Protein AF-A0A0M8ZT32-F1 (afdb_monomer_lite)

InterPro domains:
  IPR006170 Pheromone/general odorant binding protein [PF01395] (26-80)
  IPR006170 Pheromone/general odorant binding protein [PF01395] (169-271)
  IPR006170 Pheromone/general odorant binding protein [PF01395] (295-391)
  IPR006170 Pheromone/general odorant binding protein [PF01395] (407-475)
  IPR006170 Pheromone/general odorant binding protein [PF01395] (563-662)
  IPR006170 Pheromone/general odorant binding protein [SM00708] (39-134)
  IPR006170 Pheromone/general odorant binding protein [SM00708] (169-273)
  IPR006170 Pheromone/general odorant binding protein [SM00708] (297-394)
  IPR006170 Pheromone/general odorant binding protein [SM00708] (395-477)
  IPR006170 Pheromone/general odorant binding protein [SM00708] (565-665)
  IPR036728 Pheromone/general odorant binding protein superfamily [G3DSA:1.10.238.20] (25-94)
  IPR036728 Pheromone/general odorant binding protein superfamily [G3DSA:1.10.238.20] (95-158)
  IPR036728 Pheromone/general odorant binding protein superfamily [G3DSA:1.10.238.20] (159-273)
  IPR036728 Pheromone/general odorant binding protein superfamily [G3DSA:1.10.238.20] (281-389)
  IPR036728 Pheromone/general odorant binding protein superfamily [G3DSA:1.10.238.20] (390-478)
  IPR036728 Pheromone/general odorant binding protein superfamily [G3DSA:1.10.238.20] (556-673)
  IPR036728 Pheromone/general odorant binding protein superfamily [SSF47565] (27-114)
  IPR036728 Pheromone/general odorant binding protein superfamily [SSF47565] (99-164)
  IPR036728 Pheromone/general odorant binding protein superfamily [SSF47565] (161-271)
  IPR036728 Pheromone/general odorant binding protein superfamily [SSF47565] (289-380)

Structure (mmCIF, N/CA/C/O backbone):
data_AF-A0A0M8ZT32-F1
#
_entry.id   AF-A0A0M8ZT32-F1
#
loop_
_atom_site.group_PDB
_atom_site.id
_atom_site.type_symbol
_atom_site.label_atom_id
_atom_site.label_alt_id
_atom_site.label_comp_id
_atom_site.label_asym_id
_atom_site.label_entity_id
_atom_site.label_seq_id
_atom_site.pdbx_PDB_ins_code
_atom_site.Cartn_x
_atom_site.Cartn_y
_atom_site.Cartn_z
_atom_site.occupancy
_atom_site.B_iso_or_equiv
_atom_site.auth_seq_id
_atom_site.auth_comp_id
_atom_site.auth_asym_id
_atom_site.auth_atom_id
_atom_site.pdbx_PDB_model_num
ATOM 1 N N . MET A 1 1 ? 19.918 47.105 -2.100 1.00 37.22 1 MET A N 1
ATOM 2 C CA . MET A 1 1 ? 20.444 45.861 -2.687 1.00 37.22 1 MET A CA 1
ATOM 3 C C . MET A 1 1 ? 20.657 44.809 -1.569 1.00 37.22 1 MET A C 1
ATOM 5 O O . MET A 1 1 ? 21.633 44.089 -1.531 1.00 37.22 1 MET A O 1
ATOM 9 N N . LYS A 1 2 ? 19.717 44.775 -0.612 1.00 36.84 2 LYS A N 1
ATOM 10 C CA . LYS A 1 2 ? 19.793 44.230 0.760 1.00 36.84 2 LYS A CA 1
ATOM 11 C C . LYS A 1 2 ? 19.292 42.806 0.889 1.00 36.84 2 LYS A C 1
ATOM 13 O O . LYS A 1 2 ? 19.844 41.994 1.623 1.00 36.84 2 LYS A O 1
ATOM 18 N N . GLY A 1 3 ? 18.218 42.564 0.150 1.00 38.19 3 GLY A N 1
ATOM 19 C CA . GLY A 1 3 ? 17.345 41.427 0.344 1.00 38.19 3 GLY A CA 1
ATOM 20 C C . GLY A 1 3 ? 17.770 40.172 -0.393 1.00 38.19 3 GLY A C 1
ATOM 21 O O . GLY A 1 3 ? 17.190 39.141 -0.118 1.00 38.19 3 GLY A O 1
ATOM 22 N N . LEU A 1 4 ? 18.767 40.192 -1.286 1.00 38.50 4 LEU A N 1
ATOM 23 C CA . LEU A 1 4 ? 19.047 39.019 -2.127 1.00 38.50 4 LEU A CA 1
ATOM 24 C C . LEU A 1 4 ? 19.805 37.911 -1.378 1.00 38.50 4 LEU A C 1
ATOM 26 O O . LEU A 1 4 ? 19.451 36.747 -1.488 1.00 38.50 4 LEU A O 1
ATOM 30 N N . GLY A 1 5 ? 20.785 38.268 -0.539 1.00 36.25 5 GLY A N 1
ATOM 31 C CA . GLY A 1 5 ? 21.471 37.299 0.329 1.00 36.25 5 GLY A CA 1
ATOM 32 C C . GLY A 1 5 ? 20.605 36.821 1.498 1.00 36.25 5 GLY A C 1
ATOM 33 O O . GLY A 1 5 ? 20.792 35.720 1.996 1.00 36.25 5 GLY A O 1
ATOM 34 N N . VAL A 1 6 ? 19.634 37.638 1.921 1.00 42.00 6 VAL A N 1
ATOM 35 C CA . VAL A 1 6 ? 18.578 37.203 2.843 1.00 42.00 6 VAL A CA 1
ATOM 36 C C . VAL A 1 6 ? 17.640 36.247 2.125 1.00 42.00 6 VAL A C 1
ATOM 38 O O . VAL A 1 6 ? 17.350 35.201 2.669 1.00 42.00 6 VAL A O 1
ATOM 41 N N . PHE A 1 7 ? 17.221 36.550 0.897 1.00 41.06 7 PHE A N 1
ATOM 42 C CA . PHE A 1 7 ? 16.370 35.670 0.109 1.00 41.06 7 PHE A CA 1
ATOM 43 C C . PHE A 1 7 ? 17.072 34.349 -0.191 1.00 41.06 7 PHE A C 1
ATOM 45 O O . PHE A 1 7 ? 16.426 33.328 -0.088 1.00 41.06 7 PHE A O 1
ATOM 52 N N . LEU A 1 8 ? 18.379 34.319 -0.465 1.00 42.78 8 LEU A N 1
ATOM 53 C CA . LEU A 1 8 ? 19.114 33.064 -0.656 1.00 42.78 8 LEU A CA 1
ATOM 54 C C . LEU A 1 8 ? 19.283 32.274 0.638 1.00 42.78 8 LEU A C 1
ATOM 56 O O . LEU A 1 8 ? 19.107 31.072 0.596 1.00 42.78 8 LEU A O 1
ATOM 60 N N . VAL A 1 9 ? 19.559 32.908 1.782 1.00 44.97 9 VAL A N 1
ATOM 61 C CA . VAL A 1 9 ? 19.684 32.186 3.062 1.00 44.97 9 VAL A CA 1
ATOM 62 C C . VAL A 1 9 ? 18.319 31.806 3.629 1.00 44.97 9 VAL A C 1
ATOM 64 O O . VAL A 1 9 ? 18.196 30.731 4.176 1.00 44.97 9 VAL A O 1
ATOM 67 N N . VAL A 1 10 ? 17.276 32.619 3.464 1.00 48.81 10 VAL A N 1
ATOM 68 C CA . VAL A 1 10 ? 15.891 32.286 3.830 1.00 48.81 10 VAL A CA 1
ATOM 69 C C . VAL A 1 10 ? 15.306 31.285 2.844 1.00 48.81 10 VAL A C 1
ATOM 71 O O . VAL A 1 10 ? 14.614 30.395 3.285 1.00 48.81 10 VAL A O 1
ATOM 74 N N . THR A 1 11 ? 15.615 31.334 1.546 1.00 50.88 11 THR A N 1
ATOM 75 C CA . THR A 1 11 ? 15.227 30.272 0.600 1.00 50.88 11 THR A CA 1
ATOM 76 C C . THR A 1 11 ? 16.027 29.015 0.874 1.00 50.88 11 THR A C 1
ATOM 78 O O . THR A 1 11 ? 15.433 27.962 0.863 1.00 50.88 11 THR A O 1
ATOM 81 N N . LEU A 1 12 ? 17.320 29.089 1.196 1.00 50.12 12 LEU A N 1
ATOM 82 C CA . LEU A 1 12 ? 18.123 27.925 1.574 1.00 50.12 12 LEU A CA 1
ATOM 83 C C . LEU A 1 12 ? 17.670 27.360 2.918 1.00 50.12 12 LEU A C 1
ATOM 85 O O . LEU A 1 12 ? 17.578 26.160 3.030 1.00 50.12 12 LEU A O 1
ATOM 89 N N . VAL A 1 13 ? 17.332 28.181 3.912 1.00 51.59 13 VAL A N 1
ATOM 90 C CA . VAL A 1 13 ? 16.815 27.739 5.217 1.00 51.59 13 VAL A CA 1
ATOM 91 C C . VAL A 1 13 ? 15.366 27.282 5.101 1.00 51.59 13 VAL A C 1
ATOM 93 O O . VAL A 1 13 ? 15.031 26.291 5.711 1.00 51.59 13 VAL A O 1
ATOM 96 N N . LEU A 1 14 ? 14.510 27.898 4.284 1.00 53.41 14 LEU A N 1
ATOM 97 C CA . LEU A 1 14 ? 13.173 27.376 3.973 1.00 53.41 14 LEU A CA 1
ATOM 98 C C . LEU A 1 14 ? 13.259 26.116 3.117 1.00 53.41 14 LEU A C 1
ATOM 100 O O . LEU A 1 14 ? 12.400 25.266 3.255 1.00 53.41 14 LEU A O 1
ATOM 104 N N . VAL A 1 15 ? 14.274 25.974 2.264 1.00 55.78 15 VAL A N 1
ATOM 105 C CA . VAL A 1 15 ? 14.570 24.744 1.525 1.00 55.78 15 VAL A CA 1
ATOM 106 C C . VAL A 1 15 ? 15.136 23.704 2.479 1.00 55.78 15 VAL A C 1
ATOM 108 O O . VAL A 1 15 ? 14.700 22.582 2.387 1.00 55.78 15 VAL A O 1
ATOM 111 N N . LEU A 1 16 ? 15.997 24.043 3.440 1.00 46.75 16 LEU A N 1
ATOM 112 C CA . LEU A 1 16 ? 16.556 23.124 4.438 1.00 46.75 16 LEU A CA 1
ATOM 113 C C . LEU A 1 16 ? 15.517 22.714 5.496 1.00 46.75 16 LEU A C 1
ATOM 115 O O . LEU A 1 16 ? 15.463 21.551 5.859 1.00 46.75 16 LEU A O 1
ATOM 119 N N . LEU A 1 17 ? 14.635 23.625 5.914 1.00 45.66 17 LEU A N 1
ATOM 120 C CA . LEU A 1 17 ? 13.485 23.356 6.786 1.00 45.66 17 LEU A CA 1
ATOM 121 C C . LEU A 1 17 ? 12.377 22.612 6.028 1.00 45.66 17 LEU A C 1
ATOM 123 O O . LEU A 1 17 ? 11.770 21.704 6.579 1.00 45.66 17 LEU A O 1
ATOM 127 N N . ALA A 1 18 ? 12.150 22.924 4.745 1.00 50.69 18 ALA A N 1
ATOM 128 C CA . ALA A 1 18 ? 11.320 22.090 3.875 1.00 50.69 18 ALA A CA 1
ATOM 129 C C . ALA A 1 18 ? 12.002 20.759 3.535 1.00 50.69 18 ALA A C 1
ATOM 131 O O . ALA A 1 18 ? 11.297 19.834 3.157 1.00 50.69 18 ALA A O 1
ATOM 132 N N . ILE A 1 19 ? 13.332 20.655 3.665 1.00 44.38 19 ILE A N 1
ATOM 133 C CA . ILE A 1 19 ? 14.090 19.411 3.519 1.00 44.38 19 ILE A CA 1
ATOM 134 C C . ILE A 1 19 ? 14.040 18.591 4.823 1.00 44.38 19 ILE A C 1
ATOM 136 O O . ILE A 1 19 ? 14.090 17.370 4.755 1.00 44.38 19 ILE A O 1
ATOM 140 N N . GLU A 1 20 ? 13.856 19.202 5.997 1.00 43.78 20 GLU A N 1
ATOM 141 C CA . GLU A 1 20 ? 13.597 18.483 7.260 1.00 43.78 20 GLU A CA 1
ATOM 142 C C . GLU A 1 20 ? 12.127 18.047 7.405 1.00 43.78 20 GLU A C 1
ATOM 144 O O . GLU A 1 20 ? 11.871 16.959 7.910 1.00 43.78 20 GLU A O 1
ATOM 149 N N . ASP A 1 21 ? 11.166 18.791 6.839 1.00 40.31 21 ASP A N 1
ATOM 150 C CA . ASP A 1 21 ? 9.826 18.257 6.505 1.00 40.31 21 ASP A CA 1
ATOM 151 C C . ASP A 1 21 ? 9.865 17.311 5.279 1.00 40.31 21 ASP A C 1
ATOM 153 O O . ASP A 1 21 ? 8.859 16.688 4.925 1.00 40.31 21 ASP A O 1
ATOM 157 N N . THR A 1 22 ? 11.042 17.171 4.648 1.00 38.97 22 THR A N 1
ATOM 158 C CA . THR A 1 22 ? 11.427 15.965 3.910 1.00 38.97 22 THR A CA 1
ATOM 159 C C . THR A 1 22 ? 12.345 15.053 4.741 1.00 38.97 22 THR A C 1
ATOM 161 O O . THR A 1 22 ? 13.274 14.449 4.207 1.00 38.97 22 THR A O 1
ATOM 164 N N . GLU A 1 23 ? 11.996 14.747 6.000 1.00 39.72 23 GLU A N 1
ATOM 165 C CA . GLU A 1 23 ? 11.812 13.310 6.250 1.00 39.72 23 GLU A CA 1
ATOM 166 C C . GLU A 1 23 ? 11.023 12.828 5.046 1.00 39.72 23 GLU A C 1
ATOM 168 O O . GLU A 1 23 ? 9.968 13.399 4.779 1.00 39.72 23 GLU A O 1
ATOM 173 N N . SER A 1 24 ? 11.574 11.925 4.233 1.00 41.28 24 SER A N 1
ATOM 174 C CA . SER A 1 24 ? 10.851 11.385 3.087 1.00 41.28 24 SER A CA 1
ATOM 175 C C . SER A 1 24 ? 9.559 10.829 3.649 1.00 41.28 24 SER A C 1
ATOM 177 O O . SER A 1 24 ? 9.563 9.702 4.136 1.00 41.28 24 SER A O 1
ATOM 179 N N . LYS A 1 25 ? 8.502 11.656 3.696 1.00 42.28 25 LYS A N 1
ATOM 180 C CA . LYS A 1 25 ? 7.235 11.347 4.329 1.00 42.28 25 LYS A CA 1
ATOM 181 C C . LYS A 1 25 ? 6.882 10.069 3.639 1.00 42.28 25 LYS A C 1
ATOM 183 O O . LYS A 1 25 ? 6.714 10.139 2.419 1.00 42.28 25 LYS A O 1
ATOM 188 N N . LYS A 1 26 ? 6.981 8.934 4.357 1.00 47.97 26 LYS A N 1
ATOM 189 C CA . LYS A 1 26 ? 6.958 7.604 3.736 1.00 47.97 26 LYS A CA 1
ATOM 190 C C . LYS A 1 26 ? 5.775 7.662 2.808 1.00 47.97 26 LYS A C 1
ATOM 192 O O . LYS A 1 26 ? 4.666 7.857 3.305 1.00 47.97 26 LYS A O 1
ATOM 197 N N . MET A 1 27 ? 6.061 7.708 1.501 1.00 48.12 27 MET A N 1
ATOM 198 C CA . MET A 1 27 ? 5.102 8.254 0.551 1.00 48.12 27 MET A CA 1
ATOM 199 C C . MET A 1 27 ? 3.852 7.427 0.747 1.00 48.12 27 MET A C 1
ATOM 201 O O . MET A 1 27 ? 3.904 6.211 0.542 1.00 48.12 27 MET A O 1
ATOM 205 N N . THR A 1 28 ? 2.782 8.042 1.264 1.00 67.44 28 THR A N 1
ATOM 206 C CA . THR A 1 28 ? 1.613 7.239 1.616 1.00 67.44 28 THR A CA 1
ATOM 207 C C . THR A 1 28 ? 1.147 6.562 0.339 1.00 67.44 28 THR A C 1
ATOM 209 O O . THR A 1 28 ? 1.375 7.079 -0.760 1.00 67.44 28 THR A O 1
ATOM 212 N N . ILE A 1 29 ? 0.510 5.399 0.437 1.00 58.88 29 ILE A N 1
ATOM 213 C CA . ILE A 1 29 ? 0.059 4.678 -0.760 1.00 58.88 29 ILE A CA 1
ATOM 214 C C . ILE A 1 29 ? -0.769 5.606 -1.676 1.00 58.88 29 ILE A C 1
ATOM 216 O O . ILE A 1 29 ? -0.662 5.528 -2.900 1.00 58.88 29 ILE A O 1
ATOM 220 N N . ASP A 1 30 ? -1.514 6.557 -1.110 1.00 65.06 30 ASP A N 1
ATOM 221 C CA . ASP A 1 30 ? -2.270 7.557 -1.866 1.00 65.06 30 ASP A CA 1
ATOM 222 C C . ASP A 1 30 ? -1.411 8.665 -2.482 1.00 65.06 30 ASP A C 1
ATOM 224 O O . ASP A 1 30 ? -1.659 9.077 -3.620 1.00 65.06 30 ASP A O 1
ATOM 228 N N . GLU A 1 31 ? -0.377 9.136 -1.781 1.00 67.81 31 GLU A N 1
ATOM 229 C CA . GLU A 1 31 ? 0.612 10.062 -2.339 1.00 67.81 31 GLU A CA 1
ATOM 230 C C . GLU A 1 31 ? 1.384 9.393 -3.493 1.00 67.81 31 GLU A C 1
ATOM 232 O O . GLU A 1 31 ? 1.551 10.007 -4.550 1.00 67.81 31 GLU A O 1
ATOM 237 N N . ALA A 1 32 ? 1.703 8.100 -3.365 1.00 68.88 32 ALA A N 1
ATOM 238 C CA . ALA A 1 32 ? 2.324 7.268 -4.394 1.00 68.88 32 ALA A CA 1
ATOM 239 C C . ALA A 1 32 ? 1.423 7.090 -5.614 1.00 68.88 32 ALA A C 1
ATOM 241 O O . ALA A 1 32 ? 1.826 7.374 -6.747 1.00 68.88 32 ALA A O 1
ATOM 242 N N . LYS A 1 33 ? 0.162 6.701 -5.390 1.00 71.44 33 LYS A N 1
ATOM 243 C CA . LYS A 1 33 ? -0.860 6.592 -6.440 1.00 71.44 33 LYS A CA 1
ATOM 244 C C . LYS A 1 33 ? -1.031 7.922 -7.170 1.00 71.44 33 LYS A C 1
ATOM 246 O O . LYS A 1 33 ? -1.111 7.943 -8.399 1.00 71.44 33 LYS A O 1
ATOM 251 N N . LYS A 1 34 ? -1.059 9.045 -6.446 1.00 77.62 34 LYS A N 1
ATOM 252 C CA . LYS A 1 34 ? -1.200 10.387 -7.028 1.00 77.62 34 LYS A CA 1
ATOM 253 C C . LYS A 1 34 ? 0.033 10.794 -7.838 1.00 77.62 34 LYS A C 1
ATOM 255 O O . LYS A 1 34 ? -0.126 11.343 -8.929 1.00 77.62 34 LYS A O 1
ATOM 260 N N . MET A 1 35 ? 1.235 10.484 -7.356 1.00 78.00 35 MET A N 1
ATOM 261 C CA . MET A 1 35 ? 2.491 10.731 -8.066 1.00 78.00 35 MET A CA 1
ATOM 262 C C . MET A 1 35 ? 2.552 9.928 -9.374 1.00 78.00 35 MET A C 1
ATOM 264 O O . MET A 1 35 ? 2.722 10.506 -10.449 1.00 78.00 35 MET A O 1
ATOM 268 N N . ILE A 1 36 ? 2.281 8.620 -9.316 1.00 81.75 36 ILE A N 1
ATOM 269 C CA . ILE A 1 36 ? 2.206 7.739 -10.493 1.00 81.75 36 ILE A CA 1
ATOM 270 C C . ILE A 1 36 ? 1.134 8.236 -11.477 1.00 81.75 36 ILE A C 1
ATOM 272 O O . ILE A 1 36 ? 1.376 8.310 -12.685 1.00 81.75 36 ILE A O 1
ATOM 276 N N . LYS A 1 37 ? -0.039 8.657 -10.982 1.00 84.88 37 LYS A N 1
ATOM 277 C CA . LYS A 1 37 ? -1.136 9.192 -11.809 1.00 84.88 37 LYS A CA 1
ATOM 278 C C . LYS A 1 37 ? -0.737 10.458 -12.573 1.00 84.88 37 LYS A C 1
ATOM 280 O O . LYS A 1 37 ? -1.150 10.612 -13.724 1.00 84.88 37 LYS A O 1
ATOM 285 N N . ASN A 1 38 ? 0.089 11.326 -11.987 1.00 86.38 38 ASN A N 1
ATOM 286 C CA . ASN A 1 38 ? 0.599 12.528 -12.655 1.00 86.38 38 ASN A CA 1
ATOM 287 C C . ASN A 1 38 ? 1.567 12.191 -13.799 1.00 86.38 38 ASN A C 1
ATOM 289 O O . ASN A 1 38 ? 1.549 12.854 -14.838 1.00 86.38 38 ASN A O 1
ATOM 293 N N . HIS A 1 39 ? 2.362 11.129 -13.649 1.00 89.94 39 HIS A N 1
ATOM 294 C CA . HIS A 1 39 ? 3.289 10.671 -14.688 1.00 89.94 39 HIS A CA 1
ATOM 295 C C . HIS A 1 39 ? 2.638 9.763 -15.732 1.00 89.94 39 HIS A C 1
ATOM 297 O O . HIS A 1 39 ? 3.170 9.628 -16.833 1.00 89.94 39 HIS A O 1
ATOM 303 N N . ARG A 1 40 ? 1.447 9.217 -15.459 1.00 90.81 40 ARG A N 1
ATOM 304 C CA . ARG A 1 40 ? 0.727 8.339 -16.391 1.00 90.81 40 ARG A CA 1
ATOM 305 C C . ARG A 1 40 ? 0.556 8.962 -17.774 1.00 90.81 40 ARG A C 1
ATOM 307 O O . ARG A 1 40 ? 0.892 8.339 -18.774 1.00 90.81 40 ARG A O 1
ATOM 314 N N . LYS A 1 41 ? 0.073 10.205 -17.858 1.00 93.12 41 LYS A N 1
ATOM 315 C CA . LYS A 1 41 ? -0.191 10.859 -19.153 1.00 93.12 41 LYS A CA 1
ATOM 316 C C . LYS A 1 41 ? 1.096 11.217 -19.903 1.00 93.12 41 LYS A C 1
ATOM 318 O O . LYS A 1 41 ? 1.144 11.072 -21.122 1.00 93.12 41 LYS A O 1
ATOM 323 N N . SER A 1 42 ? 2.122 11.695 -19.198 1.00 93.25 42 SER A N 1
ATOM 324 C CA . SER A 1 42 ? 3.388 12.095 -19.822 1.00 93.25 42 SER A CA 1
ATOM 325 C C . SER A 1 42 ? 4.210 10.885 -20.260 1.00 93.25 42 SER A C 1
ATOM 327 O O . SER A 1 42 ? 4.683 10.874 -21.391 1.00 93.25 42 SER A O 1
ATOM 329 N N . CYS A 1 43 ? 4.316 9.848 -19.427 1.00 91.56 43 CYS A N 1
ATOM 330 C CA . CYS A 1 43 ? 5.030 8.622 -19.767 1.00 91.56 43 CYS A CA 1
ATOM 331 C C . CYS A 1 43 ? 4.302 7.776 -20.804 1.00 91.56 43 CYS A C 1
ATOM 333 O O . CYS A 1 43 ? 4.962 7.223 -21.677 1.00 91.56 43 CYS A O 1
ATOM 335 N N . SER A 1 44 ? 2.967 7.718 -20.767 1.00 95.38 44 SER A N 1
ATOM 336 C CA . SER A 1 44 ? 2.190 7.043 -21.815 1.00 95.38 44 SER A CA 1
ATOM 337 C C . SER A 1 44 ? 2.425 7.705 -23.165 1.00 95.38 44 SER A C 1
ATOM 339 O O . SER A 1 44 ? 2.761 7.032 -24.128 1.00 95.38 44 SER A O 1
ATOM 341 N N . LYS A 1 45 ? 2.347 9.041 -23.224 1.00 95.62 45 LYS A N 1
ATOM 342 C CA . LYS A 1 45 ? 2.602 9.782 -24.462 1.00 95.62 45 LYS A CA 1
ATOM 343 C C . LYS A 1 45 ? 4.056 9.662 -24.931 1.00 95.62 45 LYS A C 1
ATOM 345 O O . LYS A 1 45 ? 4.298 9.646 -26.130 1.00 95.62 45 LYS A O 1
ATOM 350 N N . LYS A 1 46 ? 5.020 9.627 -24.003 1.00 92.69 46 LYS A N 1
ATOM 351 C CA . LYS A 1 46 ? 6.456 9.572 -24.323 1.00 92.69 46 LYS A CA 1
ATOM 352 C C . LYS A 1 46 ? 6.870 8.231 -24.926 1.00 92.69 46 LYS A C 1
ATOM 354 O O . LYS A 1 46 ? 7.710 8.222 -25.813 1.00 92.69 46 LYS A O 1
ATOM 359 N N . ASN A 1 47 ? 6.290 7.138 -24.441 1.00 93.44 47 ASN A N 1
ATOM 360 C CA . ASN A 1 47 ? 6.634 5.783 -24.876 1.00 93.44 47 ASN A CA 1
ATOM 361 C C . ASN A 1 47 ? 5.566 5.177 -25.800 1.00 93.44 47 ASN A C 1
ATOM 363 O O . ASN A 1 47 ? 5.573 3.972 -26.020 1.00 93.44 47 ASN A O 1
ATOM 367 N N . ASP A 1 48 ? 4.635 6.008 -26.286 1.00 95.06 48 ASP A N 1
ATOM 368 C CA . ASP A 1 48 ? 3.476 5.615 -27.094 1.00 95.06 48 ASP A CA 1
ATOM 369 C C . ASP A 1 48 ? 2.749 4.382 -26.537 1.00 95.06 48 ASP A C 1
ATOM 371 O O . ASP A 1 48 ? 2.403 3.464 -27.268 1.00 95.06 48 ASP A O 1
ATOM 375 N N . THR A 1 49 ? 2.575 4.330 -25.212 1.00 95.06 49 THR A N 1
ATOM 376 C CA . THR A 1 49 ? 2.046 3.157 -24.509 1.00 95.06 49 THR A CA 1
ATOM 377 C C . THR A 1 49 ? 0.522 3.127 -24.615 1.00 95.06 49 THR A C 1
ATOM 379 O O . THR A 1 49 ? -0.126 4.024 -24.047 1.00 95.06 49 THR A O 1
ATOM 382 N N . PRO A 1 50 ? -0.068 2.117 -25.288 1.00 94.81 50 PRO A N 1
ATOM 383 C CA . PRO A 1 50 ? -1.510 1.932 -25.372 1.00 94.81 50 PRO A CA 1
ATOM 384 C C . PRO A 1 50 ? -2.206 2.049 -24.018 1.00 94.81 50 PRO A C 1
ATOM 386 O O . PRO A 1 50 ? -1.759 1.489 -23.017 1.00 94.81 50 PRO A O 1
ATOM 389 N N . LYS A 1 51 ? -3.357 2.733 -23.994 1.00 92.88 51 LYS A N 1
ATOM 390 C CA . LYS A 1 51 ? -4.188 2.865 -22.784 1.00 92.88 51 LYS A CA 1
ATOM 391 C C . LYS A 1 51 ? -4.498 1.499 -22.163 1.00 92.88 51 LYS A C 1
ATOM 393 O O . LYS A 1 51 ? -4.506 1.372 -20.945 1.00 92.88 51 LYS A O 1
ATOM 398 N N . GLU A 1 52 ? -4.691 0.502 -23.012 1.00 89.56 52 GLU A N 1
ATOM 399 C CA . GLU A 1 52 ? -5.037 -0.855 -22.627 1.00 89.56 52 GLU A CA 1
ATOM 400 C C . GLU A 1 52 ? -3.922 -1.523 -21.783 1.00 89.56 52 GLU A C 1
ATOM 402 O O . GLU A 1 52 ? -4.230 -2.101 -20.747 1.00 89.56 52 GLU A O 1
ATOM 407 N N . LEU A 1 53 ? -2.630 -1.326 -22.107 1.00 88.06 53 LEU A N 1
ATOM 408 C CA . LEU A 1 53 ? -1.488 -1.794 -21.284 1.00 88.06 53 LEU A CA 1
ATOM 409 C C . LEU A 1 53 ? -1.443 -1.127 -19.918 1.00 88.06 53 LEU A C 1
ATOM 411 O O . LEU A 1 53 ? -1.123 -1.755 -18.911 1.00 88.06 53 LEU A O 1
ATOM 415 N N . LEU A 1 54 ? -1.785 0.157 -19.882 1.00 91.50 54 LEU A N 1
ATOM 416 C CA . LEU A 1 54 ? -1.831 0.916 -18.640 1.00 91.50 54 LEU A CA 1
ATOM 417 C C . LEU A 1 54 ? -3.003 0.485 -17.763 1.00 91.50 54 LEU A C 1
ATOM 419 O O . LEU A 1 54 ? -2.892 0.557 -16.545 1.00 91.50 54 LEU A O 1
ATOM 423 N N . ASP A 1 55 ? -4.126 0.097 -18.367 1.00 86.75 55 ASP A N 1
ATOM 424 C CA . ASP A 1 55 ? -5.294 -0.423 -17.658 1.00 86.75 55 ASP A CA 1
ATOM 425 C C . ASP A 1 55 ? -5.043 -1.865 -17.169 1.00 86.75 55 ASP A C 1
ATOM 427 O O . ASP A 1 55 ? -5.398 -2.177 -16.032 1.00 86.75 55 ASP A O 1
ATOM 431 N N . GLY A 1 56 ? -4.347 -2.702 -17.951 1.00 81.12 56 GLY A N 1
ATOM 432 C CA . GLY A 1 56 ? -3.878 -4.034 -17.542 1.00 81.12 56 GLY A CA 1
ATOM 433 C C . GLY A 1 56 ? -2.910 -3.994 -16.352 1.00 81.12 56 GLY A C 1
ATOM 434 O O . GLY A 1 56 ? -3.044 -4.785 -15.419 1.00 81.12 56 GLY A O 1
ATOM 435 N N . GLN A 1 57 ? -2.022 -2.994 -16.291 1.00 84.44 57 GLN A N 1
ATOM 436 C CA . GLN A 1 57 ? -1.129 -2.790 -15.142 1.00 84.44 57 GLN A CA 1
ATOM 437 C C . GLN A 1 57 ? -1.896 -2.642 -13.811 1.00 84.44 57 GLN A C 1
ATOM 439 O O . GLN A 1 57 ? -1.470 -3.192 -12.795 1.00 84.44 57 GLN A O 1
ATOM 444 N N . HIS A 1 58 ? -3.043 -1.946 -13.797 1.00 73.56 58 HIS A N 1
ATOM 445 C CA . HIS A 1 58 ? -3.886 -1.811 -12.589 1.00 73.56 58 HIS A CA 1
ATOM 446 C C . HIS A 1 58 ? -4.569 -3.125 -12.189 1.00 73.56 58 HIS A C 1
ATOM 448 O O . HIS A 1 58 ? -4.979 -3.271 -11.041 1.00 73.56 58 HIS A O 1
ATOM 454 N N . LYS A 1 59 ? -4.667 -4.086 -13.114 1.00 72.12 59 LYS A N 1
ATOM 455 C CA . LYS A 1 59 ? -5.179 -5.445 -12.882 1.00 72.12 59 LYS A CA 1
ATOM 456 C C . LYS A 1 59 ? -4.074 -6.450 -12.518 1.00 72.12 59 LYS A C 1
ATOM 458 O O . LYS A 1 59 ? -4.365 -7.632 -12.369 1.00 72.12 59 LYS A O 1
ATOM 463 N N . GLY A 1 60 ? -2.820 -6.000 -12.388 1.00 68.88 60 GLY A N 1
ATOM 464 C CA . GLY A 1 60 ? -1.665 -6.865 -12.123 1.00 68.88 60 GLY A CA 1
ATOM 465 C C . GLY A 1 60 ? -1.112 -7.580 -13.362 1.00 68.88 60 GLY A C 1
ATOM 466 O O . GLY A 1 60 ? -0.311 -8.504 -13.231 1.00 68.88 60 GLY A O 1
ATOM 467 N N . GLU A 1 61 ? -1.518 -7.167 -14.563 1.00 72.69 61 GLU A N 1
ATOM 468 C CA . GLU A 1 61 ? -1.061 -7.746 -15.825 1.00 72.69 61 GLU A CA 1
ATOM 469 C C . GLU A 1 61 ? 0.191 -7.000 -16.312 1.00 72.69 61 GLU A C 1
ATOM 471 O O . GLU A 1 61 ? 0.143 -5.816 -16.644 1.00 72.69 61 GLU A O 1
ATOM 476 N N . PHE A 1 62 ? 1.328 -7.701 -16.362 1.00 81.12 62 PHE A N 1
ATOM 477 C CA . PHE A 1 62 ? 2.617 -7.167 -16.820 1.00 81.12 62 PHE A CA 1
ATOM 478 C C . PHE A 1 62 ? 3.114 -7.953 -18.043 1.00 81.12 62 PHE A C 1
ATOM 480 O O . PHE A 1 62 ? 4.026 -8.779 -17.923 1.00 81.12 62 PHE A O 1
ATOM 487 N N . PRO A 1 63 ? 2.491 -7.772 -19.223 1.00 77.12 63 PRO A N 1
ATOM 488 C CA . PRO A 1 63 ? 2.969 -8.390 -20.454 1.00 77.12 63 PRO A CA 1
ATOM 489 C C . PRO A 1 63 ? 4.402 -7.936 -20.756 1.00 77.12 63 PRO A C 1
ATOM 491 O O . PRO A 1 63 ? 4.805 -6.829 -20.396 1.00 77.12 63 PRO A O 1
ATOM 494 N N . LYS A 1 64 ? 5.180 -8.784 -21.439 1.00 78.69 64 LYS A N 1
ATOM 495 C CA . LYS A 1 64 ? 6.536 -8.438 -21.893 1.00 78.69 64 LYS A CA 1
ATOM 496 C C . LYS A 1 64 ? 6.495 -7.504 -23.112 1.00 78.69 64 LYS A C 1
ATOM 498 O O . LYS A 1 64 ? 7.017 -7.842 -24.167 1.00 78.69 64 LYS A O 1
ATOM 503 N N . ASP A 1 65 ? 5.847 -6.359 -22.953 1.00 87.75 65 ASP A N 1
ATOM 504 C CA . ASP A 1 65 ? 5.793 -5.299 -23.949 1.00 87.75 65 ASP A CA 1
ATOM 505 C C . ASP A 1 65 ? 6.849 -4.225 -23.648 1.00 87.75 65 ASP A C 1
ATOM 507 O O . ASP A 1 65 ? 6.957 -3.717 -22.527 1.00 87.75 65 ASP A O 1
ATOM 511 N N . GLU A 1 66 ? 7.627 -3.871 -24.668 1.00 82.81 66 GLU A N 1
ATOM 512 C CA . GLU A 1 66 ? 8.691 -2.878 -24.575 1.00 82.81 66 GLU A CA 1
ATOM 513 C C . GLU A 1 66 ? 8.137 -1.490 -24.227 1.00 82.81 66 GLU A C 1
ATOM 515 O O . GLU A 1 66 ? 8.755 -0.761 -23.449 1.00 82.81 66 GLU A O 1
ATOM 520 N N . ARG A 1 67 ? 6.947 -1.125 -24.724 1.00 89.31 67 ARG A N 1
ATOM 521 C CA . ARG A 1 67 ? 6.344 0.193 -24.467 1.00 89.31 67 ARG A CA 1
ATOM 522 C C . ARG A 1 67 ? 5.869 0.320 -23.027 1.00 89.31 67 ARG A C 1
ATOM 524 O O . ARG A 1 67 ? 6.010 1.393 -22.439 1.00 89.31 67 ARG A O 1
ATOM 531 N N . LEU A 1 68 ? 5.358 -0.757 -22.435 1.00 91.50 68 LEU A N 1
ATOM 532 C CA . LEU A 1 68 ? 4.985 -0.853 -21.030 1.00 91.50 68 LEU A CA 1
ATOM 533 C C . LEU A 1 68 ? 6.224 -0.889 -20.136 1.00 91.50 68 LEU A C 1
ATOM 535 O O . LEU A 1 68 ? 6.248 -0.186 -19.131 1.00 91.50 68 LEU A O 1
ATOM 539 N N . MET A 1 69 ? 7.278 -1.624 -20.502 1.00 85.12 69 MET A N 1
ATOM 540 C CA . MET A 1 69 ? 8.550 -1.590 -19.768 1.00 85.12 69 MET A CA 1
ATOM 541 C C . MET A 1 69 ? 9.172 -0.191 -19.798 1.00 85.12 69 MET A C 1
ATOM 543 O O . MET A 1 69 ? 9.570 0.328 -18.756 1.00 85.12 69 MET A O 1
ATOM 547 N N . CYS A 1 70 ? 9.191 0.461 -20.962 1.00 87.00 70 CYS A N 1
ATOM 548 C CA . CYS A 1 70 ? 9.653 1.838 -21.127 1.00 87.00 70 CYS A CA 1
ATOM 549 C C . CYS A 1 70 ? 8.744 2.841 -20.409 1.00 87.00 70 CYS A C 1
ATOM 551 O O . CYS A 1 70 ? 9.239 3.815 -19.842 1.00 87.00 70 CYS A O 1
ATOM 553 N N . TYR A 1 71 ? 7.433 2.598 -20.352 1.00 93.44 71 TYR A N 1
ATOM 554 C CA . TYR A 1 71 ? 6.499 3.369 -19.535 1.00 93.44 71 TYR A CA 1
ATOM 555 C C . TYR A 1 71 ? 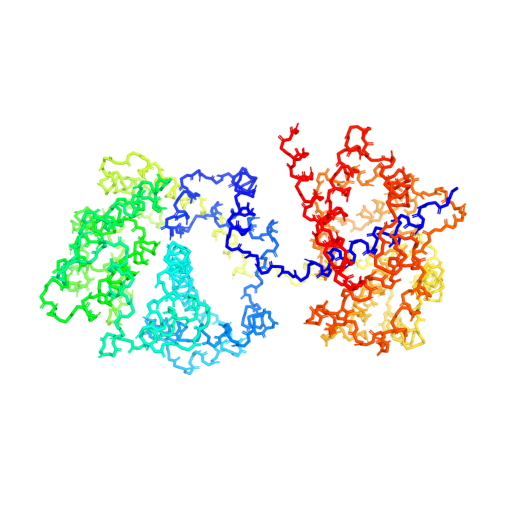6.774 3.215 -18.046 1.00 93.44 71 TYR A C 1
ATOM 557 O O . TYR A 1 71 ? 6.877 4.226 -17.363 1.00 93.44 71 TYR A O 1
ATOM 565 N N . ILE A 1 72 ? 6.925 1.989 -17.544 1.00 87.12 72 ILE A N 1
ATOM 566 C CA . ILE A 1 72 ? 7.221 1.710 -16.136 1.00 87.12 72 ILE A CA 1
ATOM 567 C C . ILE A 1 72 ? 8.570 2.326 -15.783 1.00 87.12 72 ILE A C 1
ATOM 569 O O . ILE A 1 72 ? 8.650 3.069 -14.814 1.00 87.12 72 ILE A O 1
ATOM 573 N N . LYS A 1 73 ? 9.596 2.129 -16.617 1.00 84.69 73 LYS A N 1
ATOM 574 C CA . LYS A 1 73 ? 10.895 2.794 -16.483 1.00 84.69 73 LYS A CA 1
ATOM 575 C C . LYS A 1 73 ? 10.733 4.309 -16.477 1.00 84.69 73 LYS A C 1
ATOM 577 O O . LYS A 1 73 ? 11.266 4.963 -15.602 1.00 84.69 73 LYS A O 1
ATOM 582 N N . CYS A 1 74 ? 9.950 4.877 -17.389 1.00 89.75 74 CYS A N 1
ATOM 583 C CA . CYS A 1 74 ? 9.668 6.308 -17.419 1.00 89.75 74 CYS A CA 1
ATOM 584 C C . CYS A 1 74 ? 8.964 6.785 -16.148 1.00 89.75 74 CYS A C 1
ATOM 586 O O . CYS A 1 74 ? 9.322 7.841 -15.637 1.00 89.75 74 CYS A O 1
ATOM 588 N N . VAL A 1 75 ? 7.976 6.049 -15.637 1.00 86.12 75 VAL A N 1
ATOM 589 C CA . VAL A 1 75 ? 7.282 6.385 -14.393 1.00 86.12 75 VAL A CA 1
ATOM 590 C C . VAL A 1 75 ? 8.279 6.329 -13.247 1.00 86.12 75 VAL A C 1
ATOM 592 O O . VAL A 1 75 ? 8.428 7.341 -12.586 1.00 86.12 75 VAL A O 1
ATOM 595 N N . LEU A 1 76 ? 9.031 5.237 -13.092 1.00 79.88 76 LEU A N 1
ATOM 596 C CA . LEU A 1 76 ? 10.039 5.060 -12.043 1.00 79.88 76 LEU A CA 1
ATOM 597 C C . LEU A 1 76 ? 11.149 6.116 -12.109 1.00 79.88 76 LEU A C 1
ATOM 599 O O . LEU A 1 76 ? 11.514 6.689 -11.088 1.00 79.88 76 LEU A O 1
ATOM 603 N N . THR A 1 77 ? 11.647 6.437 -13.303 1.00 78.12 77 THR A N 1
ATOM 604 C CA . THR A 1 77 ? 12.636 7.500 -13.517 1.00 78.12 77 THR A CA 1
ATOM 605 C C . THR A 1 77 ? 12.050 8.871 -13.179 1.00 78.12 77 THR A C 1
ATOM 607 O O . THR A 1 77 ? 12.703 9.669 -12.517 1.00 78.12 77 THR A O 1
ATOM 610 N N . ASN A 1 78 ? 10.807 9.161 -13.578 1.00 76.94 78 ASN A N 1
ATOM 611 C CA . ASN A 1 78 ? 10.186 10.457 -13.288 1.00 76.94 78 ASN A CA 1
ATOM 612 C C . ASN A 1 78 ? 9.714 10.593 -11.834 1.00 76.94 78 ASN A C 1
ATOM 614 O O . ASN A 1 78 ? 9.696 11.708 -11.315 1.00 76.94 78 ASN A O 1
ATOM 618 N N . THR A 1 79 ? 9.374 9.489 -11.167 1.00 77.81 79 THR A N 1
ATOM 619 C CA . THR A 1 79 ? 9.119 9.443 -9.722 1.00 77.81 79 THR A CA 1
ATOM 620 C C . THR A 1 79 ? 10.410 9.333 -8.916 1.00 77.81 79 THR A C 1
ATOM 622 O O . THR A 1 79 ? 10.344 9.343 -7.693 1.00 77.81 79 THR A O 1
ATOM 625 N N . LYS A 1 80 ? 11.574 9.241 -9.582 1.00 67.50 80 LYS A N 1
ATOM 626 C CA . LYS A 1 80 ? 12.909 9.068 -8.982 1.00 67.50 80 LYS A CA 1
ATOM 627 C C . LYS A 1 80 ? 13.024 7.826 -8.092 1.00 67.50 80 LYS A C 1
ATOM 629 O O . LYS A 1 80 ? 13.903 7.741 -7.250 1.00 67.50 80 LYS A O 1
ATOM 634 N N . ALA A 1 81 ? 12.172 6.834 -8.337 1.00 54.78 81 ALA A N 1
ATOM 635 C CA . ALA A 1 81 ? 12.223 5.507 -7.733 1.00 54.78 81 ALA A CA 1
ATOM 636 C C . ALA A 1 81 ? 13.149 4.581 -8.545 1.00 54.78 81 ALA A C 1
ATOM 638 O O . ALA A 1 81 ? 12.816 3.425 -8.805 1.00 54.78 81 ALA A O 1
ATOM 639 N N . GLN A 1 82 ? 14.263 5.110 -9.061 1.00 41.53 82 GLN A N 1
ATOM 640 C CA . GLN A 1 82 ? 15.147 4.360 -9.945 1.00 41.53 82 GLN A CA 1
ATOM 641 C C . GLN A 1 82 ? 15.959 3.354 -9.123 1.00 41.53 82 GLN A C 1
ATOM 643 O O . GLN A 1 82 ? 17.018 3.674 -8.599 1.00 41.53 82 GLN A O 1
ATOM 648 N N . PHE A 1 83 ? 15.440 2.132 -9.031 1.00 47.69 83 PHE A N 1
ATOM 649 C CA . PHE A 1 83 ? 16.160 0.978 -8.510 1.00 47.69 83 PHE A CA 1
ATOM 650 C C . PHE A 1 83 ? 17.310 0.625 -9.460 1.00 47.69 83 PHE A C 1
ATOM 652 O O . PHE A 1 83 ? 17.078 0.316 -10.633 1.00 47.69 83 PHE A O 1
ATOM 659 N N . ASP A 1 84 ? 18.545 0.673 -8.964 1.00 39.91 84 ASP A N 1
ATOM 660 C CA . ASP A 1 84 ? 19.653 -0.041 -9.591 1.00 39.91 84 ASP A CA 1
ATOM 661 C C . ASP A 1 84 ? 19.521 -1.524 -9.218 1.00 39.91 84 ASP A C 1
ATOM 663 O O . ASP A 1 84 ? 19.739 -1.929 -8.075 1.00 39.91 84 ASP A O 1
ATOM 667 N N . TRP A 1 85 ? 19.052 -2.328 -10.172 1.00 46.53 85 TRP A N 1
ATOM 668 C CA . TRP A 1 85 ? 18.655 -3.715 -9.926 1.00 46.53 85 TRP A CA 1
ATOM 669 C C . TRP A 1 85 ? 19.842 -4.647 -9.664 1.00 46.53 85 TRP A C 1
ATOM 671 O O . TRP A 1 85 ? 19.655 -5.657 -8.989 1.00 46.53 85 TRP A O 1
ATOM 681 N N . ASP A 1 86 ? 21.048 -4.290 -10.119 1.00 41.41 86 ASP A N 1
ATOM 682 C CA . ASP A 1 86 ? 22.276 -5.028 -9.796 1.00 41.41 86 ASP A CA 1
ATOM 683 C C . ASP A 1 86 ? 22.785 -4.680 -8.372 1.00 41.41 86 ASP A C 1
ATOM 685 O O . ASP A 1 86 ? 23.578 -5.418 -7.791 1.00 41.41 86 ASP A O 1
ATOM 689 N N . VAL A 1 87 ? 22.263 -3.607 -7.758 1.00 44.72 87 VAL A N 1
ATOM 690 C CA . VAL A 1 87 ? 22.573 -3.165 -6.384 1.00 44.72 87 VAL A CA 1
ATOM 691 C C . VAL A 1 87 ? 21.457 -3.539 -5.401 1.00 44.72 87 VAL A C 1
ATOM 693 O O . VAL A 1 87 ? 21.635 -3.401 -4.197 1.00 44.72 87 VAL A O 1
ATOM 696 N N . LEU A 1 88 ? 20.319 -4.076 -5.864 1.00 45.56 88 LEU A N 1
ATOM 697 C CA . LEU A 1 88 ? 19.125 -4.309 -5.042 1.00 45.56 88 LEU A CA 1
ATOM 698 C C . LEU A 1 88 ? 19.388 -5.075 -3.730 1.00 45.56 88 LEU A C 1
ATOM 700 O O . LEU A 1 88 ? 18.864 -4.638 -2.716 1.00 45.56 88 LEU A O 1
ATOM 704 N N . PRO A 1 89 ? 20.206 -6.141 -3.650 1.00 48.69 89 PRO A N 1
ATOM 705 C CA . PRO A 1 89 ? 20.457 -6.794 -2.361 1.00 48.69 89 PRO A CA 1
ATOM 706 C C . PRO A 1 89 ? 21.234 -5.910 -1.367 1.00 48.69 89 PRO A C 1
ATOM 708 O O . PRO A 1 89 ? 21.099 -6.081 -0.157 1.00 48.69 89 PRO A O 1
ATOM 711 N N . ALA A 1 90 ? 22.041 -4.969 -1.868 1.00 43.03 90 ALA A N 1
ATOM 712 C CA . ALA A 1 90 ? 22.787 -3.998 -1.072 1.00 43.03 90 ALA A CA 1
ATOM 713 C C . ALA A 1 90 ? 21.952 -2.742 -0.768 1.00 43.03 90 ALA A C 1
ATOM 715 O O . ALA A 1 90 ? 21.982 -2.271 0.360 1.00 43.03 90 ALA A O 1
ATOM 716 N N . ALA A 1 91 ? 21.149 -2.252 -1.717 1.00 38.66 91 ALA A N 1
ATOM 717 C CA . ALA A 1 91 ? 20.223 -1.132 -1.541 1.00 38.66 91 ALA A CA 1
ATOM 718 C C . ALA A 1 91 ? 19.028 -1.508 -0.650 1.00 38.66 91 ALA A C 1
ATOM 720 O O . ALA A 1 91 ? 18.637 -0.735 0.206 1.00 38.66 91 ALA A O 1
ATOM 721 N N . VAL A 1 92 ? 18.508 -2.734 -0.744 1.00 44.47 92 VAL A N 1
ATOM 722 C CA . VAL A 1 92 ? 17.501 -3.265 0.193 1.00 44.47 92 VAL A CA 1
ATOM 723 C C . VAL A 1 92 ? 18.114 -3.532 1.582 1.00 44.47 92 VAL A C 1
ATOM 725 O O . VAL A 1 92 ? 17.406 -3.543 2.580 1.00 44.47 92 VAL A O 1
ATOM 728 N N . ARG A 1 93 ? 19.435 -3.686 1.713 1.00 43.31 93 ARG A N 1
ATOM 729 C CA . ARG A 1 93 ? 20.087 -3.642 3.038 1.00 43.31 93 ARG A CA 1
ATOM 730 C C . ARG A 1 93 ? 20.408 -2.229 3.526 1.00 43.31 93 ARG A C 1
ATOM 732 O O . ARG A 1 93 ? 20.573 -2.051 4.723 1.00 43.31 93 ARG A O 1
ATOM 739 N N . ALA A 1 94 ? 20.573 -1.264 2.624 1.00 41.00 94 ALA A N 1
ATOM 740 C CA . ALA A 1 94 ? 21.014 0.090 2.961 1.00 41.00 94 ALA A CA 1
ATOM 741 C C . ALA A 1 94 ? 19.852 1.081 3.157 1.00 41.00 94 ALA A C 1
ATOM 743 O O . ALA A 1 94 ? 19.967 1.969 3.995 1.00 41.00 94 ALA A O 1
ATOM 744 N N . ASP A 1 95 ? 18.748 0.911 2.422 1.00 37.84 95 ASP A N 1
ATOM 745 C CA . ASP A 1 95 ? 17.600 1.831 2.382 1.00 37.84 95 ASP A CA 1
ATOM 746 C C . ASP A 1 95 ? 16.321 1.253 3.009 1.00 37.84 95 ASP A C 1
ATOM 748 O O . ASP A 1 95 ? 15.380 1.999 3.292 1.00 37.84 95 ASP A O 1
ATOM 752 N N . THR A 1 96 ? 16.248 -0.063 3.232 1.00 43.53 96 THR A N 1
ATOM 753 C CA . THR A 1 96 ? 15.146 -0.671 3.990 1.00 43.53 96 THR A CA 1
ATOM 754 C C . THR A 1 96 ? 15.609 -1.011 5.393 1.00 43.53 96 THR A C 1
ATOM 756 O O . THR A 1 96 ? 16.645 -1.641 5.574 1.00 43.53 96 THR A O 1
ATOM 759 N N . ASP A 1 97 ? 14.812 -0.583 6.372 1.00 49.91 97 ASP A N 1
ATOM 760 C CA . ASP A 1 97 ? 14.913 -1.011 7.765 1.00 49.91 97 ASP A CA 1
ATOM 761 C C . ASP A 1 97 ? 15.051 -2.544 7.823 1.00 49.91 97 ASP A C 1
ATOM 763 O O . ASP A 1 97 ? 14.353 -3.252 7.081 1.00 49.91 97 ASP A O 1
ATOM 767 N N . ASP A 1 98 ? 15.930 -3.047 8.696 1.00 56.09 98 ASP A N 1
ATOM 768 C CA . ASP A 1 98 ? 16.106 -4.479 8.968 1.00 56.09 98 ASP A CA 1
ATOM 769 C C . ASP A 1 98 ? 14.746 -5.169 9.213 1.00 56.09 98 ASP A C 1
ATOM 771 O O . ASP A 1 98 ? 14.553 -6.329 8.842 1.00 56.09 98 ASP A O 1
ATOM 775 N N . GLU A 1 99 ? 13.763 -4.435 9.746 1.00 53.03 99 GLU A N 1
ATOM 776 C CA . GLU A 1 99 ? 12.386 -4.886 9.953 1.00 53.03 99 GLU A CA 1
ATOM 777 C C . GLU A 1 99 ? 11.639 -5.218 8.644 1.00 53.03 99 GLU A C 1
ATOM 779 O O . GLU A 1 99 ? 10.979 -6.255 8.542 1.00 53.03 99 GLU A O 1
ATOM 784 N N . VAL A 1 100 ? 11.768 -4.388 7.601 1.00 51.72 100 VAL A N 1
ATOM 785 C CA . VAL A 1 100 ? 11.108 -4.618 6.300 1.00 51.72 100 VAL A CA 1
ATOM 786 C C . VAL A 1 100 ? 11.747 -5.801 5.579 1.00 51.72 100 VAL A C 1
ATOM 788 O O . VAL A 1 100 ? 11.055 -6.601 4.942 1.00 51.72 100 VAL A O 1
ATOM 791 N N . PHE A 1 101 ? 13.067 -5.936 5.691 1.00 63.50 101 PHE A N 1
ATOM 792 C CA . PHE A 1 101 ? 13.786 -7.051 5.092 1.00 63.50 101 PHE A CA 1
ATOM 793 C C . PHE A 1 101 ? 13.460 -8.385 5.772 1.00 63.50 101 PHE A C 1
ATOM 795 O O . PHE A 1 101 ? 13.218 -9.379 5.083 1.00 63.50 101 PHE A O 1
ATOM 802 N N . GLU A 1 102 ? 13.393 -8.416 7.106 1.00 67.38 102 GLU A N 1
ATOM 803 C CA . GLU A 1 102 ? 12.969 -9.614 7.833 1.00 67.38 102 GLU A CA 1
ATOM 804 C C . GLU A 1 102 ? 11.503 -9.972 7.536 1.00 67.38 102 GLU A C 1
ATOM 806 O O . GLU A 1 102 ? 11.211 -11.153 7.350 1.00 67.38 102 GLU A O 1
ATOM 811 N N . ALA A 1 103 ? 10.608 -8.993 7.352 1.00 63.12 103 ALA A N 1
ATOM 812 C CA . ALA A 1 103 ? 9.229 -9.248 6.918 1.00 63.12 103 ALA A CA 1
ATOM 813 C C . ALA A 1 103 ? 9.143 -9.875 5.509 1.00 63.12 103 ALA A C 1
ATOM 815 O O . ALA A 1 103 ? 8.297 -10.728 5.246 1.00 63.12 103 ALA A O 1
ATOM 816 N N . LEU A 1 104 ? 10.044 -9.493 4.600 1.00 73.94 104 LEU A N 1
ATOM 817 C CA . LEU A 1 104 ? 10.125 -10.019 3.230 1.00 73.94 104 LEU A CA 1
ATOM 818 C C . LEU A 1 104 ? 10.764 -11.410 3.134 1.00 73.94 104 LEU A C 1
ATOM 820 O O . LEU A 1 104 ? 10.597 -12.111 2.132 1.00 73.94 104 LEU A O 1
ATOM 824 N N . LYS A 1 105 ? 11.519 -11.821 4.152 1.00 80.56 105 LYS A N 1
ATOM 825 C CA . LYS A 1 105 ? 12.331 -13.043 4.142 1.00 80.56 105 LYS A CA 1
ATOM 826 C C . LYS A 1 105 ? 11.496 -14.306 3.995 1.00 80.56 105 LYS A C 1
ATOM 828 O O . LYS A 1 105 ? 11.906 -15.226 3.285 1.00 80.56 105 LYS A O 1
ATOM 833 N N . ASP A 1 106 ? 10.329 -14.344 4.625 1.00 78.44 106 ASP A N 1
ATOM 834 C CA . ASP A 1 106 ? 9.423 -15.487 4.536 1.00 78.44 106 ASP A CA 1
ATOM 835 C C . ASP A 1 106 ? 8.775 -15.591 3.151 1.00 78.44 106 ASP A C 1
ATOM 837 O O . ASP A 1 106 ? 8.655 -16.693 2.613 1.00 78.44 106 ASP A O 1
ATOM 841 N N . ASP A 1 107 ? 8.473 -14.463 2.503 1.00 80.25 107 ASP A N 1
ATOM 842 C CA . ASP A 1 107 ? 8.001 -14.454 1.116 1.00 80.25 107 ASP A CA 1
ATOM 843 C C . ASP A 1 107 ? 9.095 -14.838 0.123 1.00 80.25 107 ASP A C 1
ATOM 845 O O . ASP A 1 107 ? 8.834 -15.601 -0.808 1.00 80.25 107 ASP A O 1
ATOM 849 N N . ILE A 1 108 ? 10.328 -14.373 0.337 1.00 81.94 108 ILE A N 1
ATOM 850 C CA . ILE A 1 108 ? 11.488 -14.771 -0.468 1.00 81.94 108 ILE A CA 1
ATOM 851 C C . ILE A 1 108 ? 11.726 -16.280 -0.338 1.00 81.94 108 ILE A C 1
ATOM 853 O O . ILE A 1 108 ? 11.898 -16.955 -1.351 1.00 81.94 108 ILE A O 1
ATOM 857 N N . LYS A 1 109 ? 11.684 -16.837 0.880 1.00 82.88 109 LYS A N 1
ATOM 858 C CA . LYS A 1 109 ? 11.818 -18.285 1.118 1.00 82.88 109 LYS A CA 1
ATOM 859 C C . LYS A 1 109 ? 10.682 -19.080 0.489 1.00 82.88 109 LYS A C 1
ATOM 861 O O . LYS A 1 109 ? 10.932 -20.114 -0.124 1.00 82.88 109 LYS A O 1
ATOM 866 N N . ALA A 1 110 ? 9.446 -18.604 0.615 1.00 78.94 110 ALA A N 1
ATOM 867 C CA . ALA A 1 110 ? 8.300 -19.254 -0.000 1.00 78.94 110 ALA A CA 1
ATOM 868 C C . ALA A 1 110 ? 8.416 -19.247 -1.533 1.00 78.94 110 ALA A C 1
ATOM 870 O O . ALA A 1 110 ? 8.202 -20.276 -2.168 1.00 78.94 110 ALA A O 1
ATOM 871 N N . CYS A 1 111 ? 8.844 -18.130 -2.126 1.00 80.56 111 CYS A N 1
ATOM 872 C CA . CYS A 1 111 ? 9.133 -18.043 -3.555 1.00 80.56 111 CYS A CA 1
ATOM 873 C C . CYS A 1 111 ? 10.295 -18.942 -3.984 1.00 80.56 111 CYS A C 1
ATOM 875 O O . CYS A 1 111 ? 10.209 -19.591 -5.022 1.00 80.56 111 CYS A O 1
ATOM 877 N N . ALA A 1 112 ? 11.365 -19.022 -3.194 1.00 82.88 112 ALA A N 1
ATOM 878 C CA . ALA A 1 112 ? 12.482 -19.920 -3.464 1.00 82.88 112 ALA A CA 1
ATOM 879 C C . ALA A 1 112 ? 12.022 -21.386 -3.463 1.00 82.88 112 ALA A C 1
ATOM 881 O O . ALA A 1 112 ? 12.318 -22.120 -4.404 1.00 82.88 112 ALA A O 1
ATOM 882 N N . ALA A 1 113 ? 11.208 -21.784 -2.480 1.00 83.38 113 ALA A N 1
ATOM 883 C CA . ALA A 1 113 ? 10.616 -23.117 -2.419 1.00 83.38 113 ALA A CA 1
ATOM 884 C C . ALA A 1 113 ? 9.705 -23.409 -3.626 1.00 83.38 113 ALA A C 1
ATOM 886 O O . ALA A 1 113 ? 9.794 -24.489 -4.208 1.00 83.38 113 ALA A O 1
ATOM 887 N N . GLU A 1 114 ? 8.879 -22.445 -4.053 1.00 78.94 114 GLU A N 1
ATOM 888 C CA . GLU A 1 114 ? 8.051 -22.560 -5.267 1.00 78.94 114 GLU A CA 1
ATOM 889 C C . GLU A 1 114 ? 8.891 -22.773 -6.537 1.00 78.94 114 GLU A C 1
ATOM 891 O O . GLU A 1 114 ? 8.460 -23.474 -7.452 1.00 78.94 114 GLU A O 1
ATOM 896 N N . GLN A 1 115 ? 10.090 -22.190 -6.591 1.00 80.62 115 GLN A N 1
ATOM 897 C CA . GLN A 1 115 ? 11.020 -22.322 -7.715 1.00 80.62 115 GLN A CA 1
ATOM 898 C C . GLN A 1 115 ? 12.022 -23.476 -7.544 1.00 80.62 115 GLN A C 1
ATOM 900 O O . GLN A 1 115 ? 12.909 -23.630 -8.377 1.00 80.62 115 GLN A O 1
ATOM 905 N N . SER A 1 116 ? 11.878 -24.310 -6.506 1.00 85.56 116 SER A N 1
ATOM 906 C CA . SER A 1 116 ? 12.824 -25.391 -6.173 1.00 85.56 116 SER A CA 1
ATOM 907 C C . SER A 1 116 ? 14.272 -24.917 -5.967 1.00 85.56 116 SER A C 1
ATOM 909 O O . SER A 1 116 ? 15.211 -25.661 -6.235 1.00 85.56 116 SER A O 1
ATOM 911 N N . ILE A 1 117 ? 14.450 -23.686 -5.482 1.00 80.75 117 ILE A N 1
ATOM 912 C CA . ILE A 1 117 ? 15.752 -23.086 -5.179 1.00 80.75 117 ILE A CA 1
ATOM 913 C C . ILE A 1 117 ? 16.129 -23.459 -3.746 1.00 80.75 117 ILE A C 1
ATOM 915 O O . ILE A 1 117 ? 15.363 -23.230 -2.806 1.00 80.75 117 ILE A O 1
ATOM 919 N N . SER A 1 118 ? 17.303 -24.064 -3.579 1.00 86.44 118 SER A N 1
ATOM 920 C CA . SER A 1 118 ? 17.793 -24.504 -2.274 1.00 86.44 118 SER A CA 1
ATOM 921 C C . SER A 1 118 ? 18.167 -23.323 -1.372 1.00 86.44 118 SER A C 1
ATOM 923 O O . SER A 1 118 ? 18.472 -22.222 -1.830 1.00 86.44 118 SER A O 1
ATOM 925 N N . GLU A 1 119 ? 18.184 -23.546 -0.057 1.00 81.44 119 GLU A N 1
ATOM 926 C CA . GLU A 1 119 ? 18.556 -22.502 0.906 1.00 81.44 119 GLU A CA 1
ATOM 927 C C . GLU A 1 119 ? 20.016 -22.043 0.737 1.00 81.44 119 GLU A C 1
ATOM 929 O O . GLU A 1 119 ? 20.323 -20.874 0.956 1.00 81.44 119 GLU A O 1
ATOM 934 N N . ASP A 1 120 ? 20.908 -22.926 0.278 1.00 79.44 120 ASP A N 1
ATOM 935 C CA . ASP A 1 120 ? 22.301 -22.578 -0.021 1.00 79.44 120 ASP A CA 1
ATOM 936 C C . ASP A 1 120 ? 22.422 -21.695 -1.277 1.00 79.44 120 ASP A C 1
ATOM 938 O O . ASP A 1 120 ? 23.219 -20.756 -1.296 1.00 79.44 120 ASP A O 1
ATOM 942 N N . GLU A 1 121 ? 21.594 -21.919 -2.302 1.00 79.56 121 GLU A N 1
ATOM 943 C CA . GLU A 1 121 ? 21.492 -21.024 -3.468 1.00 79.56 121 GLU A CA 1
ATOM 944 C C . GLU A 1 121 ? 20.882 -19.670 -3.079 1.00 79.56 121 GLU A C 1
ATOM 946 O O . GLU A 1 121 ? 21.353 -18.618 -3.514 1.00 79.56 121 GLU A O 1
ATOM 951 N N . LEU A 1 122 ? 19.907 -19.672 -2.167 1.00 79.06 122 LEU A N 1
ATOM 952 C CA . LEU A 1 122 ? 19.343 -18.450 -1.595 1.00 79.06 122 LEU A CA 1
ATOM 953 C C . LEU A 1 122 ? 20.367 -17.672 -0.743 1.00 79.06 122 LEU A C 1
ATOM 955 O O . LEU A 1 122 ? 20.314 -16.446 -0.662 1.00 79.06 122 LEU A O 1
ATOM 959 N N . ARG A 1 123 ? 21.340 -18.355 -0.125 1.00 74.44 123 ARG A N 1
ATOM 960 C CA . ARG A 1 123 ? 22.454 -17.706 0.589 1.00 74.44 123 ARG A CA 1
ATOM 961 C C . ARG A 1 123 ? 23.435 -17.021 -0.353 1.00 74.44 123 ARG A C 1
ATOM 963 O O . ARG A 1 123 ? 23.867 -15.914 -0.037 1.00 74.44 123 ARG A O 1
ATOM 970 N N . LYS A 1 124 ? 23.747 -17.626 -1.505 1.00 71.56 124 LYS A N 1
ATOM 971 C CA . LYS A 1 124 ? 24.548 -16.969 -2.557 1.00 71.56 124 LYS A CA 1
ATOM 972 C C . LYS A 1 124 ? 23.867 -15.697 -3.060 1.00 71.56 124 LYS A C 1
ATOM 974 O O . LYS A 1 124 ? 24.519 -14.676 -3.249 1.00 71.56 124 LYS A O 1
ATOM 979 N N . PHE A 1 125 ? 22.538 -15.722 -3.154 1.00 64.25 125 PHE A N 1
ATOM 980 C CA . PHE A 1 125 ? 21.737 -14.543 -3.477 1.00 64.25 125 PHE A CA 1
ATOM 981 C C . PHE A 1 125 ? 21.948 -13.386 -2.479 1.00 64.25 125 PHE A C 1
ATOM 983 O O . PHE A 1 125 ? 22.167 -12.247 -2.888 1.00 64.25 125 PHE A O 1
ATOM 990 N N . PHE A 1 126 ? 21.984 -13.664 -1.173 1.00 63.06 126 PHE A N 1
ATOM 991 C CA . PHE A 1 126 ? 22.271 -12.649 -0.149 1.00 63.06 126 PHE A CA 1
ATOM 992 C C . PHE A 1 126 ? 23.727 -12.145 -0.142 1.00 63.06 126 PHE A C 1
ATOM 994 O O . PHE A 1 126 ? 24.027 -11.182 0.578 1.00 63.06 126 PHE A O 1
ATOM 1001 N N . ALA A 1 127 ? 24.611 -12.786 -0.910 1.00 63.12 127 ALA A N 1
ATOM 1002 C CA . ALA A 1 127 ? 26.022 -12.445 -1.059 1.00 63.12 127 ALA A CA 1
ATOM 1003 C C . ALA A 1 127 ? 26.342 -11.656 -2.348 1.00 63.12 127 ALA A C 1
ATOM 1005 O O . ALA A 1 127 ? 27.478 -11.222 -2.497 1.00 63.12 127 ALA A O 1
ATOM 1006 N N . VAL A 1 128 ? 25.349 -11.398 -3.217 1.00 57.19 128 VAL A N 1
ATOM 1007 C CA . VAL A 1 128 ? 25.472 -10.586 -4.456 1.00 57.19 128 VAL A CA 1
ATOM 1008 C C . VAL A 1 128 ? 26.506 -11.135 -5.446 1.00 57.19 128 VAL A C 1
ATOM 1010 O O . VAL A 1 128 ? 27.254 -10.387 -6.065 1.00 57.19 128 VAL A O 1
ATOM 1013 N N . ASP A 1 129 ? 26.539 -12.454 -5.600 1.00 52.16 129 ASP A N 1
ATOM 1014 C CA . ASP A 1 129 ? 27.457 -13.144 -6.510 1.00 52.16 129 ASP A CA 1
ATOM 1015 C C . ASP A 1 129 ? 26.618 -14.018 -7.459 1.00 52.16 129 ASP A C 1
ATOM 1017 O O . ASP A 1 129 ? 26.387 -15.193 -7.182 1.00 52.16 129 ASP A O 1
ATOM 1021 N N . LEU A 1 130 ? 26.024 -13.404 -8.497 1.00 58.41 130 LEU A N 1
ATOM 1022 C CA . LEU A 1 130 ? 25.134 -14.083 -9.455 1.00 58.41 130 LEU A CA 1
ATOM 1023 C C . LEU A 1 130 ? 25.584 -13.850 -10.904 1.00 58.41 130 LEU A C 1
ATOM 1025 O O . LEU A 1 130 ? 25.606 -12.711 -11.374 1.00 58.41 130 LEU A O 1
ATOM 1029 N N . GLU A 1 131 ? 25.815 -14.934 -11.650 1.00 58.62 131 GLU A N 1
ATOM 1030 C CA . GLU A 1 131 ? 26.107 -14.906 -13.091 1.00 58.62 131 GLU A CA 1
ATOM 1031 C C . GLU A 1 131 ? 25.263 -15.940 -13.872 1.00 58.62 131 GLU A C 1
ATOM 1033 O O . GLU A 1 131 ? 24.834 -16.969 -13.351 1.00 58.62 131 GLU A O 1
ATOM 1038 N N . GLY A 1 132 ? 25.003 -15.685 -15.161 1.00 74.88 132 GLY A N 1
ATOM 1039 C CA . GLY A 1 132 ? 24.401 -16.678 -16.067 1.00 74.88 132 GLY A CA 1
ATOM 1040 C C . GLY A 1 132 ? 22.978 -17.140 -15.697 1.00 74.88 132 GLY A C 1
ATOM 1041 O O . GLY A 1 132 ? 22.076 -16.317 -15.521 1.00 74.88 132 GLY A O 1
ATOM 1042 N N . GLU A 1 133 ? 22.754 -18.462 -15.632 1.00 61.06 133 GLU A N 1
ATOM 1043 C CA . GLU A 1 133 ? 21.449 -19.083 -15.314 1.00 61.06 133 GLU A CA 1
ATOM 1044 C C . GLU A 1 133 ? 20.907 -18.657 -13.934 1.00 61.06 133 GLU A C 1
ATOM 1046 O O . GLU A 1 133 ? 19.689 -18.564 -13.748 1.00 61.06 133 GLU A O 1
ATOM 1051 N N . GLU A 1 134 ? 21.789 -18.291 -12.996 1.00 65.56 134 GLU A N 1
ATOM 1052 C CA . GLU A 1 134 ? 21.419 -17.806 -11.662 1.00 65.56 134 GLU A CA 1
ATOM 1053 C C . GLU A 1 134 ? 20.658 -16.463 -11.726 1.00 65.56 134 GLU A C 1
ATOM 1055 O O . GLU A 1 134 ? 19.702 -16.249 -10.974 1.00 65.56 134 GLU A O 1
ATOM 1060 N N . LYS A 1 135 ? 20.966 -15.598 -12.709 1.00 66.12 135 LYS A N 1
ATOM 1061 C CA . LYS A 1 135 ? 20.244 -14.329 -12.948 1.00 66.12 135 LYS A CA 1
ATOM 1062 C C . LYS A 1 135 ? 18.826 -14.553 -13.492 1.00 66.12 135 LYS A C 1
ATOM 1064 O O . LYS A 1 135 ? 17.910 -13.786 -13.193 1.00 66.12 135 LYS A O 1
ATOM 1069 N N . GLN A 1 136 ? 18.610 -15.620 -14.265 1.00 60.50 136 GLN A N 1
ATOM 1070 C CA . GLN A 1 136 ? 17.283 -15.972 -14.781 1.00 60.50 136 GLN A CA 1
ATOM 1071 C C . GLN A 1 136 ? 16.383 -16.558 -13.686 1.00 60.50 136 GLN A C 1
ATOM 1073 O O . GLN A 1 136 ? 15.210 -16.186 -13.600 1.00 60.50 136 GLN A O 1
ATOM 1078 N N . MET A 1 137 ? 16.935 -17.416 -12.823 1.00 66.81 137 MET A N 1
ATOM 1079 C CA . MET A 1 137 ? 16.238 -17.903 -11.625 1.00 66.81 137 MET A CA 1
ATOM 1080 C C . MET A 1 137 ? 15.839 -16.744 -10.704 1.00 66.81 137 MET A C 1
ATOM 1082 O O . MET A 1 137 ? 14.729 -16.731 -10.165 1.00 66.81 137 MET A O 1
ATOM 1086 N N . TRP A 1 138 ? 16.686 -15.715 -10.610 1.00 72.12 138 TRP A N 1
ATOM 1087 C CA . TRP A 1 138 ? 16.366 -14.505 -9.864 1.00 72.12 138 TRP A CA 1
ATOM 1088 C C . TRP A 1 138 ? 15.181 -13.729 -10.444 1.00 72.12 138 TRP A C 1
ATOM 1090 O O . TRP A 1 138 ? 14.308 -13.311 -9.690 1.00 72.12 138 TRP A O 1
ATOM 1100 N N . GLY A 1 139 ? 15.077 -13.605 -11.771 1.00 67.56 139 GLY A N 1
ATOM 1101 C CA . GLY A 1 139 ? 13.901 -13.000 -12.405 1.00 67.56 139 GLY A CA 1
ATOM 1102 C C . GLY A 1 139 ? 12.589 -13.696 -12.011 1.00 67.56 139 GLY A C 1
ATOM 1103 O O . GLY A 1 139 ? 11.572 -13.032 -11.808 1.00 67.56 139 GLY A O 1
ATOM 1104 N N . CYS A 1 140 ? 12.608 -15.021 -11.823 1.00 70.12 140 CYS A N 1
ATOM 1105 C CA . CYS A 1 140 ? 11.449 -15.778 -11.341 1.00 70.12 140 CYS A CA 1
ATOM 1106 C C . CYS A 1 140 ? 11.142 -15.510 -9.858 1.00 70.12 140 CYS A C 1
ATOM 1108 O O . CYS A 1 140 ? 9.977 -15.276 -9.522 1.00 70.12 140 CYS A O 1
ATOM 1110 N N . ILE A 1 141 ? 12.158 -15.486 -8.980 1.00 76.12 141 ILE A N 1
ATOM 1111 C CA . ILE A 1 141 ? 11.976 -15.091 -7.570 1.00 76.12 141 ILE A CA 1
ATOM 1112 C C . ILE A 1 141 ? 11.434 -13.661 -7.496 1.00 76.12 141 ILE A C 1
ATOM 1114 O O . ILE A 1 141 ? 10.471 -13.420 -6.779 1.00 76.12 141 ILE A O 1
ATOM 1118 N N . GLN A 1 142 ? 11.992 -12.723 -8.261 1.00 68.00 142 GLN A N 1
ATOM 1119 C CA . GLN A 1 142 ? 11.592 -11.319 -8.254 1.00 68.00 142 GLN A CA 1
ATOM 1120 C C . GLN A 1 142 ? 10.127 -11.151 -8.664 1.00 68.00 142 GLN A C 1
ATOM 1122 O O . GLN A 1 142 ? 9.375 -10.454 -7.987 1.00 68.00 142 GLN A O 1
ATOM 1127 N N . VAL A 1 143 ? 9.693 -11.817 -9.738 1.00 66.56 143 VAL A N 1
ATOM 1128 C CA . VAL A 1 143 ? 8.283 -11.803 -10.156 1.00 66.56 143 VAL A CA 1
ATOM 1129 C C . VAL A 1 143 ? 7.391 -12.422 -9.079 1.00 66.56 143 VAL A C 1
ATOM 1131 O O . VAL A 1 143 ? 6.329 -11.874 -8.789 1.00 66.56 143 VAL A O 1
ATOM 1134 N N . CYS A 1 144 ? 7.814 -13.520 -8.445 1.00 77.19 144 CYS A N 1
ATOM 1135 C CA . CYS A 1 144 ? 7.072 -14.136 -7.346 1.00 77.19 144 CYS A CA 1
ATOM 1136 C C . CYS A 1 144 ? 6.953 -13.207 -6.122 1.00 77.19 144 CYS A C 1
ATOM 1138 O O . CYS A 1 144 ? 5.853 -13.014 -5.600 1.00 77.19 144 CYS A O 1
ATOM 1140 N N . VAL A 1 145 ? 8.047 -12.566 -5.708 1.00 72.38 145 VAL A N 1
ATOM 1141 C CA . VAL A 1 145 ? 8.076 -11.626 -4.579 1.00 72.38 145 VAL A CA 1
ATOM 1142 C C . VAL A 1 145 ? 7.253 -10.384 -4.899 1.00 72.38 145 VAL A C 1
ATOM 1144 O O . VAL A 1 145 ? 6.433 -9.989 -4.083 1.00 72.38 145 VAL A O 1
ATOM 1147 N N . MET A 1 146 ? 7.359 -9.813 -6.104 1.00 66.31 146 MET A N 1
ATOM 1148 C CA . MET A 1 146 ? 6.506 -8.693 -6.526 1.00 66.31 146 MET A CA 1
ATOM 1149 C C . MET A 1 146 ? 5.023 -9.074 -6.546 1.00 66.31 146 MET A C 1
ATOM 1151 O O . MET A 1 146 ? 4.174 -8.283 -6.140 1.00 66.31 146 MET A O 1
ATOM 1155 N N . LYS A 1 147 ? 4.696 -10.298 -6.969 1.00 67.12 147 LYS A N 1
ATOM 1156 C CA . LYS A 1 147 ? 3.329 -10.827 -6.945 1.00 67.12 147 LYS A CA 1
ATOM 1157 C C . LYS A 1 147 ? 2.790 -10.929 -5.515 1.00 67.12 147 LYS A C 1
ATOM 1159 O O . LYS A 1 147 ? 1.652 -10.533 -5.265 1.00 67.12 147 LYS A O 1
ATOM 1164 N N . ARG A 1 148 ? 3.606 -11.417 -4.575 1.00 73.00 148 ARG A N 1
ATOM 1165 C CA . ARG A 1 148 ? 3.270 -11.492 -3.143 1.00 73.00 148 ARG A CA 1
ATOM 1166 C C . ARG A 1 148 ? 3.179 -10.110 -2.503 1.00 73.00 148 ARG A C 1
ATOM 1168 O O . ARG A 1 148 ? 2.191 -9.831 -1.838 1.00 73.00 148 ARG A O 1
ATOM 1175 N N . LEU A 1 149 ? 4.107 -9.207 -2.808 1.00 68.62 149 LEU A N 1
ATOM 1176 C CA . LEU A 1 149 ? 4.081 -7.810 -2.373 1.00 68.62 149 LEU A CA 1
ATOM 1177 C C . LEU A 1 149 ? 2.840 -7.069 -2.868 1.00 68.62 149 LEU A C 1
ATOM 1179 O O . LEU A 1 149 ? 2.223 -6.341 -2.100 1.00 68.62 149 LEU A O 1
ATOM 1183 N N . ASN A 1 150 ? 2.422 -7.277 -4.118 1.00 59.00 150 ASN A N 1
ATOM 1184 C CA . ASN A 1 150 ? 1.191 -6.677 -4.627 1.00 59.00 150 ASN A CA 1
ATOM 1185 C C . ASN A 1 150 ? -0.049 -7.246 -3.910 1.00 59.00 150 ASN A C 1
ATOM 1187 O O . ASN A 1 150 ? -0.987 -6.510 -3.601 1.00 59.00 150 ASN A O 1
ATOM 1191 N N . ALA A 1 151 ? -0.035 -8.542 -3.571 1.00 62.62 151 ALA A N 1
ATOM 1192 C CA . ALA A 1 151 ? -1.055 -9.154 -2.722 1.00 62.62 151 ALA A CA 1
ATOM 1193 C C . ALA A 1 151 ? -1.076 -8.518 -1.321 1.00 62.62 151 ALA A C 1
ATOM 1195 O O . ALA A 1 151 ? -2.148 -8.195 -0.816 1.00 62.62 151 ALA A O 1
ATOM 1196 N N . ILE A 1 152 ? 0.095 -8.289 -0.720 1.00 65.38 152 ILE A N 1
ATOM 1197 C CA . ILE A 1 152 ? 0.261 -7.651 0.594 1.00 65.38 152 ILE A CA 1
ATOM 1198 C C . ILE A 1 152 ? -0.213 -6.198 0.558 1.00 65.38 152 ILE A C 1
ATOM 1200 O O . ILE A 1 152 ? -0.999 -5.805 1.412 1.00 65.38 152 ILE A O 1
ATOM 1204 N N . ALA A 1 153 ? 0.166 -5.417 -0.455 1.00 61.66 153 ALA A N 1
ATOM 1205 C CA . ALA A 1 153 ? -0.286 -4.037 -0.629 1.00 61.66 153 ALA A CA 1
ATOM 1206 C C . ALA A 1 153 ? -1.808 -3.952 -0.842 1.00 61.66 153 ALA A C 1
ATOM 1208 O O . ALA A 1 153 ? -2.472 -3.039 -0.350 1.00 61.66 153 ALA A O 1
ATOM 1209 N N . SER A 1 154 ? -2.386 -4.931 -1.541 1.00 62.84 154 SER A N 1
ATOM 1210 C CA . SER A 1 154 ? -3.838 -5.040 -1.716 1.00 62.84 154 SER A CA 1
ATOM 1211 C C . SER A 1 154 ? -4.545 -5.408 -0.414 1.00 62.84 154 SER A C 1
ATOM 1213 O O . SER A 1 154 ? -5.568 -4.808 -0.088 1.00 62.84 154 SER A O 1
ATOM 1215 N N . ARG A 1 155 ? -3.980 -6.342 0.366 1.00 69.00 155 ARG A N 1
ATOM 1216 C CA . ARG A 1 155 ? -4.452 -6.652 1.724 1.00 69.00 155 ARG A CA 1
ATOM 1217 C C . ARG A 1 155 ? -4.369 -5.427 2.623 1.00 69.00 155 ARG A C 1
ATOM 1219 O O . ARG A 1 155 ? -5.344 -5.154 3.306 1.00 69.00 155 ARG A O 1
ATOM 1226 N N . ALA A 1 156 ? -3.267 -4.678 2.578 1.00 68.81 156 ALA A N 1
ATOM 1227 C CA . ALA A 1 156 ? -3.078 -3.465 3.365 1.00 68.81 156 ALA A CA 1
ATOM 1228 C C . ALA A 1 156 ? -4.181 -2.440 3.073 1.00 68.81 156 ALA A C 1
ATOM 1230 O O . ALA A 1 156 ? -4.867 -2.034 4.000 1.00 68.81 156 ALA A O 1
ATOM 1231 N N . ASN A 1 157 ? -4.465 -2.145 1.796 1.00 73.62 157 ASN A N 1
ATOM 1232 C CA . ASN A 1 157 ? -5.560 -1.233 1.434 1.00 73.62 157 ASN A CA 1
ATOM 1233 C C . ASN A 1 157 ? -6.929 -1.698 1.974 1.00 73.62 157 ASN A C 1
ATOM 1235 O O . ASN A 1 157 ? -7.702 -0.882 2.466 1.00 73.62 157 ASN A O 1
ATOM 1239 N N . ILE A 1 158 ? -7.246 -2.997 1.887 1.00 79.75 158 ILE A N 1
ATOM 1240 C CA . ILE A 1 158 ? -8.524 -3.540 2.388 1.00 79.75 158 ILE A CA 1
ATOM 1241 C C . ILE A 1 158 ? -8.584 -3.491 3.921 1.00 79.75 158 ILE A C 1
ATOM 1243 O O . ILE A 1 158 ? -9.636 -3.196 4.487 1.00 79.75 158 ILE A O 1
ATOM 1247 N N . VAL A 1 159 ? -7.469 -3.787 4.589 1.00 84.44 159 VAL A N 1
ATOM 1248 C CA . VAL A 1 159 ? -7.348 -3.751 6.050 1.00 84.44 159 VAL A CA 1
ATOM 1249 C C . VAL A 1 159 ? -7.471 -2.322 6.566 1.00 84.44 159 VAL A C 1
ATOM 1251 O O . VAL A 1 159 ? -8.229 -2.097 7.501 1.00 84.44 159 VAL A O 1
ATOM 1254 N N . ASP A 1 160 ? -6.815 -1.355 5.930 1.00 86.00 160 ASP A N 1
ATOM 1255 C CA . ASP A 1 160 ? -6.877 0.050 6.333 1.00 86.00 160 ASP A CA 1
ATOM 1256 C C . ASP A 1 160 ? -8.297 0.604 6.172 1.00 86.00 160 ASP A C 1
ATOM 1258 O O . ASP A 1 160 ? -8.822 1.216 7.095 1.00 86.00 160 ASP A O 1
ATOM 1262 N N . ILE A 1 161 ? -8.973 0.273 5.067 1.00 83.94 161 ILE A N 1
ATOM 1263 C CA . ILE A 1 161 ? -10.402 0.546 4.860 1.00 83.94 161 ILE A CA 1
ATOM 1264 C C . ILE A 1 161 ? -11.266 -0.052 5.982 1.00 83.94 161 ILE A C 1
ATOM 1266 O O . ILE A 1 161 ? -12.161 0.605 6.514 1.00 83.94 161 ILE A O 1
ATOM 1270 N N . TYR A 1 162 ? -11.031 -1.320 6.328 1.00 86.56 162 TYR A N 1
ATOM 1271 C CA . TYR A 1 162 ? -11.794 -2.005 7.368 1.00 86.56 162 TYR A CA 1
ATOM 1272 C C . TYR A 1 162 ? -11.569 -1.358 8.737 1.00 86.56 162 TYR A C 1
ATOM 1274 O O . TYR A 1 162 ? -12.521 -1.181 9.494 1.00 86.56 162 TYR A O 1
ATOM 1282 N N . ILE A 1 163 ? -10.326 -0.984 9.039 1.00 91.25 163 ILE A N 1
ATOM 1283 C CA . ILE A 1 163 ? -9.950 -0.319 10.283 1.00 91.25 163 ILE A CA 1
ATOM 1284 C C . ILE A 1 163 ? -10.535 1.085 10.340 1.00 91.25 163 ILE A C 1
ATOM 1286 O O . ILE A 1 163 ? -11.069 1.450 11.375 1.00 91.25 163 ILE A O 1
ATOM 1290 N N . GLU A 1 164 ? -10.501 1.848 9.249 1.00 89.25 164 GLU A N 1
ATOM 1291 C CA . GLU A 1 164 ? -11.062 3.198 9.195 1.00 89.25 164 GLU A CA 1
ATOM 1292 C C . GLU A 1 164 ? -12.571 3.177 9.459 1.00 89.25 164 GLU A C 1
ATOM 1294 O O . GLU A 1 164 ? -13.063 3.902 10.323 1.00 89.25 164 GLU A O 1
ATOM 1299 N N . VAL A 1 165 ? -13.317 2.300 8.777 1.00 89.12 165 VAL A N 1
ATOM 1300 C CA . VAL A 1 165 ? -14.776 2.236 8.954 1.00 89.12 165 VAL A CA 1
ATOM 1301 C C . VAL A 1 165 ? -15.177 1.535 10.254 1.00 89.12 165 VAL A C 1
ATOM 1303 O O . VAL A 1 165 ? -16.223 1.835 10.829 1.00 89.12 165 VAL A O 1
ATOM 1306 N N . GLY A 1 166 ? -14.360 0.595 10.722 1.00 91.75 166 GLY A N 1
ATOM 1307 C CA . GLY A 1 166 ? -14.589 -0.173 11.939 1.00 91.75 166 GLY A CA 1
ATOM 1308 C C . GLY A 1 166 ? -13.931 0.406 13.188 1.00 91.75 166 GLY A C 1
ATOM 1309 O O . GLY A 1 166 ? -14.026 -0.243 14.222 1.00 91.75 166 GLY A O 1
ATOM 1310 N N . ASN A 1 167 ? -13.263 1.563 13.125 1.00 94.62 167 ASN A N 1
ATOM 1311 C CA . ASN A 1 167 ? -12.321 2.017 14.158 1.00 94.62 167 ASN A CA 1
ATOM 1312 C C . ASN A 1 167 ? -12.917 1.978 15.570 1.00 94.62 167 ASN A C 1
ATOM 1314 O O . ASN A 1 167 ? -12.372 1.328 16.462 1.00 94.62 167 ASN A O 1
ATOM 1318 N N . ASP A 1 168 ? -14.073 2.615 15.752 1.00 95.88 168 ASP A N 1
ATOM 1319 C CA . ASP A 1 168 ? -14.732 2.701 17.056 1.00 95.88 168 ASP A CA 1
ATOM 1320 C C . ASP A 1 168 ? -15.175 1.317 17.549 1.00 95.88 168 ASP A C 1
ATOM 1322 O O . ASP A 1 168 ? -14.963 0.972 18.712 1.00 95.88 168 ASP A O 1
ATOM 1326 N N . ALA A 1 169 ? -15.693 0.488 16.638 1.00 96.81 169 ALA A N 1
ATOM 1327 C CA . ALA A 1 169 ? -16.105 -0.874 16.946 1.00 96.81 169 ALA A CA 1
ATOM 1328 C C . ALA A 1 169 ? -14.920 -1.773 17.309 1.00 96.81 169 ALA A C 1
ATOM 1330 O O . ALA A 1 169 ? -15.016 -2.581 18.227 1.00 96.81 169 ALA A O 1
ATOM 1331 N N . ILE A 1 170 ? -13.783 -1.633 16.624 1.00 96.94 170 ILE A N 1
ATOM 1332 C CA . ILE A 1 170 ? -12.561 -2.391 16.911 1.00 96.94 170 ILE A CA 1
ATOM 1333 C C . ILE A 1 170 ? -12.004 -1.988 18.277 1.00 96.94 170 ILE A C 1
ATOM 1335 O O . ILE A 1 170 ? -11.623 -2.865 19.048 1.00 96.94 170 ILE A O 1
ATOM 1339 N N . LEU A 1 171 ? -11.987 -0.694 18.607 1.00 96.56 171 LEU A N 1
ATOM 1340 C CA . LEU A 1 171 ? -11.517 -0.207 19.907 1.00 96.56 171 LEU A CA 1
ATOM 1341 C C . LEU A 1 171 ? -12.413 -0.677 21.060 1.00 96.56 171 LEU A C 1
ATOM 1343 O O . LEU A 1 171 ? -11.909 -1.074 22.112 1.00 96.56 171 LEU A O 1
ATOM 1347 N N . GLU A 1 172 ? -13.734 -0.635 20.883 1.00 97.12 172 GLU A N 1
ATOM 1348 C CA . GLU A 1 172 ? -14.685 -1.111 21.889 1.00 97.12 172 GLU A CA 1
ATOM 1349 C C . GLU A 1 172 ? -14.592 -2.632 22.060 1.00 97.12 172 GLU A C 1
ATOM 1351 O O . GLU A 1 172 ? -14.315 -3.120 23.158 1.00 97.12 172 GLU A O 1
ATOM 1356 N N . CYS A 1 173 ? -14.708 -3.384 20.964 1.00 97.44 173 CYS A N 1
ATOM 1357 C CA . CYS A 1 173 ? -14.619 -4.840 20.979 1.00 97.44 173 CYS A CA 1
ATOM 1358 C C . CYS A 1 173 ? -13.240 -5.347 21.421 1.00 97.44 173 CYS A C 1
ATOM 1360 O O . CYS A 1 173 ? -13.151 -6.401 22.048 1.00 97.44 173 CYS A O 1
ATOM 1362 N N . GLY A 1 174 ? -12.160 -4.620 21.130 1.00 96.44 174 GLY A N 1
ATOM 1363 C CA . GLY A 1 174 ? -10.814 -4.953 21.592 1.00 96.44 174 GLY A CA 1
ATOM 1364 C C . GLY A 1 174 ? -10.735 -4.984 23.114 1.00 96.44 174 GLY A C 1
ATOM 1365 O O . GLY A 1 174 ? -10.271 -5.969 23.686 1.00 96.44 174 GLY A O 1
ATOM 1366 N N . LYS A 1 175 ? -11.300 -3.971 23.782 1.00 96.19 175 LYS A N 1
ATOM 1367 C CA . LYS A 1 175 ? -11.374 -3.929 25.251 1.00 96.19 175 LYS A CA 1
ATOM 1368 C C . LYS A 1 175 ? -12.199 -5.084 25.813 1.00 96.19 175 LYS A C 1
ATOM 1370 O O . LYS A 1 175 ? -11.779 -5.714 26.780 1.00 96.19 175 LYS A O 1
ATOM 1375 N N . GLU A 1 176 ? -13.339 -5.398 25.194 1.00 96.62 176 GLU A N 1
ATOM 1376 C CA . GLU A 1 176 ? -14.184 -6.532 25.603 1.00 96.62 176 GLU A CA 1
ATOM 1377 C C . GLU A 1 176 ? -13.474 -7.886 25.467 1.00 96.62 176 GLU A C 1
ATOM 1379 O O . GLU A 1 176 ? -13.730 -8.803 26.246 1.00 96.62 176 GLU A O 1
ATOM 1384 N N . ASN A 1 177 ? -12.563 -8.004 24.499 1.00 95.00 177 ASN A N 1
ATOM 1385 C CA . ASN A 1 177 ? -11.813 -9.226 24.213 1.00 95.00 177 ASN A CA 1
ATOM 1386 C C . ASN A 1 177 ? -10.418 -9.254 24.867 1.00 95.00 177 ASN A C 1
ATOM 1388 O O . ASN A 1 177 ? -9.628 -10.151 24.582 1.00 95.00 177 ASN A O 1
ATOM 1392 N N . GLY A 1 178 ? -10.119 -8.311 25.768 1.00 95.00 178 GLY A N 1
ATOM 1393 C CA . GLY A 1 178 ? -8.881 -8.305 26.552 1.00 95.00 178 GLY A CA 1
ATOM 1394 C C . GLY A 1 178 ? -7.636 -7.828 25.799 1.00 95.00 178 GLY A C 1
ATOM 1395 O O . GLY A 1 178 ? -6.523 -8.079 26.261 1.00 95.00 178 GLY A O 1
ATOM 1396 N N . PHE A 1 179 ? -7.801 -7.142 24.667 1.00 95.44 179 PHE A N 1
ATOM 1397 C CA . PHE A 1 179 ? -6.696 -6.456 24.001 1.00 95.44 179 PHE A CA 1
ATOM 1398 C C . PHE A 1 179 ? -6.268 -5.237 24.827 1.00 95.44 179 PHE A C 1
ATOM 1400 O O . PHE A 1 179 ? -7.096 -4.524 25.398 1.00 95.44 179 PHE A O 1
ATOM 1407 N N . THR A 1 180 ? -4.956 -5.031 24.925 1.00 94.50 180 THR A N 1
ATOM 1408 C CA . THR A 1 180 ? -4.332 -3.958 25.721 1.00 94.50 180 THR A CA 1
ATOM 1409 C C . THR A 1 180 ? -3.891 -2.781 24.864 1.00 94.50 180 THR A C 1
ATOM 1411 O O . THR A 1 180 ? -3.579 -1.716 25.386 1.00 94.50 180 THR A O 1
ATOM 1414 N N . GLU A 1 181 ? -3.834 -3.002 23.558 1.00 94.50 181 GLU A N 1
ATOM 1415 C CA . GLU A 1 181 ? -3.496 -2.036 22.533 1.00 94.50 181 GLU A CA 1
ATOM 1416 C C . GLU A 1 181 ? -4.540 -0.910 22.486 1.00 94.50 181 GLU A C 1
ATOM 1418 O O . GLU A 1 181 ? -5.740 -1.132 22.655 1.00 94.50 181 GLU A O 1
ATOM 1423 N N . ASP A 1 182 ? -4.078 0.314 22.253 1.00 92.00 182 ASP A N 1
ATOM 1424 C CA . ASP A 1 182 ? -4.884 1.536 22.268 1.00 92.00 182 ASP A CA 1
ATOM 1425 C C . ASP A 1 182 ? -5.291 2.021 20.868 1.00 92.00 182 ASP A C 1
ATOM 1427 O O . ASP A 1 182 ? -6.095 2.948 20.746 1.00 92.00 182 ASP A O 1
ATOM 1431 N N . THR A 1 183 ? -4.796 1.371 19.811 1.00 93.69 183 THR A N 1
ATOM 1432 C CA . THR A 1 183 ? -5.141 1.676 18.418 1.00 93.69 183 THR A CA 1
ATOM 1433 C C . THR A 1 183 ? -5.849 0.506 17.741 1.00 93.69 183 THR A C 1
ATOM 1435 O O . THR A 1 183 ? -5.506 -0.659 17.945 1.00 93.69 183 THR A O 1
ATOM 1438 N N . ALA A 1 184 ? -6.823 0.807 16.876 1.00 94.00 184 ALA A N 1
ATOM 1439 C CA . ALA A 1 184 ? -7.570 -0.216 16.145 1.00 94.00 184 ALA A CA 1
ATOM 1440 C C . ALA A 1 184 ? -6.667 -1.086 15.250 1.00 94.00 184 ALA A C 1
ATOM 1442 O O . ALA A 1 184 ? -6.895 -2.289 15.136 1.00 94.00 184 ALA A O 1
ATOM 1443 N N . ARG A 1 185 ? -5.612 -0.498 14.669 1.00 93.88 185 ARG A N 1
ATOM 1444 C CA . ARG A 1 185 ? -4.596 -1.211 13.880 1.00 93.88 185 ARG A CA 1
ATOM 1445 C C . ARG A 1 185 ? -3.878 -2.272 14.707 1.00 93.88 185 ARG A C 1
ATOM 1447 O O . ARG A 1 185 ? -3.909 -3.438 14.330 1.00 93.88 185 ARG A O 1
ATOM 1454 N N . ALA A 1 186 ? -3.312 -1.892 15.852 1.00 92.38 186 ALA A N 1
ATOM 1455 C CA . ALA A 1 186 ? -2.572 -2.824 16.698 1.00 92.38 186 ALA A CA 1
ATOM 1456 C C . ALA A 1 186 ? -3.470 -3.944 17.260 1.00 92.38 186 ALA A C 1
ATOM 1458 O O . ALA A 1 186 ? -3.057 -5.101 17.309 1.00 92.38 186 ALA A O 1
ATOM 1459 N N . ILE A 1 187 ? -4.727 -3.629 17.606 1.00 93.62 187 ILE A N 1
ATOM 1460 C CA . ILE A 1 187 ? -5.729 -4.634 18.004 1.00 93.62 187 ILE A CA 1
ATOM 1461 C C . ILE A 1 187 ? -5.997 -5.619 16.855 1.00 93.62 187 ILE A C 1
ATOM 1463 O O . ILE A 1 187 ? -6.016 -6.832 17.064 1.00 93.62 187 ILE A O 1
ATOM 1467 N N . PHE A 1 188 ? -6.212 -5.109 15.639 1.00 92.62 188 PHE A N 1
ATOM 1468 C CA . PHE A 1 188 ? -6.530 -5.933 14.474 1.00 92.62 188 PHE A CA 1
ATOM 1469 C C . PHE A 1 188 ? -5.369 -6.844 14.060 1.00 92.62 188 PHE A C 1
ATOM 1471 O O . PHE A 1 188 ? -5.598 -8.017 13.760 1.00 92.62 188 PHE A O 1
ATOM 1478 N N . ASP A 1 189 ? -4.140 -6.328 14.064 1.00 90.88 189 ASP A N 1
ATOM 1479 C CA . ASP A 1 189 ? -2.946 -7.098 13.705 1.00 90.88 189 ASP A CA 1
ATOM 1480 C C . ASP A 1 189 ? -2.713 -8.241 14.700 1.00 90.88 189 ASP A C 1
ATOM 1482 O O . ASP A 1 189 ? -2.577 -9.398 14.299 1.00 90.88 189 ASP A O 1
ATOM 1486 N N . LYS A 1 190 ? -2.822 -7.959 16.003 1.00 92.06 190 LYS A N 1
ATOM 1487 C CA . LYS A 1 190 ? -2.709 -8.983 17.048 1.00 92.06 190 LYS A CA 1
ATOM 1488 C C . LYS A 1 190 ? -3.814 -10.036 16.974 1.00 92.06 190 LYS A C 1
ATOM 1490 O O . LYS A 1 190 ? -3.571 -11.208 17.248 1.00 92.06 190 LYS A O 1
ATOM 1495 N N . ASP A 1 191 ? -5.033 -9.652 16.592 1.00 92.19 191 ASP A N 1
ATOM 1496 C CA . ASP A 1 191 ? -6.117 -10.607 16.345 1.00 92.19 191 ASP A CA 1
ATOM 1497 C C . ASP A 1 191 ? -5.803 -11.534 15.162 1.00 92.19 191 ASP A C 1
ATOM 1499 O O . ASP A 1 191 ? -6.049 -12.738 15.249 1.00 92.19 191 ASP A O 1
ATOM 1503 N N . LEU A 1 192 ? -5.219 -11.013 14.077 1.00 87.31 192 LEU A N 1
ATOM 1504 C CA . LEU A 1 192 ? -4.810 -11.839 12.938 1.00 87.31 192 LEU A CA 1
ATOM 1505 C C . LEU A 1 192 ? -3.758 -12.884 13.328 1.00 87.31 192 LEU A C 1
ATOM 1507 O O . LEU A 1 192 ? -3.884 -14.033 12.900 1.00 87.31 192 LEU A O 1
ATOM 1511 N N . GLU A 1 193 ? -2.795 -12.529 14.179 1.00 88.38 193 GLU A N 1
ATOM 1512 C CA . GLU A 1 193 ? -1.729 -13.430 14.644 1.00 88.38 193 GLU A CA 1
ATOM 1513 C C . GLU A 1 193 ? -2.240 -14.647 15.433 1.00 88.38 193 GLU A C 1
ATOM 1515 O O . GLU A 1 193 ? -1.572 -15.681 15.475 1.00 88.38 193 GLU A O 1
ATOM 1520 N N . THR A 1 194 ? -3.436 -14.575 16.031 1.00 87.94 194 THR A N 1
ATOM 1521 C CA . THR A 1 194 ? -3.987 -15.691 16.825 1.00 87.94 194 THR A CA 1
ATOM 1522 C C . THR A 1 194 ? -4.306 -16.942 15.992 1.00 87.94 194 THR A C 1
ATOM 1524 O O . THR A 1 194 ? -4.231 -18.066 16.506 1.00 87.94 194 THR A O 1
ATOM 1527 N N . GLY A 1 195 ? -4.619 -16.768 14.702 1.00 85.69 195 GLY A N 1
ATOM 1528 C CA . GLY A 1 195 ? -5.053 -17.840 13.802 1.00 85.69 195 GLY A CA 1
ATOM 1529 C C . GLY A 1 195 ? -6.473 -18.358 14.083 1.00 85.69 195 GLY A C 1
ATOM 1530 O O . GLY A 1 195 ? -7.063 -18.092 15.126 1.00 85.69 195 GLY A O 1
ATOM 1531 N N . VAL A 1 196 ? -7.026 -19.165 13.167 1.00 83.12 196 VAL A N 1
ATOM 1532 C CA . VAL A 1 196 ? -8.401 -19.713 13.269 1.00 83.12 196 VAL A CA 1
ATOM 1533 C C . VAL A 1 196 ? -8.633 -20.514 14.556 1.00 83.12 196 VAL A C 1
ATOM 1535 O O . VAL A 1 196 ? -9.718 -20.463 15.140 1.00 83.12 196 VAL A O 1
ATOM 1538 N N . GLU A 1 197 ? -7.639 -21.285 15.005 1.00 84.44 197 GLU A N 1
ATOM 1539 C CA . GLU A 1 197 ? -7.813 -22.175 16.158 1.00 84.44 197 GLU A CA 1
ATOM 1540 C C . GLU A 1 197 ? -7.899 -21.432 17.489 1.00 84.44 197 GLU A C 1
ATOM 1542 O O . GLU A 1 197 ? -8.623 -21.884 18.378 1.00 84.44 197 GLU A O 1
ATOM 1547 N N . ASN A 1 198 ? -7.239 -20.275 17.585 1.00 85.19 198 ASN A N 1
ATOM 1548 C CA . ASN A 1 198 ? -7.289 -19.393 18.750 1.00 85.19 198 ASN A CA 1
ATOM 1549 C C . ASN A 1 198 ? -8.044 -18.092 18.450 1.00 85.19 198 ASN A C 1
ATOM 1551 O O . ASN A 1 198 ? -7.831 -17.098 19.143 1.00 85.19 198 ASN A O 1
ATOM 1555 N N . ALA A 1 199 ? -8.897 -18.101 17.420 1.00 83.44 199 ALA A N 1
ATOM 1556 C CA . ALA A 1 199 ? -9.593 -16.917 16.943 1.00 83.44 199 ALA A CA 1
ATOM 1557 C C . ALA A 1 199 ? -10.292 -16.199 18.098 1.00 83.44 199 ALA A C 1
ATOM 1559 O O . ALA A 1 199 ? -11.158 -16.772 18.769 1.00 83.44 199 ALA A O 1
ATOM 1560 N N . SER A 1 200 ? -9.932 -14.935 18.311 1.00 87.62 200 SER A N 1
ATOM 1561 C CA . SER A 1 200 ? -10.626 -14.114 19.291 1.00 87.62 200 SER A CA 1
ATOM 1562 C C . SER A 1 200 ? -12.061 -13.826 18.827 1.00 87.62 200 SER A C 1
ATOM 1564 O O . SER A 1 200 ? -12.411 -13.944 17.646 1.00 87.62 200 SER A O 1
ATOM 1566 N N . CYS A 1 201 ? -12.922 -13.406 19.754 1.00 96.12 201 CYS A N 1
ATOM 1567 C CA . CYS A 1 201 ? -14.271 -12.967 19.409 1.00 96.12 201 CYS A CA 1
ATOM 1568 C C . CYS A 1 201 ? -14.318 -11.503 18.926 1.00 96.12 201 CYS A C 1
ATOM 1570 O O . CYS A 1 201 ? -15.416 -10.981 18.712 1.00 96.12 201 CYS A O 1
ATOM 1572 N N . LEU A 1 202 ? -13.165 -10.858 18.674 1.00 96.25 202 LEU A N 1
ATOM 1573 C CA . LEU A 1 202 ? -13.074 -9.483 18.171 1.00 96.25 202 LEU A CA 1
ATOM 1574 C C . LEU A 1 202 ? -13.884 -9.303 16.884 1.00 96.25 202 LEU A C 1
ATOM 1576 O O . LEU A 1 202 ? -14.781 -8.466 16.834 1.00 96.25 202 LEU A O 1
ATOM 1580 N N . LYS A 1 203 ? -13.622 -10.114 15.849 1.00 95.75 203 LYS A N 1
ATOM 1581 C CA . LYS A 1 203 ? -14.306 -9.979 14.548 1.00 95.75 203 LYS A CA 1
ATOM 1582 C C . LYS A 1 203 ? -15.809 -10.235 14.657 1.00 95.75 203 LYS A C 1
ATOM 1584 O O . LYS A 1 203 ? -16.598 -9.535 14.030 1.00 95.75 203 LYS A O 1
ATOM 1589 N N . ALA A 1 204 ? -16.217 -11.199 15.485 1.00 97.38 204 ALA A N 1
ATOM 1590 C CA . ALA A 1 204 ? -17.632 -11.459 15.744 1.00 97.38 204 ALA A CA 1
ATOM 1591 C C . ALA A 1 204 ? -18.308 -10.267 16.437 1.00 97.38 204 ALA A C 1
ATOM 1593 O O . ALA A 1 204 ? -19.423 -9.898 16.068 1.00 97.38 204 ALA A O 1
ATOM 1594 N N . CYS A 1 205 ? -17.633 -9.644 17.405 1.00 98.19 205 CYS A N 1
ATOM 1595 C CA . CYS A 1 205 ? -18.106 -8.436 18.071 1.00 98.19 205 CYS A CA 1
ATOM 1596 C C . CYS A 1 205 ? -18.231 -7.263 17.086 1.00 98.19 205 CYS A C 1
ATOM 1598 O O . CYS A 1 205 ? -19.315 -6.689 16.968 1.00 98.19 205 CYS A O 1
ATOM 1600 N N . VAL A 1 206 ? -17.192 -6.983 16.290 1.00 97.00 206 VAL A N 1
ATOM 1601 C CA . VAL A 1 206 ? -17.216 -5.901 15.289 1.00 97.00 206 VAL A CA 1
ATOM 1602 C C . VAL A 1 206 ? -18.337 -6.132 14.273 1.00 97.00 206 VAL A C 1
ATOM 1604 O O . VAL A 1 206 ? -19.140 -5.237 14.013 1.00 97.00 206 VAL A O 1
ATOM 1607 N N . PHE A 1 207 ? -18.495 -7.357 13.763 1.00 97.00 207 PHE A N 1
ATOM 1608 C CA . PHE A 1 207 ? -19.591 -7.677 12.848 1.00 97.00 207 PHE A CA 1
ATOM 1609 C C . PHE A 1 207 ? -20.978 -7.546 13.481 1.00 97.00 207 PHE A C 1
ATOM 1611 O O . PHE A 1 207 ? -21.922 -7.183 12.775 1.00 97.00 207 PHE A O 1
ATOM 1618 N N . LYS A 1 208 ? -21.139 -7.806 14.784 1.00 97.81 208 LYS A N 1
ATOM 1619 C CA . LYS A 1 208 ? -22.403 -7.544 15.492 1.00 97.81 208 LYS A CA 1
ATOM 1620 C C . LYS A 1 208 ? -22.686 -6.049 15.573 1.00 97.81 208 LYS A C 1
ATOM 1622 O O . LYS A 1 208 ? -23.799 -5.641 15.241 1.00 97.81 208 LYS A O 1
ATOM 1627 N N . GLN A 1 209 ? -21.691 -5.241 15.938 1.00 97.06 209 GLN A N 1
ATOM 1628 C CA . GLN A 1 209 ? -21.842 -3.786 16.010 1.00 97.06 209 GLN A CA 1
ATOM 1629 C C . GLN A 1 209 ? -22.174 -3.166 14.645 1.00 97.06 209 GLN A C 1
ATOM 1631 O O . GLN A 1 209 ? -23.051 -2.311 14.544 1.00 97.06 209 GLN A O 1
ATOM 1636 N N . MET A 1 210 ? -21.563 -3.672 13.571 1.00 94.94 210 MET A N 1
ATOM 1637 C CA . MET A 1 210 ? -21.852 -3.243 12.198 1.00 94.94 210 MET A CA 1
ATOM 1638 C C . MET A 1 210 ? -23.151 -3.839 11.619 1.00 94.94 210 MET A C 1
ATOM 1640 O O . MET A 1 210 ? -23.500 -3.576 10.467 1.00 94.94 210 MET A O 1
ATOM 1644 N N . GLY A 1 211 ? -23.870 -4.683 12.368 1.00 96.81 211 GLY A N 1
ATOM 1645 C CA . GLY A 1 211 ? -25.097 -5.343 11.906 1.00 96.81 211 GLY A CA 1
ATOM 1646 C C . GLY A 1 211 ? -24.890 -6.410 10.818 1.00 96.81 211 GLY A C 1
ATOM 1647 O O . GLY A 1 211 ? -25.859 -6.835 10.175 1.00 96.81 211 GLY A O 1
ATOM 1648 N N . MET A 1 212 ? -23.646 -6.851 10.610 1.00 97.38 212 MET A N 1
ATOM 1649 C CA . MET A 1 212 ? -23.253 -7.905 9.669 1.00 97.38 212 MET A CA 1
ATOM 1650 C C . MET A 1 212 ? -23.385 -9.312 10.253 1.00 97.38 212 MET A C 1
ATOM 1652 O O . MET A 1 212 ? -23.508 -10.265 9.490 1.00 97.38 212 MET A O 1
ATOM 1656 N N . LEU A 1 213 ? -23.415 -9.462 11.578 1.00 97.50 213 LEU A N 1
ATOM 1657 C CA . LEU A 1 213 ? -23.638 -10.733 12.266 1.00 97.50 213 LEU A CA 1
ATOM 1658 C C . LEU A 1 213 ? -24.817 -10.596 13.238 1.00 97.50 213 LEU A C 1
ATOM 1660 O O . LEU A 1 213 ? -24.831 -9.708 14.087 1.00 97.50 213 LEU A O 1
ATOM 1664 N N . ARG A 1 214 ? -25.817 -11.476 13.126 1.00 96.56 214 ARG A N 1
ATOM 1665 C CA . ARG A 1 214 ? -26.982 -11.519 14.022 1.00 96.56 214 ARG A CA 1
ATOM 1666 C C . ARG A 1 214 ? -27.388 -12.961 14.282 1.00 96.56 214 ARG A C 1
ATOM 1668 O O . ARG A 1 214 ? -27.456 -13.748 13.343 1.00 96.56 214 ARG A O 1
ATOM 1675 N N . ASP A 1 215 ? -27.652 -13.306 15.541 1.00 95.06 215 ASP A N 1
ATOM 1676 C CA . ASP A 1 215 ? -28.025 -14.671 15.950 1.00 95.06 215 ASP A CA 1
ATOM 1677 C C . ASP A 1 215 ? -27.028 -15.722 15.417 1.00 95.06 215 ASP A C 1
ATOM 1679 O O . ASP A 1 215 ? -27.405 -16.755 14.858 1.00 95.06 215 ASP A O 1
ATOM 1683 N N . SER A 1 216 ? -25.735 -15.381 15.503 1.00 93.56 216 SER A N 1
ATOM 1684 C CA . SER A 1 216 ? -24.597 -16.157 14.988 1.00 93.56 216 SER A CA 1
ATOM 1685 C C . SER A 1 216 ? -24.656 -16.465 13.480 1.00 93.56 216 SER A C 1
ATOM 1687 O O . SER A 1 216 ? -23.959 -17.353 12.988 1.00 93.56 216 SER A O 1
ATOM 1689 N N . LYS A 1 217 ? -25.465 -15.729 12.705 1.00 95.19 217 LYS A N 1
ATOM 1690 C CA . LYS A 1 217 ? -25.581 -15.838 11.243 1.00 95.19 217 LYS A CA 1
ATOM 1691 C C . LYS A 1 217 ? -25.195 -14.536 10.559 1.00 95.19 217 LYS A C 1
ATOM 1693 O O . LYS A 1 217 ? -25.541 -13.447 11.019 1.00 95.19 217 LYS A O 1
ATOM 1698 N N . PHE A 1 218 ? -24.515 -14.654 9.423 1.00 96.56 218 PHE A N 1
ATOM 1699 C CA . PHE A 1 218 ? -24.171 -13.494 8.616 1.00 96.56 218 PHE A CA 1
ATOM 1700 C C . PHE A 1 218 ? -25.403 -12.877 7.965 1.00 96.56 218 PHE A C 1
ATOM 1702 O O . PHE A 1 218 ? -26.161 -13.528 7.244 1.00 96.56 218 PHE A O 1
ATOM 1709 N N . ASN A 1 219 ? -25.565 -11.578 8.177 1.00 97.38 219 ASN A N 1
ATOM 1710 C CA . ASN A 1 219 ? -26.453 -10.735 7.405 1.00 97.38 219 ASN A CA 1
ATOM 1711 C C . ASN A 1 219 ? -25.759 -10.386 6.083 1.00 97.38 219 ASN A C 1
ATOM 1713 O O . ASN A 1 219 ? -25.179 -9.311 5.920 1.00 97.38 219 ASN A O 1
ATOM 1717 N N . LEU A 1 220 ? -25.830 -11.312 5.123 1.00 96.56 220 LEU A N 1
ATOM 1718 C CA . LEU A 1 220 ? -25.221 -11.151 3.798 1.00 96.56 220 LEU A CA 1
ATOM 1719 C C . LEU A 1 220 ? -25.642 -9.861 3.102 1.00 96.56 220 LEU A C 1
ATOM 1721 O O . LEU A 1 220 ? -24.858 -9.279 2.360 1.00 96.56 220 LEU A O 1
ATOM 1725 N N . LYS A 1 221 ? -26.869 -9.390 3.345 1.00 97.50 221 LYS A N 1
ATOM 1726 C CA . LYS A 1 221 ? -27.326 -8.118 2.792 1.00 97.50 221 LYS A CA 1
ATOM 1727 C C . LYS A 1 221 ? -26.491 -6.956 3.336 1.00 97.50 221 LYS A C 1
ATOM 1729 O O . LYS A 1 221 ? -25.990 -6.182 2.532 1.00 97.50 221 LYS A O 1
ATOM 1734 N N . ALA A 1 222 ? -26.306 -6.865 4.655 1.00 97.12 222 ALA A N 1
ATOM 1735 C CA . ALA A 1 222 ? -25.489 -5.816 5.271 1.00 97.12 222 ALA A CA 1
ATOM 1736 C C . ALA A 1 222 ? -24.027 -5.875 4.802 1.00 97.12 222 ALA A C 1
ATOM 1738 O O . ALA A 1 222 ? -23.454 -4.847 4.457 1.00 97.12 222 ALA A O 1
ATOM 1739 N N . MET A 1 223 ? -23.453 -7.076 4.697 1.00 96.19 223 MET A N 1
ATOM 1740 C CA . MET A 1 223 ? -22.074 -7.247 4.227 1.00 96.19 223 MET A CA 1
ATOM 1741 C C . MET A 1 223 ? -21.907 -6.842 2.752 1.00 96.19 223 MET A C 1
ATOM 1743 O O . MET A 1 223 ? -20.954 -6.159 2.390 1.00 96.19 223 MET A O 1
ATOM 1747 N N . LYS A 1 224 ? -22.876 -7.178 1.891 1.00 96.56 224 LYS A N 1
ATOM 1748 C CA . LYS A 1 224 ? -22.898 -6.722 0.492 1.00 96.56 224 LYS A CA 1
ATOM 1749 C C . LYS A 1 224 ? -23.122 -5.216 0.370 1.00 96.56 224 LYS A C 1
ATOM 1751 O O . LYS A 1 224 ? -22.522 -4.587 -0.494 1.00 96.56 224 LYS A O 1
ATOM 1756 N N . ASP A 1 225 ? -23.984 -4.639 1.205 1.00 95.94 225 ASP A N 1
ATOM 1757 C CA . ASP A 1 225 ? -24.221 -3.192 1.242 1.00 95.94 225 ASP A CA 1
ATOM 1758 C C . ASP A 1 225 ? -22.941 -2.443 1.658 1.00 95.94 225 ASP A C 1
ATOM 1760 O O . ASP A 1 225 ? -22.606 -1.430 1.048 1.00 95.94 225 ASP A O 1
ATOM 1764 N N . PHE A 1 226 ? -22.165 -2.998 2.593 1.00 93.12 226 PHE A N 1
ATOM 1765 C CA . PHE A 1 226 ? -20.846 -2.483 2.960 1.00 93.12 226 PHE A CA 1
ATOM 1766 C C . PHE A 1 226 ? -19.839 -2.542 1.804 1.00 93.12 226 PHE A C 1
ATOM 1768 O O . PHE A 1 226 ? -19.208 -1.537 1.497 1.00 93.12 226 PHE A O 1
ATOM 1775 N N . ILE A 1 227 ? -19.744 -3.666 1.084 1.00 94.19 227 ILE A N 1
ATOM 1776 C CA . ILE A 1 227 ? -18.860 -3.781 -0.095 1.00 94.19 227 ILE A CA 1
ATOM 1777 C C . ILE A 1 227 ? -19.226 -2.762 -1.179 1.00 94.19 227 ILE A C 1
ATOM 1779 O O . ILE A 1 227 ? -18.341 -2.156 -1.781 1.00 94.19 227 ILE A O 1
ATOM 1783 N N . ARG A 1 228 ? -20.524 -2.540 -1.421 1.00 95.12 228 ARG A N 1
ATOM 1784 C CA . ARG A 1 228 ? -20.990 -1.515 -2.371 1.00 95.12 228 ARG A CA 1
ATOM 1785 C C . ARG A 1 228 ? -20.608 -0.106 -1.939 1.00 95.12 228 ARG A C 1
ATOM 1787 O O . ARG A 1 228 ? -20.346 0.727 -2.798 1.00 95.12 228 ARG A O 1
ATOM 1794 N N . LEU A 1 229 ? -20.625 0.166 -0.636 1.00 90.69 229 LEU A N 1
ATOM 1795 C CA . LEU A 1 229 ? -20.210 1.453 -0.093 1.00 90.69 229 LEU A CA 1
ATOM 1796 C C . LEU A 1 229 ? -18.702 1.655 -0.273 1.00 90.69 229 LEU A C 1
ATOM 1798 O O . LEU A 1 229 ? -18.301 2.698 -0.782 1.00 90.69 229 LEU A O 1
ATOM 1802 N N . MET A 1 230 ? -17.898 0.645 0.076 1.00 87.00 230 MET A N 1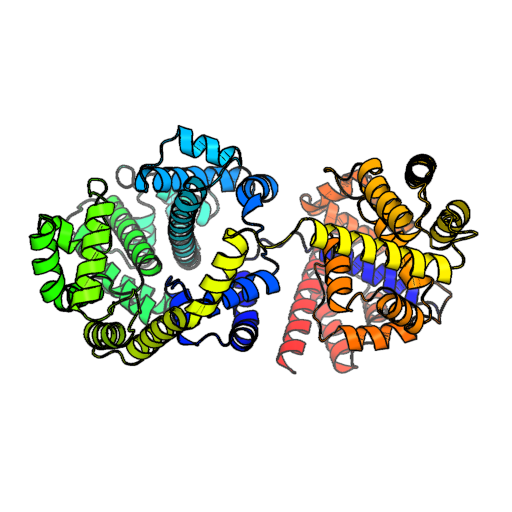
ATOM 1803 C CA . MET A 1 230 ? -16.435 0.717 0.004 1.00 87.00 230 MET A CA 1
ATOM 1804 C C . MET A 1 230 ? -15.899 0.825 -1.422 1.00 87.00 230 MET A C 1
ATOM 1806 O O . MET A 1 230 ? -14.945 1.552 -1.664 1.00 87.00 230 MET A O 1
ATOM 1810 N N . HIS A 1 231 ? -16.525 0.130 -2.372 1.00 90.25 231 HIS A N 1
ATOM 1811 C CA . HIS A 1 231 ? -16.066 0.058 -3.762 1.00 90.25 231 HIS A CA 1
ATOM 1812 C C . HIS A 1 231 ? -17.032 0.744 -4.730 1.00 90.25 231 HIS A C 1
ATOM 1814 O O . HIS A 1 231 ? -17.179 0.327 -5.880 1.00 90.25 231 HIS A O 1
ATOM 1820 N N . LYS A 1 232 ? -17.719 1.799 -4.272 1.00 91.56 232 LYS A N 1
ATOM 1821 C CA . LYS A 1 232 ? -18.709 2.530 -5.079 1.00 91.56 232 LYS A CA 1
ATOM 1822 C C . LYS A 1 232 ? -18.128 3.039 -6.403 1.00 91.56 232 LYS A C 1
ATOM 1824 O O . LYS A 1 232 ? -18.829 3.036 -7.414 1.00 91.56 232 LYS A O 1
ATOM 1829 N N . ASP A 1 233 ? -16.859 3.437 -6.389 1.00 88.94 233 ASP A N 1
ATOM 1830 C CA . ASP A 1 233 ? -16.158 4.001 -7.544 1.00 88.94 233 ASP A CA 1
ATOM 1831 C C . ASP A 1 233 ? -15.382 2.940 -8.359 1.00 88.94 233 ASP A C 1
ATOM 1833 O O . ASP A 1 233 ? -14.744 3.268 -9.359 1.00 88.94 233 ASP A O 1
ATOM 1837 N N . GLU A 1 234 ? -15.471 1.658 -7.977 1.00 87.81 234 GLU A N 1
ATOM 1838 C CA . GLU A 1 234 ? -14.729 0.534 -8.566 1.00 87.81 234 GLU A CA 1
ATOM 1839 C C . GLU A 1 234 ? -15.669 -0.654 -8.874 1.00 87.81 234 GLU A C 1
ATOM 1841 O O . GLU A 1 234 ? -15.666 -1.666 -8.166 1.00 87.81 234 GLU A O 1
ATOM 1846 N N . PRO A 1 235 ? -16.501 -0.579 -9.933 1.00 88.19 235 PRO A N 1
ATOM 1847 C CA . PRO A 1 235 ? -17.586 -1.537 -10.166 1.00 88.19 235 PRO A CA 1
ATOM 1848 C C . PRO A 1 235 ? -17.118 -2.986 -10.368 1.00 88.19 235 PRO A C 1
ATOM 1850 O O . PRO A 1 235 ? -17.820 -3.913 -9.960 1.00 88.19 235 PRO A O 1
ATOM 1853 N N . GLU A 1 236 ? -15.932 -3.192 -10.945 1.00 84.69 236 GLU A N 1
ATOM 1854 C CA . GLU A 1 236 ? -15.354 -4.530 -11.124 1.00 84.69 236 GLU A CA 1
ATOM 1855 C C . GLU A 1 236 ? -14.861 -5.127 -9.797 1.00 84.69 236 GLU A C 1
ATOM 1857 O O . GLU A 1 236 ? -15.153 -6.287 -9.493 1.00 84.69 236 GLU A O 1
ATOM 1862 N N . VAL A 1 237 ? -14.212 -4.317 -8.949 1.00 87.06 237 VAL A N 1
ATOM 1863 C CA . VAL A 1 237 ? -13.794 -4.724 -7.595 1.00 87.06 237 VAL A CA 1
ATOM 1864 C C . VAL A 1 237 ? -15.021 -5.013 -6.734 1.00 87.06 237 VAL A C 1
ATOM 1866 O O . VAL A 1 237 ? -15.080 -6.045 -6.066 1.00 87.06 237 VAL A O 1
ATOM 1869 N N . MET A 1 238 ? -16.054 -4.172 -6.826 1.00 93.62 238 MET A N 1
ATOM 1870 C CA . MET A 1 238 ? -17.343 -4.392 -6.173 1.00 93.62 238 MET A CA 1
ATOM 1871 C C . MET A 1 238 ? -17.975 -5.718 -6.617 1.00 93.62 238 MET A C 1
ATOM 1873 O O . MET A 1 238 ? -18.390 -6.515 -5.776 1.00 93.62 238 MET A O 1
ATOM 1877 N N . LYS A 1 239 ? -18.046 -5.992 -7.926 1.00 93.44 239 LYS A N 1
ATOM 1878 C CA . LYS A 1 239 ? -18.620 -7.235 -8.465 1.00 93.44 239 LYS A CA 1
ATOM 1879 C C . LYS A 1 239 ? -17.868 -8.472 -7.966 1.00 93.44 239 LYS A C 1
ATOM 1881 O O . LYS A 1 239 ? -18.512 -9.438 -7.554 1.00 93.44 239 LYS A O 1
ATOM 1886 N N . ALA A 1 240 ? -16.534 -8.433 -7.961 1.00 90.94 240 ALA A N 1
ATOM 1887 C CA . ALA A 1 240 ? -15.704 -9.506 -7.421 1.00 90.94 240 ALA A CA 1
ATOM 1888 C C . ALA A 1 240 ? -15.908 -9.681 -5.906 1.00 90.94 240 ALA A C 1
ATOM 1890 O O . ALA A 1 240 ? -16.165 -10.794 -5.453 1.00 90.94 240 ALA A O 1
ATOM 1891 N N . GLY A 1 241 ? -15.896 -8.590 -5.133 1.00 93.06 241 GLY A N 1
ATOM 1892 C CA . GLY A 1 241 ? -16.116 -8.614 -3.684 1.00 93.06 241 GLY A CA 1
ATOM 1893 C C . GLY A 1 241 ? -17.473 -9.208 -3.296 1.00 93.06 241 GLY A C 1
ATOM 1894 O O . GLY A 1 241 ? -17.554 -10.040 -2.391 1.00 93.06 241 GLY A O 1
ATOM 1895 N N . LEU A 1 242 ? -18.540 -8.864 -4.026 1.00 95.88 242 LEU A N 1
ATOM 1896 C CA . LEU A 1 242 ? -19.875 -9.433 -3.805 1.00 95.88 242 LEU A CA 1
ATOM 1897 C C . LEU A 1 242 ? -19.901 -10.955 -4.012 1.00 95.88 242 LEU A C 1
ATOM 1899 O O . LEU A 1 242 ? -20.528 -11.656 -3.217 1.00 95.88 242 LEU A O 1
ATOM 1903 N N . LYS A 1 243 ? -19.214 -11.457 -5.048 1.00 95.56 243 LYS A N 1
ATOM 1904 C CA . LYS A 1 243 ? -19.074 -12.898 -5.307 1.00 95.56 243 LYS A CA 1
ATOM 1905 C C . LYS A 1 243 ? -18.253 -13.581 -4.211 1.00 95.56 243 LYS A C 1
ATOM 1907 O O . LYS A 1 243 ? -18.655 -14.627 -3.714 1.00 95.56 243 LYS A O 1
ATOM 1912 N N . HIS A 1 244 ? -17.140 -12.976 -3.792 1.00 95.88 244 HIS A N 1
ATOM 1913 C CA . HIS A 1 244 ? -16.266 -13.544 -2.759 1.00 95.88 244 HIS A CA 1
ATOM 1914 C C . HIS A 1 244 ? -16.979 -13.718 -1.425 1.00 95.88 244 HIS A C 1
ATOM 1916 O O . HIS A 1 244 ? -16.793 -14.738 -0.770 1.00 95.88 244 HIS A O 1
ATOM 1922 N N . VAL A 1 245 ? -17.834 -12.765 -1.048 1.00 97.00 245 VAL A N 1
ATOM 1923 C CA . VAL A 1 245 ? -18.673 -12.889 0.149 1.00 97.00 245 VAL A CA 1
ATOM 1924 C C . VAL A 1 245 ? -19.634 -14.072 0.066 1.00 97.00 245 VAL A C 1
ATOM 1926 O O . VAL A 1 245 ? -19.785 -14.783 1.059 1.00 97.00 245 VAL A O 1
ATOM 1929 N N . ASP A 1 246 ? -20.264 -14.303 -1.087 1.00 97.06 246 ASP A N 1
ATOM 1930 C CA . ASP A 1 246 ? -21.171 -15.442 -1.266 1.00 97.06 246 ASP A CA 1
ATOM 1931 C C . ASP A 1 246 ? -20.420 -16.772 -1.142 1.00 97.06 246 ASP A C 1
ATOM 1933 O O . ASP A 1 246 ? -20.811 -17.631 -0.347 1.00 97.06 246 ASP A O 1
ATOM 1937 N N . ASP A 1 247 ? -19.299 -16.902 -1.855 1.00 96.06 247 ASP A N 1
ATOM 1938 C CA . ASP A 1 247 ? -18.455 -18.097 -1.819 1.00 96.06 247 ASP A CA 1
ATOM 1939 C C . ASP A 1 247 ? -17.935 -18.381 -0.399 1.00 96.06 247 ASP A C 1
ATOM 1941 O O . ASP A 1 247 ? -17.957 -19.520 0.073 1.00 96.06 247 ASP A O 1
ATOM 1945 N N . CYS A 1 248 ? -17.454 -17.347 0.298 1.00 97.31 248 CYS A N 1
ATOM 1946 C CA . CYS A 1 248 ? -16.894 -17.496 1.637 1.00 97.31 248 CYS A CA 1
ATOM 1947 C C . CYS A 1 248 ? -17.958 -17.812 2.679 1.00 97.31 248 CYS A C 1
ATOM 1949 O O . CYS A 1 248 ? -17.725 -18.658 3.537 1.00 97.31 248 CYS A O 1
ATOM 1951 N N . ASN A 1 249 ? -19.138 -17.197 2.590 1.00 97.19 249 ASN A N 1
ATOM 1952 C CA . ASN A 1 249 ? -20.240 -17.531 3.482 1.00 97.19 249 ASN A CA 1
ATOM 1953 C C . ASN A 1 249 ? -20.675 -18.991 3.329 1.00 97.19 249 ASN A C 1
ATOM 1955 O O . ASN A 1 249 ? -20.903 -19.666 4.331 1.00 97.19 249 ASN A O 1
ATOM 1959 N N . GLU A 1 250 ? -20.762 -19.489 2.094 1.00 97.50 250 GLU A N 1
ATOM 1960 C CA . GLU A 1 250 ? -21.086 -20.892 1.837 1.00 97.50 250 GLU A CA 1
ATOM 1961 C C . GLU A 1 250 ? -20.035 -21.835 2.444 1.00 97.50 250 GLU A C 1
ATOM 1963 O O . GLU A 1 250 ? -20.398 -22.844 3.048 1.00 97.50 250 GLU A O 1
ATOM 1968 N N . LYS A 1 251 ? -18.746 -21.470 2.372 1.00 97.06 251 LYS A N 1
ATOM 1969 C CA . LYS A 1 251 ? -17.635 -22.239 2.962 1.00 97.06 251 LYS A CA 1
ATOM 1970 C C . LYS A 1 251 ? -17.688 -22.300 4.495 1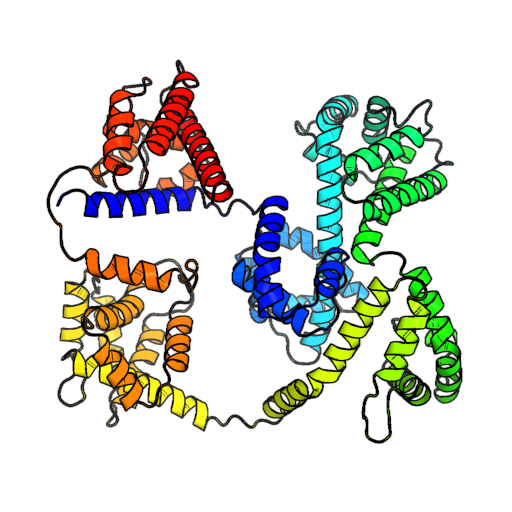.00 97.06 251 LYS A C 1
ATOM 1972 O O . LYS A 1 251 ? -17.274 -23.303 5.068 1.00 97.06 251 LYS A O 1
ATOM 1977 N N . VAL A 1 252 ? -18.182 -21.255 5.168 1.00 96.50 252 VAL A N 1
ATOM 1978 C CA . VAL A 1 252 ? -18.156 -21.160 6.646 1.00 96.50 252 VAL A CA 1
ATOM 1979 C C . VAL A 1 252 ? -19.496 -21.445 7.329 1.00 96.50 252 VAL A C 1
ATOM 1981 O O . VAL A 1 252 ? -19.573 -21.424 8.559 1.00 96.50 252 VAL A O 1
ATOM 1984 N N . LYS A 1 253 ? -20.570 -21.702 6.571 1.00 96.06 253 LYS A N 1
ATOM 1985 C CA . LYS A 1 253 ? -21.942 -21.809 7.108 1.00 96.06 253 LYS A CA 1
ATOM 1986 C C . LYS A 1 253 ? -22.114 -22.883 8.190 1.00 96.06 253 LYS A C 1
ATOM 1988 O O . LYS A 1 253 ? -22.953 -22.715 9.081 1.00 96.06 253 LYS A O 1
ATOM 1993 N N . ASP A 1 254 ? -21.305 -23.940 8.136 1.00 96.56 254 ASP A N 1
ATOM 1994 C CA . ASP A 1 254 ? -21.377 -25.096 9.035 1.00 96.56 254 ASP A CA 1
ATOM 1995 C C . ASP A 1 254 ? -20.531 -24.928 10.316 1.00 96.56 254 ASP A C 1
ATOM 1997 O O . ASP A 1 254 ? -20.622 -25.745 11.232 1.00 96.56 254 ASP A O 1
ATOM 2001 N N . ILE A 1 255 ? -19.746 -23.849 10.442 1.00 95.62 255 ILE A N 1
ATOM 2002 C CA . ILE A 1 255 ? -18.938 -23.574 11.643 1.00 95.62 255 ILE A CA 1
ATOM 2003 C C . ILE A 1 255 ? -19.859 -23.085 12.763 1.00 95.62 255 ILE A C 1
ATOM 2005 O O . ILE A 1 255 ? -20.360 -21.969 12.687 1.00 95.62 255 ILE A O 1
ATOM 2009 N N . ALA A 1 256 ? -20.129 -23.896 13.787 1.00 96.25 256 ALA A N 1
ATOM 2010 C CA . ALA A 1 256 ? -21.089 -23.547 14.844 1.00 96.25 256 ALA A CA 1
ATOM 2011 C C . ALA A 1 256 ? -20.627 -22.388 15.748 1.00 96.25 256 ALA A C 1
ATOM 2013 O O . ALA A 1 256 ? -21.449 -21.579 16.173 1.00 96.25 256 ALA A O 1
ATOM 2014 N N . ASP A 1 257 ? -19.325 -22.309 16.024 1.00 96.62 257 ASP A N 1
ATOM 2015 C CA . ASP A 1 257 ? -18.726 -21.251 16.836 1.00 96.62 257 ASP A CA 1
ATOM 2016 C C . ASP A 1 257 ? -18.703 -19.931 16.056 1.00 96.62 257 ASP A C 1
ATOM 2018 O O . ASP A 1 257 ? -18.138 -19.845 14.963 1.00 96.62 257 ASP A O 1
ATOM 2022 N N . GLU A 1 258 ? -19.342 -18.897 16.597 1.00 96.44 258 GLU A N 1
ATOM 2023 C CA . GLU A 1 258 ? -19.485 -17.619 15.901 1.00 96.44 258 GLU A CA 1
ATOM 2024 C C . GLU A 1 258 ? -18.167 -16.847 15.758 1.00 96.44 258 GLU A C 1
ATOM 2026 O O . GLU A 1 258 ? -18.007 -16.099 14.789 1.00 96.44 258 GLU A O 1
ATOM 2031 N N . CYS A 1 259 ? -17.217 -17.043 16.674 1.00 96.31 259 CYS A N 1
ATOM 2032 C CA . CYS A 1 259 ? -15.916 -16.383 16.662 1.00 96.31 259 CYS A CA 1
ATOM 2033 C C . CYS A 1 259 ? -15.029 -17.015 15.586 1.00 96.31 259 CYS A C 1
ATOM 2035 O O . CYS A 1 259 ? -14.571 -16.312 14.682 1.00 96.31 259 CYS A O 1
ATOM 2037 N N . LYS A 1 260 ? -14.941 -18.353 15.555 1.00 96.19 260 LYS A N 1
ATOM 2038 C CA . LYS A 1 260 ? -14.278 -19.094 14.469 1.00 96.19 260 LYS A CA 1
ATOM 2039 C C . LYS A 1 260 ? -14.928 -18.831 13.115 1.00 96.19 260 LYS A C 1
ATOM 2041 O O . LYS A 1 260 ? -14.223 -18.661 12.122 1.00 96.19 260 LYS A O 1
ATOM 2046 N N . ARG A 1 261 ? -16.263 -18.758 13.052 1.00 96.19 261 ARG A N 1
ATOM 2047 C CA . ARG A 1 261 ? -16.994 -18.447 11.813 1.00 96.19 261 ARG A CA 1
ATOM 2048 C C . ARG A 1 261 ? -16.654 -17.043 11.305 1.00 96.19 261 ARG A C 1
ATOM 2050 O O . ARG A 1 261 ? -16.431 -16.873 10.107 1.00 96.19 261 ARG A O 1
ATOM 2057 N N . SER A 1 262 ? -16.592 -16.061 12.206 1.00 96.38 262 SER A N 1
ATOM 2058 C CA . SER A 1 262 ? -16.247 -14.673 11.872 1.00 96.38 262 SER A CA 1
ATOM 2059 C C . SER A 1 262 ? -14.800 -14.506 11.447 1.00 96.38 262 SER A C 1
ATOM 2061 O O . SER A 1 262 ? -14.527 -13.793 10.489 1.00 96.38 262 SER A O 1
ATOM 2063 N N . TYR A 1 263 ? -13.885 -15.230 12.078 1.00 95.56 263 TYR A N 1
ATOM 2064 C CA . TYR A 1 263 ? -12.503 -15.289 11.627 1.00 95.56 263 TYR A CA 1
ATOM 2065 C C . TYR A 1 263 ? -12.383 -15.924 10.240 1.00 95.56 263 TYR A C 1
ATOM 2067 O O . TYR A 1 263 ? -11.818 -15.323 9.326 1.00 95.56 263 TYR A O 1
ATOM 2075 N N . SER A 1 264 ? -12.998 -17.093 10.052 1.00 94.94 264 SER A N 1
ATOM 2076 C CA . SER A 1 264 ? -12.899 -17.863 8.808 1.00 94.94 264 SER A CA 1
ATOM 2077 C C . SER A 1 264 ? -13.474 -17.118 7.600 1.00 94.94 264 SER A C 1
ATOM 2079 O O . SER A 1 264 ? -12.946 -17.242 6.495 1.00 94.94 264 SER A O 1
ATOM 2081 N N . ILE A 1 265 ? -14.552 -16.335 7.771 1.00 96.19 265 ILE A N 1
ATOM 2082 C CA . ILE A 1 265 ? -15.105 -15.558 6.653 1.00 96.19 265 ILE A CA 1
ATOM 2083 C C . ILE A 1 265 ? -14.179 -14.407 6.257 1.00 96.19 265 ILE A C 1
ATOM 2085 O O . ILE A 1 265 ? -14.006 -14.161 5.064 1.00 96.19 265 ILE A O 1
ATOM 2089 N N . THR A 1 266 ? -13.567 -13.728 7.235 1.00 94.00 266 THR A N 1
ATOM 2090 C CA . THR A 1 266 ? -12.636 -12.621 6.992 1.00 94.00 266 THR A CA 1
ATOM 2091 C C . THR A 1 266 ? -11.386 -13.128 6.294 1.00 94.00 266 THR A C 1
ATOM 2093 O O . THR A 1 266 ? -10.985 -12.561 5.282 1.00 94.00 266 THR A O 1
ATOM 2096 N N . GLU A 1 267 ? -10.810 -14.226 6.781 1.00 91.81 267 GLU A N 1
ATOM 2097 C CA . GLU A 1 267 ? -9.645 -14.860 6.166 1.00 91.81 267 GLU A CA 1
ATOM 2098 C C . GLU A 1 267 ? -9.947 -15.305 4.729 1.00 91.81 267 GLU A C 1
ATOM 2100 O O . GLU A 1 267 ? -9.224 -14.936 3.804 1.00 91.81 267 GLU A O 1
ATOM 2105 N N . CYS A 1 268 ? -11.070 -16.000 4.514 1.00 95.25 268 CYS A N 1
ATOM 2106 C CA . CYS A 1 268 ? -11.497 -16.414 3.178 1.00 95.25 268 CYS A CA 1
ATOM 2107 C C . CYS A 1 268 ? -11.680 -15.218 2.229 1.00 95.25 268 CYS A C 1
ATOM 2109 O O . CYS A 1 268 ? -11.274 -15.272 1.063 1.00 95.25 268 CYS A O 1
ATOM 2111 N N . TYR A 1 269 ? -12.282 -14.126 2.711 1.00 94.25 269 TYR A N 1
ATOM 2112 C CA . TYR A 1 269 ? -12.490 -12.926 1.907 1.00 94.25 269 TYR A CA 1
ATOM 2113 C C . TYR A 1 269 ? -11.157 -12.266 1.533 1.00 94.25 269 TYR A C 1
ATOM 2115 O O . TYR A 1 269 ? -10.939 -11.946 0.360 1.00 94.25 269 TYR A O 1
ATOM 2123 N N . LEU A 1 270 ? -10.241 -12.111 2.497 1.00 89.44 270 LEU A N 1
ATOM 2124 C CA . LEU A 1 270 ? -8.899 -11.567 2.267 1.00 89.44 270 LEU A CA 1
ATOM 2125 C C . LEU A 1 270 ? -8.102 -12.440 1.290 1.00 89.44 270 LEU A C 1
ATOM 2127 O O . LEU A 1 270 ? -7.452 -11.914 0.388 1.00 89.44 270 LEU A O 1
ATOM 2131 N N . GLU A 1 271 ? -8.186 -13.765 1.397 1.00 88.06 271 GLU A N 1
ATOM 2132 C CA . GLU A 1 271 ? -7.544 -14.699 0.468 1.00 88.06 271 GLU A CA 1
ATOM 2133 C C . GLU A 1 271 ? -8.051 -14.512 -0.973 1.00 88.06 271 GLU A C 1
ATOM 2135 O O . GLU A 1 271 ? -7.255 -14.305 -1.894 1.00 88.06 271 GLU A O 1
ATOM 2140 N N . LYS A 1 272 ? -9.376 -14.517 -1.179 1.00 90.62 272 LYS A N 1
ATOM 2141 C CA . LYS A 1 272 ? -9.985 -14.390 -2.515 1.00 90.62 272 LYS A CA 1
ATOM 2142 C C . LYS A 1 272 ? -9.758 -13.025 -3.158 1.00 90.62 272 LYS A C 1
ATOM 2144 O O . LYS A 1 272 ? -9.491 -12.946 -4.361 1.00 90.62 272 LYS A O 1
ATOM 2149 N N . THR A 1 273 ? -9.857 -11.952 -2.378 1.00 85.12 273 THR A N 1
ATOM 2150 C CA . THR A 1 273 ? -9.583 -10.588 -2.857 1.00 85.12 273 THR A CA 1
ATOM 2151 C C . THR A 1 273 ? -8.124 -10.442 -3.273 1.00 85.12 273 THR A C 1
ATOM 2153 O O . THR A 1 273 ? -7.862 -10.016 -4.396 1.00 85.12 273 THR A O 1
ATOM 2156 N N . SER A 1 274 ? -7.187 -10.925 -2.452 1.00 77.19 274 SER A N 1
ATOM 2157 C CA . SER A 1 274 ? -5.759 -10.971 -2.800 1.00 77.19 274 SER A CA 1
ATOM 2158 C C . SER A 1 274 ? -5.516 -11.747 -4.093 1.00 77.19 274 SER A C 1
ATOM 2160 O O . SER A 1 274 ? -4.834 -11.264 -4.992 1.00 77.19 274 SER A O 1
ATOM 2162 N N . ALA A 1 275 ? -6.116 -12.936 -4.223 1.00 75.25 275 ALA A N 1
ATOM 2163 C CA . ALA A 1 275 ? -5.978 -13.763 -5.417 1.00 75.25 275 ALA A CA 1
ATOM 2164 C C . ALA A 1 275 ? -6.532 -13.077 -6.675 1.00 75.25 275 ALA A C 1
ATOM 2166 O O . ALA A 1 275 ? -5.960 -13.236 -7.749 1.00 75.25 275 ALA A O 1
ATOM 2167 N N . THR A 1 276 ? -7.608 -12.297 -6.547 1.00 76.44 276 THR A N 1
ATOM 2168 C CA . THR A 1 276 ? -8.218 -11.571 -7.674 1.00 76.44 276 THR A CA 1
ATOM 2169 C C . THR A 1 276 ? -7.333 -10.430 -8.156 1.00 76.44 276 THR A C 1
ATOM 2171 O O . THR A 1 276 ? -7.160 -10.274 -9.360 1.00 76.44 276 THR A O 1
ATOM 2174 N N . VAL A 1 277 ? -6.729 -9.668 -7.238 1.00 67.62 277 VAL A N 1
ATOM 2175 C CA . VAL A 1 277 ? -5.796 -8.592 -7.616 1.00 67.62 277 VAL A CA 1
ATOM 2176 C C . VAL A 1 277 ? -4.521 -9.158 -8.244 1.00 67.62 277 VAL A C 1
ATOM 2178 O O . VAL A 1 277 ? -3.938 -8.565 -9.143 1.00 67.62 277 VAL A O 1
ATOM 2181 N N . VAL A 1 278 ? -4.098 -10.337 -7.792 1.00 53.75 278 VAL A N 1
ATOM 2182 C CA . VAL A 1 278 ? -2.873 -10.993 -8.248 1.00 53.75 278 VAL A CA 1
ATOM 2183 C C . VAL A 1 278 ? -3.022 -11.712 -9.593 1.00 53.75 278 VAL A C 1
ATOM 2185 O O . VAL A 1 278 ? -2.050 -11.811 -10.340 1.00 53.75 278 VAL A O 1
ATOM 2188 N N . ARG A 1 279 ? -4.188 -12.299 -9.878 1.00 56.56 279 ARG A N 1
ATOM 2189 C CA . ARG A 1 279 ? -4.389 -13.156 -11.061 1.00 56.56 279 ARG A CA 1
ATOM 2190 C C . ARG A 1 279 ? -5.028 -12.432 -12.245 1.00 56.56 279 ARG A C 1
ATOM 2192 O O . ARG A 1 279 ? -5.128 -13.036 -13.309 1.00 56.56 279 ARG A O 1
ATOM 2199 N N . GLY A 1 280 ? -5.460 -11.183 -12.073 1.00 53.38 280 GLY A N 1
ATOM 2200 C CA . GLY A 1 280 ? -6.434 -10.590 -12.983 1.00 53.38 280 GLY A CA 1
ATOM 2201 C C . GLY A 1 280 ? -7.771 -11.343 -12.904 1.00 53.38 280 GLY A C 1
ATOM 2202 O O . GLY A 1 280 ? -7.885 -12.437 -12.340 1.00 53.38 280 GLY A O 1
ATOM 2203 N N . MET A 1 281 ? -8.841 -10.741 -13.409 1.00 47.56 281 MET A N 1
ATOM 2204 C CA . MET A 1 281 ? -10.167 -11.354 -13.331 1.00 47.56 281 MET A CA 1
ATOM 2205 C C . MET A 1 281 ? -10.304 -12.582 -14.252 1.00 47.56 281 MET A C 1
ATOM 2207 O O . MET A 1 281 ? -9.957 -12.537 -15.424 1.00 47.56 281 MET A O 1
ATOM 2211 N N . ASP A 1 282 ? -10.888 -13.649 -13.694 1.00 58.88 282 ASP A N 1
ATOM 2212 C CA . ASP A 1 282 ? -11.397 -14.871 -14.348 1.00 58.88 282 ASP A CA 1
ATOM 2213 C C . ASP A 1 282 ? -10.410 -15.678 -15.212 1.00 58.88 282 ASP A C 1
ATOM 2215 O O . ASP A 1 282 ? -10.710 -16.126 -16.323 1.00 58.88 282 ASP A O 1
ATOM 2219 N N . GLN A 1 283 ? -9.222 -15.920 -14.656 1.00 59.69 283 GLN A N 1
ATOM 2220 C CA . GLN A 1 283 ? -8.198 -16.769 -15.262 1.00 59.69 283 GLN A CA 1
ATOM 2221 C C . GLN A 1 283 ? -8.727 -18.171 -15.636 1.00 59.69 283 GLN A C 1
ATOM 2223 O O . GLN A 1 283 ? -8.313 -18.719 -16.652 1.00 59.69 283 GLN A O 1
ATOM 2228 N N . ASP A 1 284 ? -9.676 -18.730 -14.879 1.00 59.50 284 ASP A N 1
ATOM 2229 C CA . ASP A 1 284 ? -10.235 -20.064 -15.140 1.00 59.50 284 ASP A CA 1
ATOM 2230 C C . ASP A 1 284 ? -11.098 -20.095 -16.415 1.00 59.50 284 ASP A C 1
ATOM 2232 O O . ASP A 1 284 ? -10.991 -21.031 -17.214 1.00 59.50 284 ASP A O 1
ATOM 2236 N N . ALA A 1 285 ? -11.904 -19.055 -16.667 1.00 68.69 285 ALA A N 1
ATOM 2237 C CA . ALA A 1 285 ? -12.671 -18.938 -17.909 1.00 68.69 285 ALA A CA 1
ATOM 2238 C C . ALA A 1 285 ? -11.765 -18.721 -19.133 1.00 68.69 285 ALA A C 1
ATOM 2240 O O . ALA A 1 285 ? -12.025 -19.266 -20.211 1.00 68.69 285 ALA A O 1
ATOM 2241 N N . VAL A 1 286 ? -10.683 -17.956 -18.962 1.00 73.50 286 VAL A N 1
ATOM 2242 C CA . VAL A 1 286 ? -9.690 -17.683 -20.012 1.00 73.50 286 VAL A CA 1
ATOM 2243 C C . VAL A 1 286 ? -8.869 -18.937 -20.327 1.00 73.50 286 VAL A C 1
ATOM 2245 O O . VAL A 1 286 ? -8.757 -19.311 -21.495 1.00 73.50 286 VAL A O 1
ATOM 2248 N N . ILE A 1 287 ? -8.354 -19.634 -19.308 1.00 75.12 287 ILE A N 1
ATOM 2249 C CA . ILE A 1 287 ? -7.584 -20.878 -19.466 1.00 75.12 287 ILE A CA 1
ATOM 2250 C C . ILE A 1 287 ? -8.440 -21.957 -20.129 1.00 75.12 287 ILE A C 1
ATOM 2252 O O . ILE A 1 287 ? -7.955 -22.636 -21.032 1.00 75.12 287 ILE A O 1
ATOM 2256 N N . GLY A 1 288 ? -9.713 -22.095 -19.742 1.00 80.25 288 GLY A N 1
ATOM 2257 C CA . GLY A 1 288 ? -10.626 -23.064 -20.352 1.00 80.25 288 GLY A CA 1
ATOM 2258 C C . GLY A 1 288 ? -10.762 -22.872 -21.865 1.00 80.25 288 GLY A C 1
ATOM 2259 O O . GLY A 1 288 ? -10.530 -23.810 -22.629 1.00 80.25 288 GLY A O 1
ATOM 2260 N N . LYS A 1 289 ? -11.050 -21.643 -22.312 1.00 83.38 289 LYS A N 1
ATOM 2261 C CA . LYS A 1 289 ? -11.157 -21.310 -23.745 1.00 83.38 289 LYS A CA 1
ATOM 2262 C C . LYS A 1 289 ? -9.820 -21.416 -24.481 1.00 83.38 289 LYS A C 1
ATOM 2264 O O . LYS A 1 289 ? -9.778 -21.820 -25.641 1.00 83.38 289 LYS A O 1
ATOM 2269 N N . TYR A 1 290 ? -8.724 -21.069 -23.810 1.00 84.94 290 TYR A N 1
ATOM 2270 C CA . TYR A 1 290 ? -7.373 -21.185 -24.354 1.00 84.94 290 TYR A CA 1
ATOM 2271 C C . TYR A 1 290 ? -7.003 -22.647 -24.620 1.00 84.94 290 TYR A C 1
ATOM 2273 O O . TYR A 1 290 ? -6.507 -22.984 -25.696 1.00 84.94 290 TYR A O 1
ATOM 2281 N N . MET A 1 291 ? -7.306 -23.532 -23.667 1.00 86.12 291 MET A N 1
ATOM 2282 C CA . MET A 1 291 ? -7.120 -24.970 -23.834 1.00 86.12 291 MET A CA 1
ATOM 2283 C C . MET A 1 291 ? -8.037 -25.516 -24.921 1.00 86.12 291 MET A C 1
ATOM 2285 O O . MET A 1 291 ? -7.561 -26.239 -25.786 1.00 86.12 291 MET A O 1
ATOM 2289 N N . GLU A 1 292 ? -9.315 -25.141 -24.952 1.00 89.38 292 GLU A N 1
ATOM 2290 C CA . GLU A 1 292 ? -10.233 -25.570 -26.014 1.00 89.38 292 GLU A CA 1
ATOM 2291 C C . GLU A 1 292 ? -9.692 -25.242 -27.418 1.00 89.38 292 GLU A C 1
ATOM 2293 O O . GLU A 1 292 ? -9.716 -26.101 -28.301 1.00 89.38 292 GLU A O 1
ATOM 2298 N N . TYR A 1 293 ? -9.123 -24.045 -27.601 1.00 92.19 293 TYR A N 1
ATOM 2299 C CA . TYR A 1 293 ? -8.522 -23.624 -28.866 1.00 92.19 293 TYR A CA 1
ATOM 2300 C C . TYR A 1 293 ? -7.239 -24.397 -29.217 1.00 92.19 293 TYR A C 1
ATOM 2302 O O . TYR A 1 293 ? -7.058 -24.786 -30.369 1.00 92.19 293 TYR A O 1
ATOM 2310 N N . LEU A 1 294 ? -6.343 -24.633 -28.249 1.00 92.75 294 LEU A N 1
ATOM 2311 C CA . LEU A 1 294 ? -5.041 -25.266 -28.505 1.00 92.75 294 LEU A CA 1
ATOM 2312 C C . LEU A 1 294 ? -5.050 -26.796 -28.459 1.00 92.75 294 LEU A C 1
ATOM 2314 O O . LEU A 1 294 ? -4.161 -27.425 -29.032 1.00 92.75 294 LEU A O 1
ATOM 2318 N N . MET A 1 295 ? -6.013 -27.423 -27.784 1.00 92.00 295 MET A N 1
ATOM 2319 C CA . MET A 1 295 ? -6.065 -28.879 -27.603 1.00 92.00 295 MET A CA 1
ATOM 2320 C C . MET A 1 295 ? -5.993 -29.696 -28.907 1.00 92.00 295 MET A C 1
ATOM 2322 O O . MET A 1 295 ? -5.318 -30.734 -28.894 1.00 92.00 295 MET A O 1
ATOM 2326 N N . PRO A 1 296 ? -6.599 -29.263 -30.035 1.00 95.69 296 PRO A N 1
ATOM 2327 C CA . PRO A 1 296 ? -6.429 -29.922 -31.332 1.00 95.69 296 PRO A CA 1
ATOM 2328 C C . PRO A 1 296 ? -4.968 -30.039 -31.796 1.00 95.69 296 PRO A C 1
ATOM 2330 O O . PRO A 1 296 ? -4.636 -30.988 -32.508 1.00 95.69 296 PRO A O 1
ATOM 2333 N N . ASP A 1 297 ? -4.096 -29.124 -31.364 1.00 95.81 297 ASP A N 1
ATOM 2334 C CA . ASP A 1 297 ? -2.668 -29.108 -31.693 1.00 95.81 297 ASP A CA 1
ATOM 2335 C C . ASP A 1 297 ? -1.782 -29.651 -30.566 1.00 95.81 297 ASP A C 1
ATOM 2337 O O . ASP A 1 297 ? -0.780 -30.313 -30.847 1.00 95.81 297 ASP A O 1
ATOM 2341 N N . ILE A 1 298 ? -2.169 -29.451 -29.300 1.00 94.69 298 ILE A N 1
ATOM 2342 C CA . ILE A 1 298 ? -1.463 -29.995 -28.130 1.00 94.69 298 ILE A CA 1
ATOM 2343 C C . ILE A 1 298 ? -1.463 -31.519 -28.166 1.00 94.69 298 ILE A C 1
ATOM 2345 O O . ILE A 1 298 ? -0.404 -32.119 -28.004 1.00 94.69 298 ILE A O 1
ATOM 2349 N N . LYS A 1 299 ? -2.615 -32.161 -28.405 1.00 95.44 299 LYS A N 1
ATOM 2350 C CA . LYS A 1 299 ? -2.718 -33.626 -28.323 1.00 95.44 299 LYS A CA 1
ATOM 2351 C C . LYS A 1 299 ? -1.785 -34.347 -29.316 1.00 95.44 299 LYS A C 1
ATOM 2353 O O . LYS A 1 299 ? -0.991 -35.165 -28.861 1.00 95.44 299 LYS A O 1
ATOM 2358 N N . PRO A 1 300 ? -1.774 -34.022 -30.624 1.00 96.94 300 PRO A N 1
ATOM 2359 C CA . PRO A 1 300 ? -0.838 -34.643 -31.561 1.00 96.94 300 PRO A CA 1
ATOM 2360 C C . PRO A 1 300 ? 0.636 -34.387 -31.221 1.00 96.94 300 PRO A C 1
ATOM 2362 O O . PRO A 1 300 ? 1.475 -35.252 -31.457 1.00 96.94 300 PRO A O 1
ATOM 2365 N N . CYS A 1 301 ? 0.966 -33.211 -30.678 1.00 96.50 301 CYS A N 1
ATOM 2366 C CA . CYS A 1 301 ? 2.329 -32.902 -30.248 1.00 96.50 301 CYS A CA 1
ATOM 2367 C C . CYS A 1 301 ? 2.727 -33.686 -28.994 1.00 96.50 301 CYS A C 1
ATOM 2369 O O . CYS A 1 301 ? 3.844 -34.189 -28.918 1.00 96.50 301 CYS A O 1
ATOM 2371 N N . ALA A 1 302 ? 1.817 -33.832 -28.032 1.00 96.31 302 ALA A N 1
ATOM 2372 C CA . ALA A 1 302 ? 2.030 -34.658 -26.853 1.00 96.31 302 ALA A CA 1
ATOM 2373 C C . ALA A 1 302 ? 2.269 -36.123 -27.246 1.00 96.31 302 ALA A C 1
ATOM 2375 O O . ALA A 1 302 ? 3.254 -36.712 -26.803 1.00 96.31 302 ALA A O 1
ATOM 2376 N N . ASP A 1 303 ? 1.453 -36.664 -28.160 1.00 96.19 303 ASP A N 1
ATOM 2377 C CA . ASP A 1 303 ? 1.624 -38.013 -28.711 1.00 96.19 303 ASP A CA 1
ATOM 2378 C C . ASP A 1 303 ? 2.988 -38.161 -29.417 1.00 96.19 303 ASP A C 1
ATOM 2380 O O . ASP A 1 303 ? 3.695 -39.146 -29.213 1.00 96.19 303 ASP A O 1
ATOM 2384 N N . GLN A 1 304 ? 3.407 -37.157 -30.200 1.00 96.31 304 GLN A N 1
ATOM 2385 C CA . GLN A 1 304 ? 4.698 -37.156 -30.901 1.00 96.31 304 GLN A CA 1
ATOM 2386 C C . GLN A 1 304 ? 5.903 -37.212 -29.946 1.00 96.31 304 GLN A C 1
ATOM 2388 O O . GLN A 1 304 ? 6.917 -37.829 -30.280 1.00 96.31 304 GLN A O 1
ATOM 2393 N N . PHE A 1 305 ? 5.812 -36.573 -28.778 1.00 95.44 305 PHE A N 1
ATOM 2394 C CA . PHE A 1 305 ? 6.893 -36.529 -27.787 1.00 95.44 305 PHE A CA 1
ATOM 2395 C C . PHE A 1 305 ? 6.697 -37.498 -26.612 1.00 95.44 305 PHE A C 1
ATOM 2397 O O . PHE A 1 305 ? 7.500 -37.479 -25.684 1.00 95.44 305 PHE A O 1
ATOM 2404 N N . ASN A 1 306 ? 5.687 -38.375 -26.666 1.00 95.62 306 ASN A N 1
ATOM 2405 C CA . ASN A 1 306 ? 5.308 -39.297 -25.587 1.00 95.62 306 ASN A CA 1
ATOM 2406 C C . ASN A 1 306 ? 5.052 -38.592 -24.237 1.00 95.62 306 ASN A C 1
ATOM 2408 O O . ASN A 1 306 ? 5.409 -39.110 -23.179 1.00 95.62 306 ASN A O 1
ATOM 2412 N N . ILE A 1 307 ? 4.436 -37.408 -24.268 1.00 93.44 307 ILE A N 1
ATOM 2413 C CA . ILE A 1 307 ? 4.076 -36.633 -23.075 1.00 93.44 307 ILE A CA 1
ATOM 2414 C C . ILE A 1 307 ? 2.666 -37.038 -22.634 1.00 93.44 307 ILE A C 1
ATOM 2416 O O . ILE A 1 307 ? 1.732 -37.039 -23.435 1.00 93.44 307 ILE A O 1
ATOM 2420 N N . ALA A 1 308 ? 2.496 -37.370 -21.351 1.00 93.88 308 ALA A N 1
ATOM 2421 C CA . ALA A 1 308 ? 1.188 -37.715 -20.800 1.00 93.88 308 ALA A CA 1
ATOM 2422 C C . ALA A 1 308 ? 0.197 -36.551 -20.960 1.00 93.88 308 ALA A C 1
ATOM 2424 O O . ALA A 1 308 ? 0.558 -35.388 -20.777 1.00 93.88 308 ALA A O 1
ATOM 2425 N N . GLN A 1 309 ? -1.069 -36.863 -21.253 1.00 87.94 309 GLN A N 1
ATOM 2426 C CA . GLN A 1 309 ? -2.101 -35.853 -21.511 1.00 87.94 309 GLN A CA 1
ATOM 2427 C C . GLN A 1 309 ? -2.235 -34.837 -20.365 1.00 87.94 309 GLN A C 1
ATOM 2429 O O . GLN A 1 309 ? -2.385 -33.653 -20.636 1.00 87.94 309 GLN A O 1
ATOM 2434 N N . GLU A 1 310 ? -2.118 -35.281 -19.112 1.00 86.50 310 GLU A N 1
ATOM 2435 C CA . GLU A 1 310 ? -2.163 -34.416 -17.924 1.00 86.50 310 GLU A CA 1
ATOM 2436 C C . GLU A 1 310 ? -1.002 -33.404 -17.884 1.00 86.50 310 GLU A C 1
ATOM 2438 O O . GLU A 1 310 ? -1.190 -32.230 -17.564 1.00 86.50 310 GLU A O 1
ATOM 2443 N N . THR A 1 311 ? 0.201 -33.826 -18.281 1.00 88.06 311 THR A N 1
ATOM 2444 C CA . THR A 1 311 ? 1.361 -32.935 -18.420 1.00 88.06 311 THR A CA 1
ATOM 2445 C C . THR A 1 311 ? 1.187 -31.988 -19.610 1.00 88.06 311 THR A C 1
ATOM 2447 O O . THR A 1 311 ? 1.516 -30.806 -19.519 1.00 88.06 311 THR A O 1
ATOM 2450 N N . ALA A 1 312 ? 0.616 -32.480 -20.712 1.00 87.81 312 ALA A N 1
ATOM 2451 C CA . ALA A 1 312 ? 0.377 -31.697 -21.920 1.00 87.81 312 ALA A CA 1
ATOM 2452 C C . ALA A 1 312 ? -0.674 -30.594 -21.720 1.00 87.81 312 ALA A C 1
ATOM 2454 O O . ALA A 1 312 ? -0.497 -29.480 -22.211 1.00 87.81 312 ALA A O 1
ATOM 2455 N N . THR A 1 313 ? -1.728 -30.860 -20.941 1.00 86.25 313 THR A N 1
ATOM 2456 C CA . THR A 1 313 ? -2.735 -29.855 -20.561 1.00 86.25 313 THR A CA 1
ATOM 2457 C C . THR A 1 313 ? -2.183 -28.769 -19.643 1.00 86.25 313 THR A C 1
ATOM 2459 O O . THR A 1 313 ? -2.832 -27.751 -19.468 1.00 86.25 313 THR A O 1
ATOM 2462 N N . ASN A 1 314 ? -0.968 -28.923 -19.111 1.00 84.44 314 ASN A N 1
ATOM 2463 C CA . ASN A 1 314 ? -0.276 -27.908 -18.317 1.00 84.44 314 ASN A CA 1
ATOM 2464 C C . ASN A 1 314 ? 0.858 -27.231 -19.110 1.00 84.44 314 ASN A C 1
ATOM 2466 O O . ASN A 1 314 ? 1.855 -26.793 -18.543 1.00 84.44 314 ASN A O 1
ATOM 2470 N N . ILE A 1 315 ? 0.727 -27.102 -20.439 1.00 79.56 315 ILE A N 1
ATOM 2471 C CA . ILE A 1 315 ? 1.782 -26.540 -21.306 1.00 79.56 315 ILE A CA 1
ATOM 2472 C C . ILE A 1 315 ? 2.268 -25.142 -20.880 1.00 79.56 315 ILE A C 1
ATOM 2474 O O . ILE A 1 315 ? 3.422 -24.788 -21.129 1.00 79.56 315 ILE A O 1
ATOM 2478 N N . GLN A 1 316 ? 1.426 -24.348 -20.212 1.00 70.62 316 GLN A N 1
ATOM 2479 C CA . GLN A 1 316 ? 1.803 -23.026 -19.705 1.00 70.62 316 GLN A CA 1
ATOM 2480 C C . GLN A 1 316 ? 2.624 -23.074 -18.406 1.00 70.62 316 GLN A C 1
ATOM 2482 O O . GLN A 1 316 ? 3.458 -22.196 -18.199 1.00 70.62 316 GLN A O 1
ATOM 2487 N N . GLN A 1 317 ? 2.444 -24.100 -17.572 1.00 69.56 317 GLN A N 1
ATOM 2488 C CA . GLN A 1 317 ? 3.121 -24.265 -16.285 1.00 69.56 317 GLN A CA 1
ATOM 2489 C C . GLN A 1 317 ? 3.621 -25.703 -16.166 1.00 69.56 317 GLN A C 1
ATOM 2491 O O . GLN A 1 317 ? 2.882 -26.607 -15.783 1.00 69.56 317 GLN A O 1
ATOM 2496 N N . ALA A 1 318 ? 4.888 -25.918 -16.523 1.00 70.69 318 ALA A N 1
ATOM 2497 C CA . ALA A 1 318 ? 5.523 -27.214 -16.340 1.00 70.69 318 ALA A CA 1
ATOM 2498 C C . ALA A 1 318 ? 5.445 -27.601 -14.853 1.00 70.69 318 ALA A C 1
ATOM 2500 O O . ALA A 1 318 ? 5.878 -26.836 -13.993 1.00 70.69 318 ALA A O 1
ATOM 2501 N N . ALA A 1 319 ? 4.874 -28.770 -14.549 1.00 74.44 319 ALA A N 1
ATOM 2502 C CA . ALA A 1 319 ? 4.940 -29.320 -13.199 1.00 74.44 319 ALA A CA 1
ATOM 2503 C C . ALA A 1 319 ? 6.413 -29.481 -12.788 1.00 74.44 319 ALA A C 1
ATOM 2505 O O . ALA A 1 319 ? 7.257 -29.727 -13.648 1.00 74.44 319 ALA A O 1
ATOM 2506 N N . ALA A 1 320 ? 6.717 -29.413 -11.490 1.00 71.69 320 ALA A N 1
ATOM 2507 C CA . ALA A 1 320 ? 8.094 -29.502 -10.985 1.00 71.69 320 ALA A CA 1
ATOM 2508 C C . ALA A 1 320 ? 8.859 -30.760 -11.461 1.00 71.69 320 ALA A C 1
ATOM 2510 O O . ALA A 1 320 ? 10.081 -30.756 -11.525 1.00 71.69 320 ALA A O 1
ATOM 2511 N N . ALA A 1 321 ? 8.143 -31.828 -11.833 1.00 75.12 321 ALA A N 1
ATOM 2512 C CA . ALA A 1 321 ? 8.712 -33.075 -12.346 1.00 75.12 321 ALA A CA 1
ATOM 2513 C C . ALA A 1 321 ? 8.788 -33.173 -13.888 1.00 75.12 321 ALA A C 1
ATOM 2515 O O . ALA A 1 321 ? 9.178 -34.217 -14.410 1.00 75.12 321 ALA A O 1
ATOM 2516 N N . ALA A 1 322 ? 8.370 -32.149 -14.637 1.00 81.44 322 ALA A N 1
ATOM 2517 C CA . ALA A 1 322 ? 8.321 -32.205 -16.097 1.00 81.44 322 ALA A CA 1
ATOM 2518 C C . ALA A 1 322 ? 9.696 -31.928 -16.731 1.00 81.44 322 ALA A C 1
ATOM 2520 O O . ALA A 1 322 ? 10.397 -30.990 -16.355 1.00 81.44 322 ALA A O 1
ATOM 2521 N N . ASP A 1 323 ? 10.053 -32.706 -17.756 1.00 87.75 323 ASP A N 1
ATOM 2522 C CA . ASP A 1 323 ? 11.249 -32.464 -18.568 1.00 87.75 323 ASP A CA 1
ATOM 2523 C C . ASP A 1 323 ? 11.064 -31.182 -19.404 1.00 87.75 323 ASP A C 1
ATOM 2525 O O . ASP A 1 323 ? 10.320 -31.147 -20.392 1.00 87.75 323 ASP A O 1
ATOM 2529 N N . LEU A 1 324 ? 11.756 -30.109 -19.009 1.00 85.00 324 LEU A N 1
ATOM 2530 C CA . LEU A 1 324 ? 11.675 -28.795 -19.654 1.00 85.00 324 LEU A CA 1
ATOM 2531 C C . LEU A 1 324 ? 12.038 -28.837 -21.145 1.00 85.00 324 LEU A C 1
ATOM 2533 O O . LEU A 1 324 ? 11.473 -28.074 -21.933 1.00 85.00 324 LEU A O 1
ATOM 2537 N N . LYS A 1 325 ? 12.931 -29.745 -21.562 1.00 86.44 325 LYS A N 1
ATOM 2538 C CA . LYS A 1 325 ? 13.317 -29.900 -22.969 1.00 86.44 325 LYS A CA 1
ATOM 2539 C C . LYS A 1 325 ? 12.173 -30.500 -23.777 1.00 86.44 325 LYS A C 1
ATOM 2541 O O . LYS A 1 325 ? 11.853 -29.983 -24.849 1.00 86.44 325 LYS A O 1
ATOM 2546 N N . GLN A 1 326 ? 11.519 -31.537 -23.254 1.00 89.62 326 GLN A N 1
ATOM 2547 C CA . GLN A 1 326 ? 10.327 -32.117 -23.884 1.00 89.62 326 GLN A CA 1
ATOM 2548 C C . GLN A 1 326 ? 9.187 -31.098 -23.971 1.00 89.62 326 GLN A C 1
ATOM 2550 O O . GLN A 1 326 ? 8.562 -30.965 -25.025 1.00 89.62 326 GLN A O 1
ATOM 2555 N N . MET A 1 327 ? 8.972 -30.310 -22.915 1.00 89.06 327 MET A N 1
ATOM 2556 C CA . MET A 1 327 ? 7.970 -29.240 -22.915 1.00 89.06 327 MET A CA 1
ATOM 2557 C C . MET A 1 327 ? 8.297 -28.139 -23.935 1.00 89.06 327 MET A C 1
ATOM 2559 O O . MET A 1 327 ? 7.394 -27.639 -24.608 1.00 89.06 327 MET A O 1
ATOM 2563 N N . GLY A 1 328 ? 9.576 -27.791 -24.106 1.00 89.00 328 GLY A N 1
ATOM 2564 C CA . GLY A 1 328 ? 10.038 -26.871 -25.149 1.00 89.00 328 GLY A CA 1
ATOM 2565 C C . GLY A 1 328 ? 9.760 -27.395 -26.562 1.00 89.00 328 GLY A C 1
ATOM 2566 O O . GLY A 1 328 ? 9.203 -26.675 -27.393 1.00 89.00 328 GLY A O 1
ATOM 2567 N N . CYS A 1 329 ? 10.063 -28.670 -26.822 1.00 92.69 329 CYS A N 1
ATOM 2568 C CA . CYS A 1 329 ? 9.755 -29.324 -28.096 1.00 92.69 329 CYS A CA 1
ATOM 2569 C C . CYS A 1 329 ? 8.244 -29.388 -28.370 1.00 92.69 329 CYS A C 1
ATOM 2571 O O . CYS A 1 329 ? 7.810 -29.113 -29.491 1.00 92.69 329 CYS A O 1
ATOM 2573 N N . MET A 1 330 ? 7.436 -29.683 -27.349 1.00 94.38 330 MET A N 1
ATOM 2574 C CA . MET A 1 330 ? 5.978 -29.685 -27.456 1.00 94.38 330 MET A CA 1
ATOM 2575 C C . MET A 1 330 ? 5.439 -28.294 -27.796 1.00 94.38 330 MET A C 1
ATOM 2577 O O . MET A 1 330 ? 4.647 -28.172 -28.727 1.00 94.38 330 MET A O 1
ATOM 2581 N N . LYS A 1 331 ? 5.912 -27.234 -27.123 1.00 92.50 331 LYS A N 1
ATOM 2582 C CA . LYS A 1 331 ? 5.536 -25.843 -27.435 1.00 92.50 331 LYS A CA 1
ATOM 2583 C C . LYS A 1 331 ? 5.872 -25.470 -28.875 1.00 92.50 331 LYS A C 1
ATOM 2585 O O . LYS A 1 331 ? 5.010 -24.949 -29.578 1.00 92.50 331 LYS A O 1
ATOM 2590 N N . ALA A 1 332 ? 7.082 -25.786 -29.334 1.00 91.56 332 ALA A N 1
ATOM 2591 C CA . ALA A 1 332 ? 7.492 -25.529 -30.713 1.00 91.56 332 ALA A CA 1
ATOM 2592 C C . ALA A 1 332 ? 6.622 -26.295 -31.724 1.00 91.56 332 ALA A C 1
ATOM 2594 O O . ALA A 1 332 ? 6.241 -25.744 -32.755 1.00 91.56 332 ALA A O 1
ATOM 2595 N N . CYS A 1 333 ? 6.257 -27.543 -31.418 1.00 95.31 333 CYS A N 1
ATOM 2596 C CA . CYS A 1 333 ? 5.339 -28.323 -32.242 1.00 95.31 333 CYS A CA 1
ATOM 2597 C C . CYS A 1 333 ? 3.944 -27.692 -32.303 1.00 95.31 333 CYS A C 1
ATOM 2599 O O . CYS A 1 333 ? 3.427 -27.508 -33.402 1.00 95.31 333 CYS A O 1
ATOM 2601 N N . VAL A 1 334 ? 3.366 -27.294 -31.164 1.00 94.81 334 VAL A N 1
ATOM 2602 C CA . VAL A 1 334 ? 2.049 -26.633 -31.116 1.00 94.81 334 VAL A CA 1
ATOM 2603 C C . VAL A 1 334 ? 2.083 -25.336 -31.919 1.00 94.81 334 VAL A C 1
ATOM 2605 O O . VAL A 1 334 ? 1.240 -25.130 -32.787 1.00 94.81 334 VAL A O 1
ATOM 2608 N N . MET A 1 335 ? 3.119 -24.516 -31.720 1.00 93.38 335 MET A N 1
ATOM 2609 C CA . MET A 1 335 ? 3.329 -23.277 -32.470 1.00 93.38 335 MET A CA 1
ATOM 2610 C C . MET A 1 335 ? 3.492 -23.518 -33.978 1.00 93.38 335 MET A C 1
ATOM 2612 O O . MET A 1 335 ? 2.973 -22.746 -34.783 1.00 93.38 335 MET A O 1
ATOM 2616 N N . LYS A 1 336 ? 4.164 -24.598 -34.391 1.00 94.50 336 LYS A N 1
ATOM 2617 C CA . LYS A 1 336 ? 4.278 -24.964 -35.809 1.00 94.50 336 LYS A CA 1
ATOM 2618 C C . LYS A 1 336 ? 2.936 -25.413 -36.389 1.00 94.50 336 LYS A C 1
ATOM 2620 O O . LYS A 1 336 ? 2.583 -25.007 -37.493 1.00 94.50 336 LYS A O 1
ATOM 2625 N N . ARG A 1 337 ? 2.166 -26.222 -35.656 1.00 94.69 337 ARG A N 1
ATOM 2626 C CA . ARG A 1 337 ? 0.860 -26.728 -36.115 1.00 94.69 337 ARG A CA 1
ATOM 2627 C C . ARG A 1 337 ? -0.193 -25.632 -36.226 1.00 94.69 337 ARG A C 1
ATOM 2629 O O . ARG A 1 337 ? -0.910 -25.595 -37.221 1.00 94.69 337 ARG A O 1
ATOM 2636 N N . MET A 1 338 ? -0.195 -24.682 -35.293 1.00 94.50 338 MET A N 1
ATOM 2637 C CA . MET A 1 338 ? -1.040 -23.490 -35.386 1.00 94.50 338 MET A CA 1
ATOM 2638 C C . MET A 1 338 ? -0.530 -22.474 -36.423 1.00 94.50 338 MET A C 1
ATOM 2640 O O . MET A 1 338 ? -1.102 -21.398 -36.550 1.00 94.50 338 MET A O 1
ATOM 2644 N N . ASN A 1 339 ? 0.541 -22.787 -37.164 1.00 93.94 339 ASN A N 1
ATOM 2645 C CA . ASN A 1 339 ? 1.169 -21.920 -38.161 1.00 93.94 339 ASN A CA 1
ATOM 2646 C C . ASN A 1 339 ? 1.724 -20.598 -37.590 1.00 93.94 339 ASN A C 1
ATOM 2648 O O . ASN A 1 339 ? 1.845 -19.614 -38.323 1.00 93.94 339 ASN A O 1
ATOM 2652 N N . ALA A 1 340 ? 2.025 -20.565 -36.285 1.00 92.81 340 ALA A N 1
ATOM 2653 C CA . ALA A 1 340 ? 2.683 -19.446 -35.608 1.00 92.81 340 ALA A CA 1
ATOM 2654 C C . ALA A 1 340 ? 4.210 -19.493 -35.765 1.00 92.81 340 ALA A C 1
ATOM 2656 O O . ALA A 1 340 ? 4.866 -18.462 -35.685 1.00 92.81 340 ALA A O 1
ATOM 2657 N N . LEU A 1 341 ? 4.778 -20.672 -36.036 1.00 93.06 341 LEU A N 1
ATOM 2658 C CA . LEU A 1 341 ? 6.163 -20.843 -36.480 1.00 93.06 341 LEU A CA 1
ATOM 2659 C C . LEU A 1 341 ? 6.182 -21.402 -37.907 1.00 93.06 341 LEU A C 1
ATOM 2661 O O . LEU A 1 341 ? 5.748 -22.533 -38.133 1.00 93.06 341 LEU A O 1
ATOM 2665 N N . GLN A 1 342 ? 6.699 -20.617 -38.852 1.00 89.19 342 GLN A N 1
ATOM 2666 C CA . GLN A 1 342 ? 6.929 -21.023 -40.242 1.00 89.19 342 GLN A CA 1
ATOM 2667 C C . GLN A 1 342 ? 8.359 -21.556 -40.440 1.00 89.19 342 GLN A C 1
ATOM 2669 O O . GLN A 1 342 ? 9.207 -21.477 -39.544 1.00 89.19 342 GLN A O 1
ATOM 2674 N N . ASP A 1 343 ? 8.623 -22.151 -41.606 1.00 82.44 343 ASP A N 1
ATOM 2675 C CA . ASP A 1 343 ? 9.932 -22.719 -41.933 1.00 82.44 343 ASP A CA 1
ATOM 2676 C C . ASP A 1 343 ? 11.032 -21.646 -41.832 1.00 82.44 343 ASP A C 1
ATOM 2678 O O . ASP A 1 343 ? 10.954 -20.596 -42.462 1.00 82.44 343 ASP A O 1
ATOM 2682 N N . GLY A 1 344 ? 12.056 -21.906 -41.012 1.00 71.00 344 GLY A N 1
ATOM 2683 C CA . GLY A 1 344 ? 13.130 -20.941 -40.738 1.00 71.00 344 GLY A CA 1
ATOM 2684 C C . GLY A 1 344 ? 12.932 -20.073 -39.489 1.00 71.00 344 GLY A C 1
ATOM 2685 O O . GLY A 1 344 ? 13.511 -18.994 -39.417 1.00 71.00 344 GLY A O 1
ATOM 2686 N N . ASN A 1 345 ? 12.152 -20.533 -38.501 1.00 75.94 345 ASN A N 1
ATOM 2687 C CA . ASN A 1 345 ? 11.896 -19.838 -37.225 1.00 75.94 345 ASN A CA 1
ATOM 2688 C C . ASN A 1 345 ? 11.195 -18.477 -37.380 1.00 75.94 345 ASN A C 1
ATOM 2690 O O . ASN A 1 345 ? 11.240 -17.645 -36.474 1.00 75.94 345 ASN A O 1
ATOM 2694 N N . THR A 1 346 ? 10.537 -18.237 -38.514 1.00 83.31 346 THR A N 1
ATOM 2695 C CA . THR A 1 346 ? 9.778 -17.005 -38.727 1.00 83.31 346 THR A CA 1
ATOM 2696 C C . THR A 1 346 ? 8.487 -17.076 -37.923 1.00 83.31 346 THR A C 1
ATOM 2698 O O . THR A 1 346 ? 7.704 -18.018 -38.070 1.00 83.31 346 THR A O 1
ATOM 2701 N N . PHE A 1 347 ? 8.282 -16.097 -37.047 1.00 87.19 347 PHE A N 1
ATOM 2702 C CA . PHE A 1 347 ? 7.092 -16.024 -36.212 1.00 87.19 347 PHE A CA 1
ATOM 2703 C C . PHE A 1 347 ? 5.959 -15.337 -36.979 1.00 87.19 347 PHE A C 1
ATOM 2705 O O . PHE A 1 347 ? 6.117 -14.221 -37.466 1.00 87.19 347 PHE A O 1
ATOM 2712 N N . ASN A 1 348 ? 4.819 -16.010 -37.097 1.00 91.06 348 ASN A N 1
ATOM 2713 C CA . ASN A 1 348 ? 3.603 -15.483 -37.702 1.00 91.06 348 ASN A CA 1
ATOM 2714 C C . ASN A 1 348 ? 2.598 -15.184 -36.588 1.00 91.06 348 ASN A C 1
ATOM 2716 O O . ASN A 1 348 ? 2.166 -16.088 -35.875 1.00 91.06 348 ASN A O 1
ATOM 2720 N N . VAL A 1 349 ? 2.228 -13.916 -36.438 1.00 91.12 349 VAL A N 1
ATOM 2721 C CA . VAL A 1 349 ? 1.365 -13.446 -35.347 1.00 91.12 349 VAL A CA 1
ATOM 2722 C C . VAL A 1 349 ? -0.129 -13.694 -35.606 1.00 91.12 349 VAL A C 1
ATOM 2724 O O . VAL A 1 349 ? -0.920 -13.769 -34.669 1.00 91.12 349 VAL A O 1
ATOM 2727 N N . GLU A 1 350 ? -0.533 -13.914 -36.859 1.00 93.00 350 GLU A N 1
ATOM 2728 C CA . GLU A 1 350 ? -1.941 -14.075 -37.250 1.00 93.00 350 GLU A CA 1
ATOM 2729 C C . GLU A 1 350 ? -2.690 -15.191 -36.480 1.00 93.00 350 GLU A C 1
ATOM 2731 O O . GLU A 1 350 ? -3.823 -14.977 -36.038 1.00 93.00 350 GLU A O 1
ATOM 2736 N N . PRO A 1 351 ? -2.100 -16.378 -36.229 1.00 92.44 351 PRO A N 1
ATOM 2737 C CA . PRO A 1 351 ? -2.739 -17.408 -35.410 1.00 92.44 351 PRO A CA 1
ATOM 2738 C C . PRO A 1 351 ? -2.917 -17.009 -33.944 1.00 92.44 351 PRO A C 1
ATOM 2740 O O . PRO A 1 351 ? -3.852 -17.485 -33.300 1.00 92.44 351 PRO A O 1
ATOM 2743 N N . MET A 1 352 ? -2.053 -16.130 -33.421 1.00 89.69 352 MET A N 1
ATOM 2744 C CA . MET A 1 352 ? -2.200 -15.582 -32.072 1.00 89.69 352 MET A CA 1
ATOM 2745 C C . MET A 1 352 ? -3.394 -14.630 -32.012 1.00 89.69 352 MET A C 1
ATOM 2747 O O . MET A 1 352 ? -4.160 -14.692 -31.058 1.00 89.69 352 MET A O 1
ATOM 2751 N N . TYR A 1 353 ? -3.640 -13.824 -33.051 1.00 92.94 353 TYR A N 1
ATOM 2752 C CA . TYR A 1 353 ? -4.837 -12.975 -33.117 1.00 92.94 353 TYR A CA 1
ATOM 2753 C C . TYR A 1 353 ? -6.133 -13.770 -33.123 1.00 92.94 353 TYR A C 1
ATOM 2755 O O . TYR A 1 353 ? -7.058 -13.409 -32.400 1.00 92.94 353 TYR A O 1
ATOM 2763 N N . LYS A 1 354 ? -6.189 -14.868 -33.879 1.00 93.94 354 LYS A N 1
ATOM 2764 C CA . LYS A 1 354 ? -7.364 -15.751 -33.889 1.00 93.94 354 LYS A CA 1
ATOM 2765 C C . LYS A 1 354 ? -7.596 -16.404 -32.532 1.00 93.94 354 LYS A C 1
ATOM 2767 O O . LYS A 1 354 ? -8.729 -16.477 -32.070 1.00 93.94 354 LYS A O 1
ATOM 2772 N N . MET A 1 355 ? -6.523 -16.827 -31.867 1.00 91.88 355 MET A N 1
ATOM 2773 C CA . MET A 1 355 ? -6.602 -17.343 -30.502 1.00 91.88 355 MET A CA 1
ATOM 2774 C C . MET A 1 355 ? -7.149 -16.283 -29.538 1.00 91.88 355 MET A C 1
ATOM 2776 O O . MET A 1 355 ? -8.057 -16.575 -28.769 1.00 91.88 355 MET A O 1
ATOM 2780 N N . ILE A 1 356 ? -6.648 -15.047 -29.613 1.00 89.44 356 ILE A N 1
ATOM 2781 C CA . ILE A 1 356 ? -7.108 -13.921 -28.787 1.00 89.44 356 ILE A CA 1
ATOM 2782 C C . ILE A 1 356 ? -8.599 -13.645 -29.014 1.00 89.44 356 ILE A C 1
ATOM 2784 O O . ILE A 1 356 ? -9.344 -13.513 -28.048 1.00 89.44 356 ILE A O 1
ATOM 2788 N N . GLU A 1 357 ? -9.054 -13.613 -30.269 1.00 93.25 357 GLU A N 1
ATOM 2789 C CA . GLU A 1 357 ? -10.470 -13.415 -30.611 1.00 93.25 357 GLU A CA 1
ATOM 2790 C C . GLU A 1 357 ? -11.376 -14.505 -30.031 1.00 93.25 357 GLU A C 1
ATOM 2792 O O . GLU A 1 357 ? -12.465 -14.204 -29.546 1.00 93.25 357 GLU A O 1
ATOM 2797 N N . VAL A 1 358 ? -10.935 -15.767 -30.056 1.00 90.25 358 VAL A N 1
ATOM 2798 C CA . VAL A 1 358 ? -11.705 -16.893 -29.508 1.00 90.25 358 VAL A CA 1
ATOM 2799 C C . VAL A 1 358 ? -11.723 -16.857 -27.979 1.00 90.25 358 VAL A C 1
ATOM 2801 O O . VAL A 1 358 ? -12.783 -16.983 -27.362 1.00 90.25 358 VAL A O 1
ATOM 2804 N N . VAL A 1 359 ? -10.562 -16.653 -27.353 1.00 86.94 359 VAL A N 1
ATOM 2805 C CA . VAL A 1 359 ? -10.415 -16.650 -25.891 1.00 86.94 359 VAL A CA 1
ATOM 2806 C C . VAL A 1 359 ? -11.175 -15.479 -25.266 1.00 86.94 359 VAL A C 1
ATOM 2808 O O . VAL A 1 359 ? -11.924 -15.668 -24.305 1.00 86.94 359 VAL A O 1
ATOM 2811 N N . HIS A 1 360 ? -11.080 -14.295 -25.869 1.00 85.69 360 HIS A N 1
ATOM 2812 C CA . HIS A 1 360 ? -11.742 -13.077 -25.399 1.00 85.69 360 HIS A CA 1
ATOM 2813 C C . HIS A 1 360 ? -13.060 -12.785 -26.135 1.00 85.69 360 HIS A C 1
ATOM 2815 O O . HIS A 1 360 ? -13.550 -11.658 -26.110 1.00 85.69 360 HIS A O 1
ATOM 2821 N N . ALA A 1 361 ? -13.671 -13.795 -26.769 1.00 89.81 361 ALA A N 1
ATOM 2822 C CA . ALA A 1 361 ? -14.929 -13.632 -27.493 1.00 89.81 361 ALA A CA 1
ATOM 2823 C C . ALA A 1 361 ? -16.005 -12.961 -26.618 1.00 89.81 361 ALA A C 1
ATOM 2825 O O . ALA A 1 361 ? -16.338 -13.463 -25.538 1.00 89.81 361 ALA A O 1
ATOM 2826 N N . GLY A 1 362 ? -16.555 -11.846 -27.112 1.00 86.81 362 GLY A N 1
ATOM 2827 C CA . GLY A 1 362 ? -17.544 -11.019 -26.412 1.00 86.81 362 GLY A CA 1
ATOM 2828 C C . GLY A 1 362 ? -16.964 -9.870 -25.578 1.00 86.81 362 GLY A C 1
ATOM 2829 O O . GLY A 1 362 ? -17.746 -9.140 -24.973 1.00 86.81 362 GLY A O 1
ATOM 2830 N N . ASN A 1 363 ? -15.637 -9.691 -25.550 1.00 84.44 363 ASN A N 1
ATOM 2831 C CA . ASN A 1 363 ? -14.969 -8.552 -24.920 1.00 84.44 363 ASN A CA 1
ATOM 2832 C C . ASN A 1 363 ? -14.010 -7.855 -25.907 1.00 84.44 363 ASN A C 1
ATOM 2834 O O . ASN A 1 363 ? -12.814 -8.141 -25.950 1.00 84.44 363 ASN A O 1
ATOM 2838 N N . ASP A 1 364 ? -14.548 -6.934 -26.711 1.00 85.94 364 ASP A N 1
ATOM 2839 C CA . ASP A 1 364 ? -13.799 -6.239 -27.769 1.00 85.94 364 ASP A CA 1
ATOM 2840 C C . ASP A 1 364 ? -12.625 -5.398 -27.234 1.00 85.94 364 ASP A C 1
ATOM 2842 O O . ASP A 1 364 ? -11.616 -5.239 -27.927 1.00 85.94 364 ASP A O 1
ATOM 2846 N N . GLU A 1 365 ? -12.730 -4.879 -26.004 1.00 70.50 365 GLU A N 1
ATOM 2847 C CA . GLU A 1 365 ? -11.652 -4.114 -25.366 1.00 70.50 365 GLU A CA 1
ATOM 2848 C C . GLU A 1 365 ? -10.457 -5.016 -25.031 1.00 70.50 365 GLU A C 1
ATOM 2850 O O . GLU A 1 365 ? -9.324 -4.669 -25.371 1.00 70.50 365 GLU A O 1
ATOM 2855 N N . ASP A 1 366 ? -10.702 -6.204 -24.469 1.00 75.88 366 ASP A N 1
ATOM 2856 C CA . ASP A 1 366 ? -9.646 -7.189 -24.204 1.00 75.88 366 ASP A CA 1
ATOM 2857 C C . ASP A 1 366 ? -9.033 -7.726 -25.508 1.00 75.88 366 ASP A C 1
ATOM 2859 O O . ASP A 1 366 ? -7.815 -7.861 -25.610 1.00 75.88 366 ASP A O 1
ATOM 2863 N N . ILE A 1 367 ? -9.849 -8.000 -26.538 1.00 86.19 367 ILE A N 1
ATOM 2864 C CA . ILE A 1 367 ? -9.340 -8.451 -27.846 1.00 86.19 367 ILE A CA 1
ATOM 2865 C C . ILE A 1 367 ? -8.371 -7.412 -28.411 1.00 86.19 367 ILE A C 1
ATOM 2867 O O . ILE A 1 367 ? -7.272 -7.757 -28.853 1.00 86.19 367 ILE A O 1
ATOM 2871 N N . LYS A 1 368 ? -8.765 -6.135 -28.398 1.00 82.12 368 LYS A N 1
ATOM 2872 C CA . LYS A 1 368 ? -7.927 -5.041 -28.890 1.00 82.12 368 LYS A CA 1
ATOM 2873 C C . LYS A 1 368 ? -6.647 -4.914 -28.067 1.00 82.12 368 LYS A C 1
ATOM 2875 O O . LYS A 1 368 ? -5.569 -4.821 -28.650 1.00 82.12 368 LYS A O 1
ATOM 2880 N N . PHE A 1 369 ? -6.760 -5.002 -26.745 1.00 74.88 369 PHE A N 1
ATOM 2881 C CA . PHE A 1 369 ? -5.627 -4.944 -25.835 1.00 74.88 369 PHE A CA 1
ATOM 2882 C C . PHE A 1 369 ? -4.578 -6.025 -26.125 1.00 74.88 369 PHE A C 1
ATOM 2884 O O . PHE A 1 369 ? -3.410 -5.726 -26.382 1.00 74.88 369 PHE A O 1
ATOM 2891 N N . VAL A 1 370 ? -4.995 -7.292 -26.128 1.00 75.31 370 VAL A N 1
ATOM 2892 C CA . VAL A 1 370 ? -4.068 -8.423 -26.250 1.00 75.31 370 VAL A CA 1
ATOM 2893 C C . VAL A 1 370 ? -3.492 -8.520 -27.667 1.00 75.31 370 VAL A C 1
ATOM 2895 O O . VAL A 1 370 ? -2.334 -8.904 -27.841 1.00 75.31 370 VAL A O 1
ATOM 2898 N N . LYS A 1 371 ? -4.238 -8.096 -28.700 1.00 86.44 371 LYS A N 1
ATOM 2899 C CA . LYS A 1 371 ? -3.686 -7.954 -30.058 1.00 86.44 371 LYS A CA 1
ATOM 2900 C C . LYS A 1 371 ? -2.596 -6.892 -30.132 1.00 86.44 371 LYS A C 1
ATOM 2902 O O . LYS A 1 371 ? -1.622 -7.090 -30.857 1.00 86.44 371 LYS A O 1
ATOM 2907 N N . THR A 1 372 ? -2.743 -5.786 -29.408 1.00 78.00 372 THR A N 1
ATOM 2908 C CA . THR A 1 372 ? -1.710 -4.749 -29.342 1.00 78.00 372 THR A CA 1
ATOM 2909 C C . THR A 1 372 ? -0.419 -5.308 -28.737 1.00 78.00 372 THR A C 1
ATOM 2911 O O . THR A 1 372 ? 0.623 -5.179 -29.374 1.00 78.00 372 THR A O 1
ATOM 2914 N N . ILE A 1 373 ? -0.514 -6.071 -27.638 1.00 70.62 373 ILE A N 1
ATOM 2915 C CA . ILE A 1 373 ? 0.624 -6.805 -27.045 1.00 70.62 373 ILE A CA 1
ATOM 2916 C C . ILE A 1 373 ? 1.305 -7.724 -28.060 1.00 70.62 373 ILE A C 1
ATOM 2918 O O . ILE A 1 373 ? 2.523 -7.721 -28.221 1.00 70.62 373 ILE A O 1
ATOM 2922 N N . ALA A 1 374 ? 0.519 -8.529 -28.774 1.00 72.12 374 ALA A N 1
ATOM 2923 C CA . ALA A 1 374 ? 1.066 -9.478 -29.735 1.00 72.12 374 ALA A CA 1
ATOM 2924 C C . ALA A 1 374 ? 1.741 -8.795 -30.947 1.00 72.12 374 ALA A C 1
ATOM 2926 O O . ALA A 1 374 ? 2.718 -9.337 -31.462 1.00 72.12 374 ALA A O 1
ATOM 2927 N N . ASN A 1 375 ? 1.268 -7.616 -31.382 1.00 75.75 375 ASN A N 1
ATOM 2928 C CA . ASN A 1 375 ? 1.954 -6.792 -32.393 1.00 75.75 375 ASN A CA 1
ATOM 2929 C C . ASN A 1 375 ? 3.306 -6.285 -31.878 1.00 75.75 375 ASN A C 1
ATOM 2931 O O . ASN A 1 375 ? 4.317 -6.452 -32.553 1.00 75.75 375 ASN A O 1
ATOM 2935 N N . GLU A 1 376 ? 3.335 -5.732 -30.666 1.00 69.06 376 GLU A N 1
ATOM 2936 C CA . GLU A 1 376 ? 4.553 -5.192 -30.047 1.00 69.06 376 GLU A CA 1
ATOM 2937 C C . GLU A 1 376 ? 5.644 -6.258 -29.904 1.00 69.06 376 GLU A C 1
ATOM 2939 O O . GLU A 1 376 ? 6.800 -6.053 -30.280 1.00 69.06 376 GLU A O 1
ATOM 2944 N N . CYS A 1 377 ? 5.267 -7.448 -29.428 1.00 61.19 377 CYS A N 1
ATOM 2945 C CA . CYS A 1 377 ? 6.185 -8.578 -29.344 1.00 61.19 377 CYS A CA 1
ATOM 2946 C C . CYS A 1 377 ? 6.698 -9.021 -30.727 1.00 61.19 377 CYS A C 1
ATOM 2948 O O . CYS A 1 377 ? 7.830 -9.491 -30.825 1.00 61.19 377 CYS A O 1
ATOM 2950 N N . GLY A 1 378 ? 5.898 -8.868 -31.789 1.00 60.84 378 GLY A N 1
ATOM 2951 C CA . GLY A 1 378 ? 6.299 -9.175 -33.164 1.00 60.84 378 GLY A CA 1
ATOM 2952 C C . GLY A 1 378 ? 7.294 -8.172 -33.757 1.00 60.84 378 GLY A C 1
ATOM 2953 O O . GLY A 1 378 ? 8.192 -8.574 -34.496 1.00 60.84 378 GLY A O 1
ATOM 2954 N N . GLU A 1 379 ? 7.172 -6.889 -33.410 1.00 58.25 379 GLU A N 1
ATOM 2955 C CA . GLU A 1 379 ? 8.001 -5.796 -33.944 1.00 58.25 379 GLU A CA 1
ATOM 2956 C C . GLU A 1 379 ? 9.385 -5.689 -33.266 1.00 58.25 379 GLU A C 1
ATOM 2958 O O . GLU A 1 379 ? 10.350 -5.258 -33.895 1.00 58.25 379 GLU A O 1
ATOM 2963 N N . SER A 1 380 ? 9.543 -6.180 -32.030 1.00 51.38 380 SER A N 1
ATOM 2964 C CA . SER A 1 380 ? 10.814 -6.165 -31.267 1.00 51.38 380 SER A CA 1
ATOM 2965 C C . SER A 1 380 ? 11.961 -7.051 -31.814 1.00 51.38 380 SER A C 1
ATOM 2967 O O . SER A 1 380 ? 13.039 -7.128 -31.212 1.00 51.38 380 SER A O 1
ATOM 2969 N N . GLN A 1 381 ? 11.803 -7.692 -32.982 1.00 51.72 381 GLN A N 1
ATOM 2970 C CA . GLN A 1 381 ? 12.854 -8.505 -33.621 1.00 51.72 381 GLN A CA 1
ATOM 2971 C C . GLN A 1 381 ? 14.148 -7.728 -33.937 1.00 51.72 381 GLN A C 1
ATOM 2973 O O . GLN A 1 381 ? 15.210 -8.343 -34.059 1.00 51.72 381 GLN A O 1
ATOM 2978 N N . ASP A 1 382 ? 14.104 -6.396 -34.032 1.00 39.09 382 ASP A N 1
ATOM 2979 C CA . ASP A 1 382 ? 15.296 -5.571 -34.263 1.00 39.09 382 ASP A CA 1
ATOM 2980 C C . ASP A 1 382 ? 16.136 -5.341 -32.996 1.00 39.09 382 ASP A C 1
ATOM 2982 O O . ASP A 1 382 ? 17.357 -5.193 -33.086 1.00 39.09 382 ASP A O 1
ATOM 2986 N N . MET A 1 383 ? 15.540 -5.435 -31.805 1.00 34.47 383 MET A N 1
ATOM 2987 C CA . MET A 1 383 ? 16.279 -5.318 -30.545 1.00 34.47 383 MET A CA 1
ATOM 2988 C C . MET A 1 383 ? 17.015 -6.621 -30.185 1.00 34.47 383 MET A C 1
ATOM 2990 O O . MET A 1 383 ? 18.122 -6.580 -29.648 1.00 34.47 383 MET A O 1
ATOM 2994 N N . MET A 1 384 ? 16.488 -7.782 -30.599 1.00 42.56 384 MET A N 1
ATOM 2995 C CA . MET A 1 384 ? 17.226 -9.054 -30.529 1.00 42.56 384 MET A CA 1
ATOM 2996 C C . MET A 1 384 ? 18.470 -9.058 -31.428 1.00 42.56 384 MET A C 1
ATOM 2998 O O . MET A 1 384 ? 19.453 -9.710 -31.084 1.00 42.56 384 MET A O 1
ATOM 3002 N N . LYS A 1 385 ? 18.486 -8.307 -32.539 1.00 40.78 385 LYS A N 1
ATOM 3003 C CA . LYS A 1 385 ? 19.698 -8.134 -33.366 1.00 40.78 385 LYS A CA 1
ATOM 3004 C C . LYS A 1 385 ? 20.764 -7.296 -32.652 1.00 40.78 385 LYS A C 1
ATOM 3006 O O . LYS A 1 385 ? 21.947 -7.579 -32.816 1.00 40.78 385 LYS A O 1
ATOM 3011 N N . LEU A 1 386 ? 20.354 -6.320 -31.838 1.00 34.09 386 LEU A N 1
ATOM 3012 C CA . LEU A 1 386 ? 21.247 -5.473 -31.042 1.00 34.09 386 LEU A CA 1
ATOM 3013 C C . LEU A 1 386 ? 21.828 -6.230 -29.833 1.00 34.09 386 LEU A C 1
ATOM 3015 O O . LEU A 1 386 ? 23.033 -6.185 -29.611 1.00 34.09 386 LEU A O 1
ATOM 3019 N N . ASP A 1 387 ? 21.013 -7.014 -29.118 1.00 36.53 387 ASP A N 1
ATOM 3020 C CA . ASP A 1 387 ? 21.480 -7.925 -28.052 1.00 36.53 387 ASP A CA 1
ATOM 3021 C C . ASP A 1 387 ? 22.396 -9.025 -28.622 1.00 36.53 387 ASP A C 1
ATOM 3023 O O . ASP A 1 387 ? 23.425 -9.362 -28.042 1.00 36.53 387 ASP A O 1
ATOM 3027 N N . THR A 1 388 ? 22.108 -9.513 -29.834 1.00 41.41 388 THR A N 1
ATOM 3028 C CA . THR A 1 388 ? 23.007 -10.421 -30.569 1.00 41.41 388 THR A CA 1
ATOM 3029 C C . THR A 1 388 ? 24.326 -9.734 -30.965 1.00 41.41 388 THR A C 1
ATOM 3031 O O . THR A 1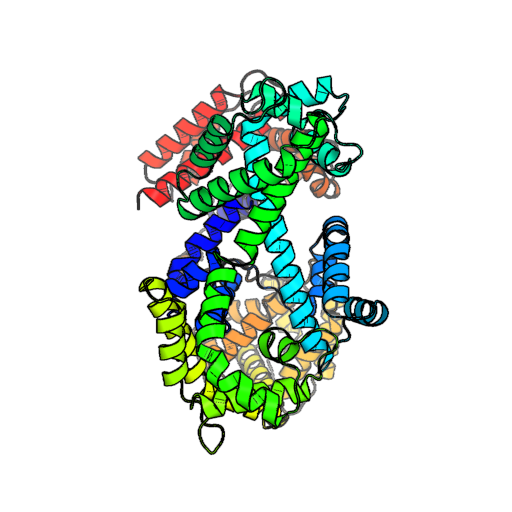 388 ? 25.363 -10.390 -30.982 1.00 41.41 388 THR A O 1
ATOM 3034 N N . ALA A 1 389 ? 24.340 -8.423 -31.232 1.00 35.38 389 ALA A N 1
ATOM 3035 C CA . ALA A 1 389 ? 25.564 -7.665 -31.524 1.00 35.38 389 ALA A CA 1
ATOM 3036 C C . ALA A 1 389 ? 26.436 -7.427 -30.274 1.00 35.38 389 ALA A C 1
ATOM 3038 O O . ALA A 1 389 ? 27.661 -7.513 -30.366 1.00 35.38 389 ALA A O 1
ATOM 3039 N N . PHE A 1 390 ? 25.821 -7.209 -29.105 1.00 37.50 390 PHE A N 1
ATOM 3040 C CA . PHE A 1 390 ? 26.526 -7.118 -27.820 1.00 37.50 390 PHE A CA 1
ATOM 3041 C C . PHE A 1 390 ? 27.042 -8.481 -27.338 1.00 37.50 390 PHE A C 1
ATOM 3043 O O . PHE A 1 390 ? 28.193 -8.590 -26.922 1.00 37.50 390 PHE A O 1
ATOM 3050 N N . ARG A 1 391 ? 26.241 -9.549 -27.462 1.00 43.62 391 ARG A N 1
ATOM 3051 C CA . ARG A 1 391 ? 26.640 -10.915 -27.071 1.00 43.62 391 ARG A CA 1
ATOM 3052 C C . ARG A 1 391 ? 27.710 -11.530 -27.971 1.00 43.62 391 ARG A C 1
ATOM 3054 O O . ARG A 1 391 ? 28.430 -12.416 -27.522 1.00 43.62 391 ARG A O 1
ATOM 3061 N N . ASN A 1 392 ? 27.839 -11.054 -29.209 1.00 40.19 392 ASN A N 1
ATOM 3062 C CA . ASN A 1 392 ? 28.869 -11.514 -30.141 1.00 40.19 392 ASN A CA 1
ATOM 3063 C C . ASN A 1 392 ? 30.186 -10.710 -30.060 1.00 40.19 392 ASN A C 1
ATOM 3065 O O . ASN A 1 392 ? 31.072 -10.956 -30.873 1.00 40.19 392 ASN A O 1
ATOM 3069 N N . GLY A 1 393 ? 30.344 -9.793 -29.091 1.00 37.19 393 GLY A N 1
ATOM 3070 C CA . GLY A 1 393 ? 31.644 -9.194 -28.750 1.00 37.19 393 GLY A CA 1
ATOM 3071 C C . GLY A 1 393 ? 32.202 -8.159 -29.736 1.00 37.19 393 GLY A C 1
ATOM 3072 O O . GLY A 1 393 ? 33.405 -8.141 -29.965 1.00 37.19 393 GLY A O 1
ATOM 3073 N N . ASN A 1 394 ? 31.366 -7.287 -30.311 1.00 39.16 394 ASN A N 1
ATOM 3074 C CA . ASN A 1 394 ? 31.806 -6.276 -31.290 1.00 39.16 394 ASN A CA 1
ATOM 3075 C C . ASN A 1 394 ? 31.974 -4.837 -30.742 1.00 39.16 394 ASN A C 1
ATOM 3077 O O . ASN A 1 394 ? 31.950 -3.890 -31.526 1.00 39.16 394 ASN A O 1
ATOM 3081 N N . VAL A 1 395 ? 32.176 -4.640 -29.433 1.00 44.91 395 VAL A N 1
ATOM 3082 C CA . VAL A 1 395 ? 32.703 -3.364 -28.900 1.00 44.91 395 VAL A CA 1
ATOM 3083 C C . VAL A 1 395 ? 34.154 -3.608 -28.496 1.00 44.91 395 VAL A C 1
ATOM 3085 O O . VAL A 1 395 ? 34.407 -4.349 -27.549 1.00 44.91 395 VAL A O 1
ATOM 3088 N N . SER A 1 396 ? 35.103 -3.063 -29.257 1.00 49.22 396 SER A N 1
ATOM 3089 C CA . SER A 1 396 ? 36.534 -3.208 -28.979 1.00 49.22 396 SER A CA 1
ATOM 3090 C C . SER A 1 396 ? 36.968 -2.289 -27.833 1.00 49.22 396 SER A C 1
ATOM 3092 O O . SER A 1 396 ? 36.447 -1.183 -27.690 1.00 49.22 396 SER A O 1
ATOM 3094 N N . GLU A 1 397 ? 37.949 -2.737 -27.043 1.00 51.72 397 GLU A N 1
ATOM 3095 C CA . GLU A 1 397 ? 38.696 -1.963 -26.026 1.00 51.72 397 GLU A CA 1
ATOM 3096 C C . GLU A 1 397 ? 39.131 -0.580 -26.558 1.00 51.72 397 GLU A C 1
ATOM 3098 O O . GLU A 1 397 ? 38.983 0.438 -25.889 1.00 51.72 397 GLU A O 1
ATOM 3103 N N . GLU A 1 398 ? 39.467 -0.538 -27.848 1.00 58.03 398 GLU A N 1
ATOM 3104 C CA . GLU A 1 398 ? 39.787 0.651 -28.642 1.00 58.03 398 GLU A CA 1
ATOM 3105 C C . GLU A 1 398 ? 38.724 1.770 -28.568 1.00 58.03 398 GLU A C 1
ATOM 3107 O O . GLU A 1 398 ? 39.071 2.946 -28.539 1.00 58.03 398 GLU A O 1
ATOM 3112 N N . SER A 1 399 ? 37.433 1.433 -28.470 1.00 68.44 399 SER A N 1
ATOM 3113 C CA . SER A 1 399 ? 36.347 2.428 -28.392 1.00 68.44 399 SER A CA 1
ATOM 3114 C C . SER A 1 399 ? 36.206 3.090 -27.016 1.00 68.44 399 SER A C 1
ATOM 3116 O O . SER A 1 399 ? 35.663 4.191 -26.904 1.00 68.44 399 SER A O 1
ATOM 3118 N N . LEU A 1 400 ? 36.690 2.429 -25.963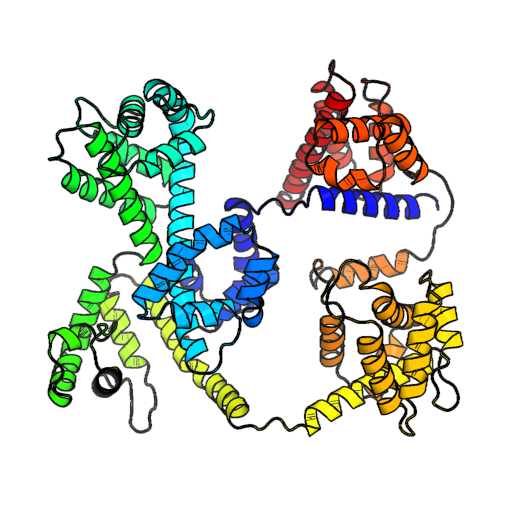 1.00 67.00 400 LEU A N 1
ATOM 3119 C CA . LEU A 1 400 ? 36.636 2.935 -24.593 1.00 67.00 400 LEU A CA 1
ATOM 3120 C C . LEU A 1 400 ? 37.859 3.814 -24.301 1.00 67.00 400 LEU A C 1
ATOM 3122 O O . LEU A 1 400 ? 37.710 4.889 -23.715 1.00 67.00 400 LEU A O 1
ATOM 3126 N N . ASP A 1 401 ? 39.022 3.418 -24.823 1.00 76.12 401 ASP A N 1
ATOM 3127 C CA . ASP A 1 401 ? 40.245 4.226 -24.822 1.00 76.12 401 ASP A CA 1
ATOM 3128 C C . ASP A 1 401 ? 40.057 5.529 -25.616 1.00 76.12 401 ASP A C 1
ATOM 3130 O O . ASP A 1 401 ? 40.441 6.607 -25.159 1.00 76.12 401 ASP A O 1
ATOM 3134 N N . GLU A 1 402 ? 39.386 5.465 -26.773 1.00 81.69 402 GLU A N 1
ATOM 3135 C CA . GLU A 1 402 ? 39.060 6.648 -27.580 1.00 81.69 402 GLU A CA 1
ATOM 3136 C C . GLU A 1 402 ? 38.156 7.631 -26.816 1.00 81.69 402 GLU A C 1
ATOM 3138 O O . GLU A 1 402 ? 38.344 8.849 -26.876 1.00 81.69 402 GLU A O 1
ATOM 3143 N N . PHE A 1 403 ? 37.191 7.128 -26.043 1.00 80.00 403 PHE A N 1
ATOM 3144 C CA . PHE A 1 403 ? 36.322 7.973 -25.226 1.00 80.00 403 PHE A CA 1
ATOM 3145 C C . PHE A 1 403 ? 37.079 8.668 -24.085 1.00 80.00 403 PHE A C 1
ATOM 3147 O O . PHE A 1 403 ? 36.909 9.874 -23.883 1.00 80.00 403 PHE A O 1
ATOM 3154 N N . GLN A 1 404 ? 37.922 7.935 -23.353 1.00 77.38 404 GLN A N 1
ATOM 3155 C CA . GLN A 1 404 ? 38.734 8.501 -22.270 1.00 77.38 404 GLN A CA 1
ATOM 3156 C C . GLN A 1 404 ? 39.712 9.557 -22.793 1.00 77.38 404 GLN A C 1
ATOM 3158 O O . GLN A 1 404 ? 39.833 10.636 -22.209 1.00 77.38 404 GLN A O 1
ATOM 3163 N N . LEU A 1 405 ? 40.324 9.302 -23.950 1.00 85.94 405 LEU A N 1
ATOM 3164 C CA . LEU A 1 405 ? 41.199 10.258 -24.619 1.00 85.94 405 LEU A CA 1
ATOM 3165 C C . LEU A 1 405 ? 40.456 11.550 -25.002 1.00 85.94 405 LEU A C 1
ATOM 3167 O O . LEU A 1 405 ? 40.948 12.649 -24.741 1.00 85.94 405 LEU A O 1
ATOM 3171 N N . ASN A 1 406 ? 39.242 11.435 -25.550 1.00 84.19 406 ASN A N 1
ATOM 3172 C CA . ASN A 1 406 ? 38.413 12.589 -25.913 1.00 84.19 406 ASN A CA 1
ATOM 3173 C C . ASN A 1 406 ? 37.984 13.420 -24.690 1.00 84.19 406 ASN A C 1
ATOM 3175 O O . ASN A 1 406 ? 37.955 14.654 -24.758 1.00 84.19 406 ASN A O 1
ATOM 3179 N N . LEU A 1 407 ? 37.703 12.769 -23.556 1.00 82.69 407 LEU A N 1
ATOM 3180 C CA . LEU A 1 407 ? 37.418 13.449 -22.291 1.00 82.69 407 LEU A CA 1
ATOM 3181 C C . LEU A 1 407 ? 38.658 14.174 -21.747 1.00 82.69 407 LEU A C 1
ATOM 3183 O O . LEU A 1 407 ? 38.564 15.335 -21.344 1.00 82.69 407 LEU A O 1
ATOM 3187 N N . GLY A 1 408 ? 39.824 13.528 -21.799 1.00 87.69 408 GLY A N 1
ATOM 3188 C CA . GLY A 1 408 ? 41.103 14.139 -21.451 1.00 87.69 408 GLY A CA 1
ATOM 3189 C C . GLY A 1 408 ? 41.383 15.396 -22.277 1.00 87.69 408 GLY A C 1
ATOM 3190 O O . GLY A 1 408 ? 41.643 16.463 -21.721 1.00 87.69 408 GLY A O 1
ATOM 3191 N N . CYS A 1 409 ? 41.215 15.324 -23.601 1.00 91.38 409 CYS A N 1
ATOM 3192 C CA . CYS A 1 409 ? 41.371 16.483 -24.484 1.00 91.38 409 CYS A CA 1
ATOM 3193 C C . CYS A 1 409 ? 40.392 17.618 -24.169 1.00 91.38 409 CYS A C 1
ATOM 3195 O O . CYS A 1 409 ? 40.730 18.797 -24.310 1.00 91.38 409 CYS A O 1
ATOM 3197 N N . PHE A 1 410 ? 39.174 17.286 -23.747 1.00 88.06 410 PHE A N 1
ATOM 3198 C CA . PHE A 1 410 ? 38.171 18.290 -23.413 1.00 88.06 410 PHE A CA 1
ATOM 3199 C C . PHE A 1 410 ? 38.560 19.070 -22.154 1.00 88.06 410 PHE A C 1
ATOM 3201 O O . PHE A 1 410 ? 38.461 20.297 -22.126 1.00 88.06 410 PHE A O 1
ATOM 3208 N N . ILE A 1 411 ? 39.083 18.371 -21.147 1.00 84.50 411 ILE A N 1
ATOM 3209 C CA . ILE A 1 411 ? 39.560 18.970 -19.897 1.00 84.50 411 ILE A CA 1
ATOM 3210 C C . ILE A 1 411 ? 40.775 19.866 -20.156 1.00 84.50 411 ILE A C 1
ATOM 3212 O O . ILE A 1 411 ? 40.797 21.002 -19.689 1.00 84.50 411 ILE A O 1
ATOM 3216 N N . VAL A 1 412 ? 41.727 19.416 -20.981 1.00 89.81 412 VAL A N 1
ATOM 3217 C CA . VAL A 1 412 ? 42.853 20.242 -21.457 1.00 89.81 412 VAL A CA 1
ATOM 3218 C C . VAL A 1 412 ? 42.366 21.530 -22.105 1.00 89.81 412 VAL A C 1
ATOM 3220 O O . VAL A 1 412 ? 42.879 22.601 -21.801 1.00 89.81 412 VAL A O 1
ATOM 3223 N N . CYS A 1 413 ? 41.379 21.447 -23.000 1.00 90.31 413 CYS A N 1
ATOM 3224 C CA . CYS A 1 413 ? 40.868 22.626 -23.691 1.00 90.31 413 CYS A CA 1
ATOM 3225 C C . CYS A 1 413 ? 40.253 23.639 -22.715 1.00 90.31 413 CYS A C 1
ATOM 3227 O O . CYS A 1 413 ? 40.487 24.837 -22.849 1.00 90.31 413 CYS A O 1
ATOM 3229 N N . ILE A 1 414 ? 39.520 23.177 -21.699 1.00 84.00 414 ILE A N 1
ATOM 3230 C CA . ILE A 1 414 ? 38.978 24.054 -20.654 1.00 84.00 414 ILE A CA 1
ATOM 3231 C C . ILE A 1 414 ? 40.101 24.710 -19.846 1.00 84.00 414 ILE A C 1
ATOM 3233 O O . ILE A 1 414 ? 40.066 25.921 -19.633 1.00 84.00 414 ILE A O 1
ATOM 3237 N N . LEU A 1 415 ? 41.091 23.930 -19.405 1.00 85.88 415 LEU A N 1
ATOM 3238 C CA . LEU A 1 415 ? 42.192 24.431 -18.582 1.00 85.88 415 LEU A CA 1
ATOM 3239 C C . LEU A 1 415 ? 43.084 25.415 -19.353 1.00 85.88 415 LEU A C 1
ATOM 3241 O O . LEU A 1 415 ? 43.476 26.439 -18.803 1.00 85.88 415 LEU A O 1
ATOM 3245 N N . ASP A 1 416 ? 43.344 25.161 -20.635 1.00 87.56 416 ASP A N 1
ATOM 3246 C CA . ASP A 1 416 ? 44.074 26.074 -21.525 1.00 87.56 416 ASP A CA 1
ATOM 3247 C C . ASP A 1 416 ? 43.348 27.420 -21.659 1.00 87.56 416 ASP A C 1
ATOM 3249 O O . ASP A 1 416 ? 43.947 28.482 -21.526 1.00 87.56 416 ASP A O 1
ATOM 3253 N N . LYS A 1 417 ? 42.022 27.395 -21.846 1.00 87.44 417 LYS A N 1
ATOM 3254 C CA . LYS A 1 417 ? 41.207 28.616 -21.994 1.00 87.44 417 LYS A CA 1
ATOM 3255 C C . LYS A 1 417 ? 40.994 29.380 -20.695 1.00 87.44 417 LYS A C 1
ATOM 3257 O O . LYS A 1 417 ? 40.597 30.541 -20.735 1.00 87.44 417 LYS A O 1
ATOM 3262 N N . ALA A 1 418 ? 41.254 28.726 -19.575 1.00 82.44 418 ALA A N 1
ATOM 3263 C CA . ALA A 1 418 ? 41.253 29.302 -18.246 1.00 82.44 418 ALA A CA 1
ATOM 3264 C C . ALA A 1 418 ? 42.604 29.921 -17.842 1.00 82.44 418 ALA A C 1
ATOM 3266 O O . ALA A 1 418 ? 42.721 30.386 -16.709 1.00 82.44 418 ALA A O 1
ATOM 3267 N N . ASP A 1 419 ? 43.620 29.881 -18.716 1.00 89.94 419 ASP A N 1
ATOM 3268 C CA . ASP A 1 419 ? 45.017 30.192 -18.384 1.00 89.94 419 ASP A CA 1
ATOM 3269 C C . ASP A 1 419 ? 45.537 29.344 -17.196 1.00 89.94 419 ASP A C 1
ATOM 3271 O O . ASP A 1 419 ? 46.348 29.785 -16.380 1.00 89.94 419 ASP A O 1
ATOM 3275 N N . LEU A 1 420 ? 45.044 28.103 -17.085 1.00 87.44 420 LEU A N 1
ATOM 3276 C CA . LEU A 1 420 ? 45.444 27.107 -16.083 1.00 87.44 420 LEU A CA 1
ATOM 3277 C C . LEU A 1 420 ? 46.386 26.046 -16.661 1.00 87.44 420 LEU A C 1
ATOM 3279 O O . LEU A 1 420 ? 46.653 25.044 -15.997 1.00 87.44 420 LEU A O 1
ATOM 3283 N N . MET A 1 421 ? 46.903 26.259 -17.872 1.00 87.75 421 MET A N 1
ATOM 3284 C CA . MET A 1 421 ? 47.994 25.468 -18.429 1.00 87.75 421 MET A CA 1
ATOM 3285 C C . MET A 1 421 ? 49.131 26.353 -18.937 1.00 87.75 421 MET A C 1
ATOM 3287 O O . MET A 1 421 ? 48.890 27.408 -19.518 1.00 87.75 421 MET A O 1
ATOM 3291 N N . GLU A 1 422 ? 50.369 25.888 -18.789 1.00 89.25 422 GLU A N 1
ATOM 3292 C CA . GLU A 1 422 ? 51.552 26.500 -19.397 1.00 89.25 422 GLU A CA 1
ATOM 3293 C C . GLU A 1 422 ? 52.479 25.398 -19.916 1.00 89.25 422 GLU A C 1
ATOM 3295 O O . GLU A 1 422 ? 52.753 24.438 -19.211 1.00 89.25 422 GLU A O 1
ATOM 3300 N N . ASN A 1 423 ? 52.962 25.503 -21.159 1.00 86.56 423 ASN A N 1
ATOM 3301 C CA . ASN A 1 423 ? 53.865 24.511 -21.770 1.00 86.56 423 ASN A CA 1
ATOM 3302 C C . ASN A 1 423 ? 53.359 23.048 -21.738 1.00 86.56 423 ASN A C 1
ATOM 3304 O O . ASN A 1 423 ? 54.168 22.129 -21.730 1.00 86.56 423 ASN A O 1
ATOM 3308 N N . ASN A 1 424 ? 52.036 22.851 -21.814 1.00 81.19 424 ASN A N 1
ATOM 3309 C CA . ASN A 1 424 ? 51.314 21.571 -21.673 1.00 81.19 424 ASN A CA 1
ATOM 3310 C C . ASN A 1 424 ? 51.162 21.039 -20.238 1.00 81.19 424 ASN A C 1
ATOM 3312 O O . ASN A 1 424 ? 50.534 19.999 -20.062 1.00 81.19 424 ASN A O 1
ATOM 3316 N N . ASP A 1 425 ? 51.620 21.780 -19.231 1.00 83.38 425 ASP A N 1
ATOM 3317 C CA . ASP A 1 425 ? 51.489 21.406 -17.826 1.00 83.38 425 ASP A CA 1
ATOM 3318 C C . ASP A 1 425 ? 50.304 22.124 -17.168 1.00 83.38 425 ASP A C 1
ATOM 3320 O O . ASP A 1 425 ? 50.106 23.326 -17.357 1.00 83.38 425 ASP A O 1
ATOM 3324 N N . ILE A 1 426 ? 49.518 21.401 -16.362 1.00 85.44 426 ILE A N 1
ATOM 3325 C CA . ILE A 1 426 ? 48.454 21.990 -15.532 1.00 85.44 426 ILE A CA 1
ATOM 3326 C C . ILE A 1 426 ? 49.097 22.838 -14.425 1.00 85.44 426 ILE A C 1
ATOM 3328 O O . ILE A 1 426 ? 49.852 22.345 -13.589 1.00 85.44 426 ILE A O 1
ATOM 3332 N N . LEU A 1 427 ? 48.746 24.120 -14.358 1.00 89.38 427 LEU A N 1
ATOM 3333 C CA . LEU A 1 427 ? 49.193 25.035 -13.311 1.00 89.38 427 LEU A CA 1
ATOM 3334 C C . LEU A 1 427 ? 48.418 24.775 -12.012 1.00 89.38 427 LEU A C 1
ATOM 3336 O O . LEU A 1 427 ? 47.510 25.525 -11.649 1.00 89.38 427 LEU A O 1
ATOM 3340 N N . LEU A 1 428 ? 48.772 23.709 -11.288 1.00 87.81 428 LEU A N 1
ATOM 3341 C CA . LEU A 1 428 ? 48.049 23.280 -10.084 1.00 87.81 428 LEU A CA 1
ATOM 3342 C C . LEU A 1 428 ? 47.950 24.386 -9.015 1.00 87.81 428 LEU A C 1
ATOM 3344 O O . LEU A 1 428 ? 46.920 24.518 -8.358 1.00 87.81 428 LEU A O 1
ATOM 3348 N N . GLY A 1 429 ? 48.982 25.227 -8.880 1.00 89.88 429 GLY A N 1
ATOM 3349 C CA . GLY A 1 429 ? 48.945 26.396 -7.996 1.00 89.88 429 GLY A CA 1
ATOM 3350 C C . GLY A 1 429 ? 47.849 27.396 -8.380 1.00 89.88 429 GLY A C 1
ATOM 3351 O O . GLY A 1 429 ? 47.089 27.828 -7.515 1.00 89.88 429 GLY A O 1
ATOM 3352 N N . SER A 1 430 ? 47.709 27.697 -9.674 1.00 90.75 430 SER A N 1
ATOM 3353 C CA . SER A 1 430 ? 46.663 28.585 -10.195 1.00 90.75 430 SER A CA 1
ATOM 3354 C C . SER A 1 430 ? 45.272 27.949 -10.117 1.00 90.75 430 SER A C 1
ATOM 3356 O O . SER A 1 430 ? 44.289 28.659 -9.895 1.00 90.75 430 SER A O 1
ATOM 3358 N N . LEU A 1 431 ? 45.170 26.620 -10.249 1.00 85.12 431 LEU A N 1
ATOM 3359 C CA . LEU A 1 431 ? 43.917 25.882 -10.060 1.00 85.12 431 LEU A CA 1
ATOM 3360 C C . LEU A 1 431 ? 43.445 25.967 -8.599 1.00 85.12 431 LEU A C 1
ATOM 3362 O O . LEU A 1 431 ? 42.283 26.286 -8.356 1.00 85.12 431 LEU A O 1
ATOM 3366 N N . ILE A 1 432 ? 44.348 25.759 -7.634 1.00 86.62 432 ILE A N 1
ATOM 3367 C CA . ILE A 1 432 ? 44.059 25.882 -6.195 1.00 86.62 432 ILE A CA 1
ATOM 3368 C C . ILE A 1 432 ? 43.711 27.328 -5.828 1.00 86.62 432 ILE A C 1
ATOM 3370 O O . ILE A 1 432 ? 42.715 27.553 -5.151 1.00 86.62 432 ILE A O 1
ATOM 3374 N N . GLU A 1 433 ? 44.474 28.317 -6.307 1.00 86.81 433 GLU A N 1
ATOM 3375 C CA . GLU A 1 433 ? 44.163 29.733 -6.064 1.00 86.81 433 GLU A CA 1
ATOM 3376 C C . GLU A 1 433 ? 42.791 30.101 -6.643 1.00 86.81 433 GLU A C 1
ATOM 3378 O O . GLU A 1 433 ? 42.020 30.843 -6.037 1.00 86.81 433 GLU A O 1
ATOM 3383 N N . THR A 1 434 ? 42.451 29.560 -7.813 1.00 83.44 434 THR A N 1
ATOM 3384 C CA . THR A 1 434 ? 41.139 29.777 -8.424 1.00 83.44 434 THR A CA 1
ATOM 3385 C C . THR A 1 434 ? 40.023 29.094 -7.637 1.00 83.44 434 THR A C 1
ATOM 3387 O O . THR A 1 434 ? 38.964 29.697 -7.494 1.00 83.44 434 THR A O 1
ATOM 3390 N N . ALA A 1 435 ? 40.246 27.905 -7.073 1.00 78.38 435 ALA A N 1
ATOM 3391 C CA . ALA A 1 435 ? 39.296 27.266 -6.163 1.00 78.38 435 ALA A CA 1
ATOM 3392 C C . ALA A 1 435 ? 39.092 28.102 -4.882 1.00 78.38 435 ALA A C 1
ATOM 3394 O O . ALA A 1 435 ? 37.958 28.463 -4.565 1.00 78.38 435 ALA A O 1
ATOM 3395 N N . ASP A 1 436 ? 40.178 28.523 -4.223 1.00 80.62 436 ASP A N 1
ATOM 3396 C CA . ASP A 1 436 ? 40.132 29.340 -3.002 1.00 80.62 436 ASP A CA 1
ATOM 3397 C C . ASP A 1 436 ? 39.441 30.701 -3.245 1.00 80.62 436 ASP A C 1
ATOM 3399 O O . ASP A 1 436 ? 38.654 31.157 -2.415 1.00 80.62 436 ASP A O 1
ATOM 3403 N N . ARG A 1 437 ? 39.666 31.348 -4.403 1.00 82.19 437 ARG A N 1
ATOM 3404 C CA . ARG A 1 437 ? 38.980 32.604 -4.789 1.00 82.19 437 ARG A CA 1
ATOM 3405 C C . ARG A 1 437 ? 37.470 32.448 -4.990 1.00 82.19 437 ARG A C 1
ATOM 3407 O O . ARG A 1 437 ? 36.768 33.456 -5.000 1.00 82.19 437 ARG A O 1
ATOM 3414 N N . ASN A 1 438 ? 36.991 31.219 -5.162 1.00 72.25 438 ASN A N 1
ATOM 3415 C CA . ASN A 1 438 ? 35.582 30.880 -5.342 1.00 72.25 438 ASN A CA 1
ATOM 3416 C C . ASN A 1 438 ? 34.979 30.212 -4.094 1.00 72.25 438 ASN A C 1
ATOM 3418 O O . ASN A 1 438 ? 33.994 29.488 -4.206 1.00 72.25 438 ASN A O 1
ATOM 3422 N N . ASP A 1 439 ? 35.569 30.455 -2.917 1.00 72.94 439 ASP A N 1
ATOM 3423 C CA . ASP A 1 439 ? 35.160 29.898 -1.619 1.00 72.94 439 ASP A CA 1
ATOM 3424 C C . ASP A 1 439 ? 35.232 28.356 -1.531 1.00 72.94 439 ASP A C 1
ATOM 3426 O O . ASP A 1 439 ? 34.682 27.754 -0.607 1.00 72.94 439 ASP A O 1
ATOM 3430 N N . PHE A 1 440 ? 35.969 27.699 -2.436 1.00 72.69 440 PHE A N 1
ATOM 3431 C CA . PHE A 1 440 ? 36.287 26.272 -2.343 1.00 72.69 440 PHE A CA 1
ATOM 3432 C C . PHE A 1 440 ? 37.629 26.093 -1.639 1.00 72.69 440 PHE A C 1
ATOM 3434 O O . PHE A 1 440 ? 38.674 25.995 -2.283 1.00 72.69 440 PHE A O 1
ATOM 3441 N N . HIS A 1 441 ? 37.597 26.072 -0.305 1.00 82.94 441 HIS A N 1
ATOM 3442 C CA . HIS A 1 441 ? 38.816 25.932 0.482 1.00 82.94 441 HIS A CA 1
ATOM 3443 C C . HIS A 1 441 ? 39.436 24.542 0.305 1.00 82.94 441 HIS A C 1
ATOM 3445 O O . HIS A 1 441 ? 38.903 23.543 0.790 1.00 82.94 441 HIS A O 1
ATOM 3451 N N . VAL A 1 442 ? 40.584 24.481 -0.369 1.00 83.75 442 VAL A N 1
ATOM 3452 C CA . VAL A 1 442 ? 41.345 23.237 -0.528 1.00 83.75 442 VAL A CA 1
ATOM 3453 C C . VAL A 1 442 ? 42.292 23.107 0.662 1.00 83.75 442 VAL A C 1
ATOM 3455 O O . VAL A 1 442 ? 43.222 23.901 0.802 1.00 83.75 442 VAL A O 1
ATOM 3458 N N . ASP A 1 443 ? 42.079 22.121 1.533 1.00 87.25 443 ASP A N 1
ATOM 3459 C CA . ASP A 1 443 ? 42.971 21.890 2.675 1.00 87.25 443 ASP A CA 1
ATOM 3460 C C . ASP A 1 443 ? 44.345 21.328 2.250 1.00 87.25 443 ASP A C 1
ATOM 3462 O O . ASP A 1 443 ? 44.531 20.818 1.141 1.00 87.25 443 ASP A O 1
ATOM 3466 N N . ASP A 1 444 ? 45.343 21.417 3.134 1.00 90.94 444 ASP A N 1
ATOM 3467 C CA . ASP A 1 444 ? 46.719 21.000 2.822 1.00 90.94 444 ASP A CA 1
ATOM 3468 C C . ASP A 1 444 ? 46.830 19.502 2.473 1.00 90.94 444 ASP A C 1
ATOM 3470 O O . ASP A 1 444 ? 47.667 19.111 1.654 1.00 90.94 444 ASP A O 1
ATOM 3474 N N . ALA A 1 445 ? 45.957 18.661 3.038 1.00 87.31 445 ALA A N 1
ATOM 3475 C CA . ALA A 1 445 ? 45.910 17.232 2.734 1.00 87.31 445 ALA A CA 1
ATOM 3476 C C . ALA A 1 445 ? 45.424 16.977 1.297 1.00 87.31 445 ALA A C 1
ATOM 3478 O O . ALA A 1 445 ? 45.980 16.140 0.582 1.00 87.31 445 ALA A O 1
ATOM 3479 N N . THR A 1 446 ? 44.424 17.731 0.849 1.00 84.75 446 THR A N 1
ATOM 3480 C CA . THR A 1 446 ? 43.884 17.692 -0.510 1.00 84.75 446 THR A CA 1
ATOM 3481 C C . THR A 1 446 ? 44.895 18.255 -1.504 1.00 84.75 446 THR A C 1
ATOM 3483 O O . THR A 1 446 ? 45.136 17.626 -2.535 1.00 84.75 446 THR A O 1
ATOM 3486 N N . LYS A 1 447 ? 45.594 19.351 -1.166 1.00 88.75 447 LYS A N 1
ATOM 3487 C CA . LYS A 1 447 ? 46.713 19.869 -1.978 1.00 88.75 447 LYS A CA 1
ATOM 3488 C C . LYS A 1 447 ? 47.797 18.814 -2.178 1.00 88.75 447 LYS A C 1
ATOM 3490 O O . LYS A 1 447 ? 48.290 18.644 -3.289 1.00 88.75 447 LYS A O 1
ATOM 3495 N N . GLN A 1 448 ? 48.162 18.074 -1.130 1.00 89.94 448 GLN A N 1
ATOM 3496 C CA . GLN A 1 448 ? 49.172 17.017 -1.230 1.00 89.94 448 GLN A CA 1
ATOM 3497 C C . GLN A 1 448 ? 48.725 15.867 -2.152 1.00 89.94 448 GLN A C 1
ATOM 3499 O O . GLN A 1 448 ? 49.533 15.353 -2.925 1.00 89.94 448 GLN A O 1
ATOM 3504 N N . ARG A 1 449 ? 47.442 15.483 -2.113 1.00 90.12 449 ARG A N 1
ATOM 3505 C CA . ARG A 1 449 ? 46.874 14.447 -2.997 1.00 90.12 449 ARG A CA 1
ATOM 3506 C C . ARG A 1 449 ? 46.813 14.900 -4.454 1.00 90.12 449 ARG A C 1
ATOM 3508 O O . ARG A 1 449 ? 47.196 14.133 -5.331 1.00 90.12 449 ARG A O 1
ATOM 3515 N N . LEU A 1 450 ? 46.395 16.141 -4.700 1.00 88.31 450 LEU A N 1
ATOM 3516 C CA . LEU A 1 450 ? 46.365 16.718 -6.044 1.00 88.31 450 LEU A CA 1
ATOM 3517 C C . LEU A 1 450 ? 47.776 16.849 -6.634 1.00 88.31 450 LEU A C 1
ATOM 3519 O O . LEU A 1 450 ? 47.976 16.478 -7.785 1.00 88.31 450 LEU A O 1
ATOM 3523 N N . ASN A 1 451 ? 48.767 17.275 -5.838 1.00 89.88 451 ASN A N 1
ATOM 3524 C CA . ASN A 1 451 ? 50.175 17.310 -6.261 1.00 89.88 451 ASN A CA 1
ATOM 3525 C C . ASN A 1 451 ? 50.675 15.919 -6.674 1.00 89.88 451 ASN A C 1
ATOM 3527 O O . ASN A 1 451 ? 51.291 15.769 -7.722 1.00 89.88 451 ASN A O 1
ATOM 3531 N N . LYS A 1 452 ? 50.351 14.882 -5.894 1.00 92.31 452 LYS A N 1
ATOM 3532 C CA . LYS A 1 452 ? 50.720 13.503 -6.231 1.00 92.31 452 LYS A CA 1
ATOM 3533 C C . LYS A 1 452 ? 50.083 13.032 -7.542 1.00 92.31 452 LYS A C 1
ATOM 3535 O O . LYS A 1 452 ? 50.718 12.308 -8.298 1.00 92.31 452 LYS A O 1
ATOM 3540 N N . CYS A 1 453 ? 48.839 13.422 -7.816 1.00 91.06 453 CYS A N 1
ATOM 3541 C CA . CYS A 1 453 ? 48.192 13.089 -9.083 1.00 91.06 453 CYS A CA 1
ATOM 3542 C C . CYS A 1 453 ? 48.731 13.861 -10.268 1.00 91.06 453 CYS A C 1
ATOM 3544 O O . CYS A 1 453 ? 48.778 13.319 -11.366 1.00 91.06 453 CYS A O 1
ATOM 3546 N N . PHE A 1 454 ? 49.169 15.090 -10.034 1.00 91.44 454 PHE A N 1
ATOM 3547 C CA . PHE A 1 454 ? 49.863 15.876 -11.033 1.00 91.44 454 PHE A CA 1
ATOM 3548 C C . PHE A 1 454 ? 51.203 15.230 -11.420 1.00 91.44 454 PHE A C 1
ATOM 3550 O O . PHE A 1 454 ? 51.452 15.025 -12.600 1.00 91.44 454 PHE A O 1
ATOM 3557 N N . GLU A 1 455 ? 52.006 14.792 -10.444 1.00 90.44 455 GLU A N 1
ATOM 3558 C CA . GLU A 1 455 ? 53.265 14.066 -10.698 1.00 90.44 455 GLU A CA 1
ATOM 3559 C C . GLU A 1 455 ? 53.054 12.725 -11.430 1.00 90.44 455 GLU A C 1
ATOM 3561 O O . GLU A 1 455 ? 53.908 12.296 -12.199 1.00 90.44 455 GLU A O 1
ATOM 3566 N N . LEU A 1 456 ? 51.922 12.048 -11.204 1.00 87.56 456 LEU A N 1
ATOM 3567 C CA . LEU A 1 456 ? 51.590 10.776 -11.864 1.00 87.56 456 LEU A CA 1
ATOM 3568 C C . LEU A 1 456 ? 51.028 10.940 -13.282 1.00 87.56 456 LEU A C 1
ATOM 3570 O O . LEU A 1 456 ? 50.967 9.959 -14.020 1.00 87.56 456 LEU A O 1
ATOM 3574 N N . ALA A 1 457 ? 50.614 12.151 -13.647 1.00 88.44 457 ALA A N 1
ATOM 3575 C CA . ALA A 1 457 ? 50.022 12.479 -14.936 1.00 88.44 457 ALA A CA 1
ATOM 3576 C C . ALA A 1 457 ? 51.058 12.936 -15.985 1.00 88.44 457 ALA A C 1
ATOM 3578 O O . ALA A 1 457 ? 50.675 13.500 -17.006 1.00 88.44 457 ALA A O 1
ATOM 3579 N N . GLU A 1 458 ? 52.359 12.726 -15.751 1.00 85.75 458 GLU A N 1
ATOM 3580 C CA . GLU A 1 458 ? 53.427 13.138 -16.671 1.00 85.75 458 GLU A CA 1
ATOM 3581 C C . GLU A 1 458 ? 53.359 12.329 -17.984 1.00 85.75 458 GLU A C 1
ATOM 3583 O O . GLU A 1 458 ? 53.730 11.153 -18.044 1.00 85.75 458 GLU A O 1
ATOM 3588 N N . ASN A 1 459 ? 52.844 12.958 -19.045 1.00 89.69 459 ASN A N 1
ATOM 3589 C CA . ASN A 1 459 ? 52.703 12.365 -20.372 1.00 89.69 459 ASN A CA 1
ATOM 3590 C C . ASN A 1 459 ? 52.963 13.410 -21.469 1.00 89.69 459 ASN A C 1
ATOM 3592 O O . ASN A 1 459 ? 52.487 14.540 -21.369 1.00 89.69 459 ASN A O 1
ATOM 3596 N N . ASP A 1 460 ? 53.665 13.020 -22.540 1.00 88.75 460 ASP A N 1
ATOM 3597 C CA . ASP A 1 460 ? 53.921 13.892 -23.700 1.00 88.75 460 ASP A CA 1
ATOM 3598 C C . ASP A 1 460 ? 52.619 14.305 -24.421 1.00 88.75 460 ASP A C 1
ATOM 3600 O O . ASP A 1 460 ? 52.565 15.350 -25.076 1.00 88.75 460 ASP A O 1
ATOM 3604 N N . ASP A 1 461 ? 51.558 13.496 -24.303 1.00 92.69 461 ASP A N 1
ATOM 3605 C CA . ASP A 1 461 ? 50.215 13.830 -24.766 1.00 92.69 461 ASP A CA 1
ATOM 3606 C C . ASP A 1 461 ? 49.395 14.456 -23.631 1.00 92.69 461 ASP A C 1
ATOM 3608 O O . ASP A 1 461 ? 48.970 13.796 -22.679 1.00 92.69 461 ASP A O 1
ATOM 3612 N N . LYS A 1 462 ? 49.115 15.753 -23.775 1.00 90.69 462 LYS A N 1
ATOM 3613 C CA . LYS A 1 462 ? 48.333 16.540 -22.815 1.00 90.69 462 LYS A CA 1
ATOM 3614 C C . LYS A 1 462 ? 46.942 15.963 -22.528 1.00 90.69 462 LYS A C 1
ATOM 3616 O O . LYS A 1 462 ? 46.451 16.102 -21.411 1.00 90.69 462 LYS A O 1
ATOM 3621 N N . CYS A 1 463 ? 46.291 15.325 -23.503 1.00 93.06 463 CYS A N 1
ATOM 3622 C CA . CYS A 1 463 ? 44.979 14.715 -23.305 1.00 93.06 463 CYS A CA 1
ATOM 3623 C C . CYS A 1 463 ? 45.083 13.474 -22.421 1.00 93.06 463 CYS A C 1
ATOM 3625 O O . CYS A 1 463 ? 44.269 13.289 -21.516 1.00 93.06 463 CYS A O 1
ATOM 3627 N N . VAL A 1 464 ? 46.113 12.656 -22.649 1.00 91.31 464 VAL A N 1
ATOM 3628 C CA . VAL A 1 464 ? 46.403 11.488 -21.811 1.00 91.31 464 VAL A CA 1
ATOM 3629 C C . VAL A 1 464 ? 46.785 11.932 -20.399 1.00 91.31 464 VAL A C 1
ATOM 3631 O O . VAL A 1 464 ? 46.221 11.409 -19.441 1.00 91.31 464 VAL A O 1
ATOM 3634 N N . ALA A 1 465 ? 47.645 12.948 -20.266 1.00 88.69 465 ALA A N 1
ATOM 3635 C CA . ALA A 1 465 ? 48.008 13.550 -18.982 1.00 88.69 465 ALA A CA 1
ATOM 3636 C C . ALA A 1 465 ? 46.767 14.023 -18.206 1.00 88.69 465 ALA A C 1
ATOM 3638 O O . ALA A 1 465 ? 46.563 13.657 -17.051 1.00 88.69 465 ALA A O 1
ATOM 3639 N N . ALA A 1 466 ? 45.869 14.775 -18.849 1.00 87.44 466 ALA A N 1
ATOM 3640 C CA . ALA A 1 466 ? 44.645 15.244 -18.204 1.00 87.44 466 ALA A CA 1
ATOM 3641 C C . ALA A 1 466 ? 43.694 14.101 -17.811 1.00 87.44 466 ALA A C 1
ATOM 3643 O O . ALA A 1 466 ? 43.106 14.155 -16.731 1.00 87.44 466 ALA A O 1
ATOM 3644 N N . SER A 1 467 ? 43.563 13.055 -18.635 1.00 88.00 467 SER A N 1
ATOM 3645 C CA . SER A 1 467 ? 42.768 11.870 -18.276 1.00 88.00 467 SER A CA 1
ATOM 3646 C C . SER A 1 467 ? 43.363 11.150 -17.062 1.00 88.00 467 SER A C 1
ATOM 3648 O O . SER A 1 467 ? 42.654 10.873 -16.096 1.00 88.00 467 SER A O 1
ATOM 3650 N N . GLN A 1 468 ? 44.679 10.921 -17.059 1.00 89.62 468 GLN A N 1
ATOM 3651 C CA . GLN A 1 468 ? 45.399 10.284 -15.952 1.00 89.62 468 GLN A CA 1
ATOM 3652 C C . GLN A 1 468 ? 45.320 11.109 -14.663 1.00 89.62 468 GLN A C 1
ATOM 3654 O O . GLN A 1 468 ? 45.163 10.548 -13.578 1.00 89.62 468 GLN A O 1
ATOM 3659 N N . PHE A 1 469 ? 45.369 12.438 -14.769 1.00 88.19 469 PHE A N 1
ATOM 3660 C CA . PHE A 1 469 ? 45.185 13.342 -13.637 1.00 88.19 469 PHE A CA 1
ATOM 3661 C C . PHE A 1 469 ? 43.789 13.197 -13.015 1.00 88.19 469 PHE A C 1
ATOM 3663 O O . PHE A 1 469 ? 43.662 13.144 -11.789 1.00 88.19 469 PHE A O 1
ATOM 3670 N N . VAL A 1 470 ? 42.741 13.092 -13.839 1.00 84.31 470 VAL A N 1
ATOM 3671 C CA . VAL A 1 470 ? 41.349 12.913 -13.388 1.00 84.31 470 VAL A CA 1
ATOM 3672 C C . VAL A 1 470 ? 41.153 11.552 -12.729 1.00 84.31 470 VAL A C 1
ATOM 3674 O O . VAL A 1 470 ? 40.597 11.484 -11.630 1.00 84.31 470 VAL A O 1
ATOM 3677 N N . ASP A 1 471 ? 41.655 10.488 -13.355 1.00 83.00 471 ASP A N 1
ATOM 3678 C CA . ASP A 1 471 ? 41.571 9.128 -12.819 1.00 83.00 471 ASP A CA 1
ATOM 3679 C C . ASP A 1 471 ? 42.352 8.996 -11.508 1.00 83.00 471 ASP A C 1
ATOM 3681 O O . ASP A 1 471 ? 41.826 8.502 -10.510 1.00 83.00 471 ASP A O 1
ATOM 3685 N N . CYS A 1 472 ? 43.567 9.547 -11.445 1.00 89.38 472 CYS A N 1
ATOM 3686 C CA . CYS A 1 472 ? 44.321 9.586 -10.201 1.00 89.38 472 CYS A CA 1
ATOM 3687 C C . CYS A 1 472 ? 43.595 10.393 -9.123 1.00 89.38 472 CYS A C 1
ATOM 3689 O O . CYS A 1 472 ? 43.549 9.965 -7.971 1.00 89.38 472 CYS A O 1
ATOM 3691 N N . THR A 1 473 ? 43.028 11.556 -9.460 1.00 83.31 473 THR A N 1
ATOM 3692 C CA . THR A 1 473 ? 42.326 12.404 -8.484 1.00 83.31 473 THR A CA 1
ATOM 3693 C C . THR A 1 473 ? 41.124 11.663 -7.902 1.00 83.31 473 THR A C 1
ATOM 3695 O O . THR A 1 473 ? 40.893 11.705 -6.693 1.00 83.31 473 THR A O 1
ATOM 3698 N N . LYS A 1 474 ? 40.407 10.909 -8.741 1.00 81.25 474 LYS A N 1
ATOM 3699 C CA . LYS A 1 474 ? 39.321 10.020 -8.321 1.00 81.25 474 LYS A CA 1
ATOM 3700 C C . LYS A 1 474 ? 39.809 8.945 -7.340 1.00 81.25 474 LYS A C 1
ATOM 3702 O O . LYS A 1 474 ? 39.160 8.713 -6.318 1.00 81.25 474 LYS A O 1
ATOM 3707 N N . ASP A 1 475 ? 40.963 8.341 -7.606 1.00 77.56 475 ASP A N 1
ATOM 3708 C CA . ASP A 1 475 ? 41.530 7.283 -6.767 1.00 77.56 475 ASP A CA 1
ATOM 3709 C C . ASP A 1 475 ? 42.147 7.810 -5.455 1.00 77.56 475 ASP A C 1
ATOM 3711 O O . ASP A 1 475 ? 41.882 7.268 -4.381 1.00 77.56 475 ASP A O 1
ATOM 3715 N N . GLN A 1 476 ? 42.942 8.888 -5.491 1.00 77.81 476 GLN A N 1
ATOM 3716 C CA . GLN A 1 476 ? 43.624 9.444 -4.308 1.00 77.81 476 GLN A CA 1
ATOM 3717 C C . GLN A 1 476 ? 42.666 10.120 -3.325 1.00 77.81 476 GLN A C 1
ATOM 3719 O O . GLN A 1 476 ? 42.966 10.194 -2.130 1.00 77.81 476 GLN A O 1
ATOM 3724 N N . LEU A 1 477 ? 41.514 10.604 -3.790 1.00 75.06 477 LEU A N 1
ATOM 3725 C CA . LEU A 1 477 ? 40.479 11.144 -2.911 1.00 75.06 477 LEU A CA 1
ATOM 3726 C C . LEU A 1 477 ? 39.638 10.050 -2.225 1.00 75.06 477 LEU A C 1
ATOM 3728 O O . LEU A 1 477 ? 38.766 10.387 -1.431 1.00 75.06 477 LEU A O 1
ATOM 3732 N N . ASN A 1 478 ? 39.962 8.761 -2.421 1.00 55.69 478 ASN A N 1
ATOM 3733 C CA . ASN A 1 478 ? 39.354 7.619 -1.726 1.00 55.69 478 ASN A CA 1
ATOM 3734 C C . ASN A 1 478 ? 37.815 7.594 -1.846 1.00 55.69 478 ASN A C 1
ATOM 3736 O O . ASN A 1 478 ? 37.090 7.453 -0.864 1.00 55.69 478 ASN A O 1
ATOM 3740 N N . LEU A 1 479 ? 37.302 7.673 -3.078 1.00 54.03 479 LEU A N 1
ATOM 3741 C CA . LEU A 1 479 ? 35.866 7.650 -3.405 1.00 54.03 479 LEU A CA 1
ATOM 3742 C C . LEU A 1 479 ? 35.183 6.271 -3.226 1.00 54.03 479 LEU A C 1
ATOM 3744 O O . LEU A 1 479 ? 34.267 5.913 -3.966 1.00 54.03 479 LEU A O 1
ATOM 3748 N N . ARG A 1 480 ? 35.583 5.482 -2.222 1.00 39.56 480 ARG A N 1
ATOM 3749 C CA . ARG A 1 480 ? 34.858 4.278 -1.786 1.00 39.56 480 ARG A CA 1
ATOM 3750 C C . ARG A 1 480 ? 34.297 4.492 -0.375 1.00 39.56 480 ARG A C 1
ATOM 3752 O O . ARG A 1 480 ? 34.957 4.195 0.609 1.00 39.56 480 ARG A O 1
ATOM 3759 N N . MET A 1 481 ? 33.055 4.984 -0.343 1.00 41.69 481 MET A N 1
ATOM 3760 C CA . MET A 1 481 ? 32.102 5.029 0.782 1.00 41.69 481 MET A CA 1
ATOM 3761 C C . MET A 1 481 ? 32.544 5.727 2.087 1.00 41.69 481 MET A C 1
ATOM 3763 O O . MET A 1 481 ? 33.114 5.090 2.966 1.00 41.69 481 MET A O 1
ATOM 3767 N N . ALA A 1 482 ? 32.142 6.995 2.259 1.00 29.72 482 ALA A N 1
ATOM 3768 C CA . ALA A 1 482 ? 31.478 7.532 3.463 1.00 29.72 482 ALA A CA 1
ATOM 3769 C C . ALA A 1 482 ? 31.088 9.017 3.262 1.00 29.72 482 ALA A C 1
ATOM 3771 O O . ALA A 1 482 ? 31.897 9.819 2.814 1.00 29.72 482 ALA A O 1
ATOM 3772 N N . SER A 1 483 ? 29.831 9.336 3.590 1.00 37.41 483 SER A N 1
ATOM 3773 C CA . SER A 1 483 ? 29.231 10.634 3.968 1.00 37.41 483 SER A CA 1
ATOM 3774 C C . SER A 1 483 ? 29.876 11.980 3.552 1.00 37.41 483 SER A C 1
ATOM 3776 O O . SER A 1 483 ? 30.973 12.335 3.973 1.00 37.41 483 SER A O 1
ATOM 3778 N N . ALA A 1 484 ? 29.050 12.812 2.903 1.00 36.78 484 ALA A N 1
ATOM 3779 C CA . ALA A 1 484 ? 28.937 14.277 3.041 1.00 36.78 484 ALA A CA 1
ATOM 3780 C C . ALA A 1 484 ? 30.102 15.219 2.659 1.00 36.78 484 ALA A C 1
ATOM 3782 O O . ALA A 1 484 ? 29.904 16.426 2.712 1.00 36.78 484 ALA A O 1
ATOM 3783 N N . GLN A 1 485 ? 31.259 14.738 2.198 1.00 39.75 485 GLN A N 1
ATOM 3784 C CA . GLN A 1 485 ? 32.304 15.609 1.605 1.00 39.75 485 GLN A CA 1
ATOM 3785 C C . GLN A 1 485 ? 32.440 15.443 0.082 1.00 39.75 485 GLN A C 1
ATOM 3787 O O . GLN A 1 485 ? 33.416 15.868 -0.529 1.00 39.75 485 GLN A O 1
ATOM 3792 N N . LEU A 1 486 ? 31.459 14.786 -0.543 1.00 43.69 486 LEU A N 1
ATOM 3793 C CA . LEU A 1 486 ? 31.590 14.202 -1.879 1.00 43.69 486 LEU A CA 1
ATOM 3794 C C . LEU A 1 486 ? 31.485 15.196 -3.051 1.00 43.69 486 LEU A C 1
ATOM 3796 O O . LEU A 1 486 ? 31.562 14.771 -4.198 1.00 43.69 486 LEU A O 1
ATOM 3800 N N . THR A 1 487 ? 31.306 16.493 -2.804 1.00 48.53 487 THR A N 1
ATOM 3801 C CA . THR A 1 487 ? 31.004 17.470 -3.862 1.00 48.53 487 THR A CA 1
ATOM 3802 C C . THR A 1 487 ? 32.133 18.439 -4.152 1.00 48.53 487 THR A C 1
ATOM 3804 O O . THR A 1 487 ? 32.294 18.842 -5.295 1.00 48.53 487 THR A O 1
ATOM 3807 N N . ASP A 1 488 ? 32.966 18.801 -3.187 1.00 42.19 488 ASP A N 1
ATOM 3808 C CA . ASP A 1 488 ? 33.578 20.127 -3.282 1.00 42.19 488 ASP A CA 1
ATOM 3809 C C . ASP A 1 488 ? 34.711 20.222 -4.301 1.00 42.19 488 ASP A C 1
ATOM 3811 O O . ASP A 1 488 ? 34.876 21.280 -4.876 1.00 42.19 488 ASP A O 1
ATOM 3815 N N . VAL A 1 489 ? 35.435 19.145 -4.629 1.00 42.59 489 VAL A N 1
ATOM 3816 C CA . VAL A 1 489 ? 36.562 19.213 -5.587 1.00 42.59 489 VAL A CA 1
ATOM 3817 C C . VAL A 1 489 ? 36.141 18.917 -7.030 1.00 42.59 489 VAL A C 1
ATOM 3819 O O . VAL A 1 489 ? 36.577 19.611 -7.940 1.00 42.59 489 VAL A O 1
ATOM 3822 N N . GLN A 1 490 ? 35.270 17.930 -7.274 1.00 50.84 490 GLN A N 1
ATOM 3823 C CA . GLN A 1 490 ? 34.751 17.655 -8.626 1.00 50.84 490 GLN A CA 1
ATOM 3824 C C . GLN A 1 490 ? 33.737 18.716 -9.053 1.00 50.84 490 GLN A C 1
ATOM 3826 O O . GLN A 1 490 ? 33.800 19.201 -10.182 1.00 50.84 490 GLN A O 1
ATOM 3831 N N . LEU A 1 491 ? 32.867 19.144 -8.132 1.00 47.06 491 LEU A N 1
ATOM 3832 C CA . LEU A 1 491 ? 31.986 20.281 -8.345 1.00 47.06 491 LEU A CA 1
ATOM 3833 C C . LEU A 1 491 ? 32.784 21.585 -8.355 1.00 47.06 491 LEU A C 1
ATOM 3835 O O . LEU A 1 491 ? 32.404 22.443 -9.127 1.00 47.06 491 LEU A O 1
ATOM 3839 N N . ALA A 1 492 ? 33.907 21.746 -7.634 1.00 46.47 492 ALA A N 1
ATOM 3840 C CA . ALA A 1 492 ? 34.793 22.896 -7.858 1.00 46.47 492 ALA A CA 1
ATOM 3841 C C . ALA A 1 492 ? 35.492 22.831 -9.206 1.00 46.47 492 ALA A C 1
ATOM 3843 O O . ALA A 1 492 ? 35.590 23.862 -9.826 1.00 46.47 492 ALA A O 1
ATOM 3844 N N . ILE A 1 493 ? 35.959 21.694 -9.723 1.00 50.69 493 ILE A N 1
ATOM 3845 C CA . ILE A 1 493 ? 36.585 21.658 -11.057 1.00 50.69 493 ILE A CA 1
ATOM 3846 C C . ILE A 1 493 ? 35.538 21.952 -12.138 1.00 50.69 493 ILE A C 1
ATOM 3848 O O . ILE A 1 493 ? 35.805 22.734 -13.045 1.00 50.69 493 ILE A O 1
ATOM 3852 N N . VAL A 1 494 ? 34.326 21.403 -12.010 1.00 51.47 494 VAL A N 1
ATOM 3853 C CA . VAL A 1 494 ? 33.206 21.649 -12.933 1.00 51.47 494 VAL A CA 1
ATOM 3854 C C . VAL A 1 494 ? 32.618 23.054 -12.760 1.00 51.47 494 VAL A C 1
ATOM 3856 O O . VAL A 1 494 ? 32.310 23.696 -13.756 1.00 51.47 494 VAL A O 1
ATOM 3859 N N . HIS A 1 495 ? 32.502 23.579 -11.538 1.00 47.03 495 HIS A N 1
ATOM 3860 C CA . HIS A 1 495 ? 32.048 24.945 -11.268 1.00 47.03 495 HIS A CA 1
ATOM 3861 C C . HIS A 1 495 ? 33.125 25.970 -11.562 1.00 47.03 495 HIS A C 1
ATOM 3863 O O . HIS A 1 495 ? 32.779 26.994 -12.103 1.00 47.03 495 HIS A O 1
ATOM 3869 N N . VAL A 1 496 ? 34.403 25.727 -11.292 1.00 47.62 496 VAL A N 1
ATOM 3870 C CA . VAL A 1 496 ? 35.516 26.586 -11.721 1.00 47.62 496 VAL A CA 1
ATOM 3871 C C . VAL A 1 496 ? 35.567 26.579 -13.245 1.00 47.62 496 VAL A C 1
ATOM 3873 O O . VAL A 1 496 ? 35.576 27.651 -13.828 1.00 47.62 496 VAL A O 1
ATOM 3876 N N . ALA A 1 497 ? 35.439 25.430 -13.915 1.00 49.78 497 ALA A N 1
ATOM 3877 C CA . ALA A 1 497 ? 35.291 25.371 -15.373 1.00 49.78 497 ALA A CA 1
ATOM 3878 C C . ALA A 1 497 ? 34.037 26.105 -15.890 1.00 49.78 497 ALA A C 1
ATOM 3880 O O . ALA A 1 497 ? 34.103 26.768 -16.921 1.00 49.78 497 ALA A O 1
ATOM 3881 N N . ALA A 1 498 ? 32.906 26.027 -15.181 1.00 46.53 498 ALA A N 1
ATOM 3882 C CA . ALA A 1 498 ? 31.652 26.693 -15.544 1.00 46.53 498 ALA A CA 1
ATOM 3883 C C . ALA A 1 498 ? 31.578 28.177 -15.116 1.00 46.53 498 ALA A C 1
ATOM 3885 O O . ALA A 1 498 ? 30.789 28.929 -15.682 1.00 46.53 498 ALA A O 1
ATOM 3886 N N . TYR A 1 499 ? 32.395 28.608 -14.155 1.00 42.66 499 TYR A N 1
ATOM 3887 C CA . TYR A 1 499 ? 32.452 29.957 -13.578 1.00 42.66 499 TYR A CA 1
ATOM 3888 C C . TYR A 1 499 ? 33.551 30.801 -14.228 1.00 42.66 499 TYR A C 1
ATOM 3890 O O . TYR A 1 499 ? 33.351 31.982 -14.485 1.00 42.66 499 TYR A O 1
ATOM 3898 N N . LEU A 1 500 ? 34.674 30.186 -14.615 1.00 47.12 500 LEU A N 1
ATOM 3899 C CA . LEU A 1 500 ? 35.630 30.766 -15.569 1.00 47.12 500 LEU A CA 1
ATOM 3900 C C . LEU A 1 500 ? 34.991 30.980 -16.959 1.00 47.12 500 LEU A C 1
ATOM 3902 O O . LEU A 1 500 ? 35.548 31.664 -17.814 1.00 47.12 500 LEU A O 1
ATOM 3906 N N . ASN A 1 501 ? 33.797 30.420 -17.170 1.00 56.91 501 ASN A N 1
ATOM 3907 C CA . ASN A 1 501 ? 33.002 30.425 -18.388 1.00 56.91 501 ASN A CA 1
ATOM 3908 C C . ASN A 1 501 ? 31.885 31.484 -18.346 1.00 56.91 501 ASN A C 1
ATOM 3910 O O . ASN A 1 501 ? 30.718 31.197 -18.603 1.00 56.91 501 ASN A O 1
ATOM 3914 N N . ASP A 1 502 ? 32.264 32.750 -18.171 1.00 37.12 502 ASP A N 1
ATOM 3915 C CA . ASP A 1 502 ? 31.403 33.900 -18.505 1.00 37.12 502 ASP A CA 1
ATOM 3916 C C . ASP A 1 502 ? 31.141 34.009 -20.042 1.00 37.12 502 ASP A C 1
ATOM 3918 O O . ASP A 1 502 ? 30.692 35.039 -20.534 1.00 37.12 502 ASP A O 1
ATOM 3922 N N . ASN A 1 503 ? 31.416 32.951 -20.834 1.00 48.66 503 ASN A N 1
ATOM 3923 C CA . ASN A 1 503 ? 31.194 32.858 -22.283 1.00 48.66 503 ASN A CA 1
ATOM 3924 C C . ASN A 1 503 ? 30.868 31.419 -22.753 1.00 48.66 503 ASN A C 1
ATOM 3926 O O . ASN A 1 503 ? 31.763 30.621 -23.009 1.00 48.66 503 ASN A O 1
ATOM 3930 N N . ASP A 1 504 ? 29.585 31.150 -23.016 1.00 62.66 504 ASP A N 1
ATOM 3931 C CA . ASP A 1 504 ? 29.000 29.962 -23.686 1.00 62.66 504 ASP A CA 1
ATOM 3932 C C . ASP A 1 504 ? 29.748 29.473 -24.961 1.00 62.66 504 ASP A C 1
ATOM 3934 O O . ASP A 1 504 ? 29.618 28.320 -25.371 1.00 62.66 504 ASP A O 1
ATOM 3938 N N . GLU A 1 505 ? 30.587 30.309 -25.578 1.00 74.19 505 GLU A N 1
ATOM 3939 C CA . GLU A 1 505 ? 31.409 29.958 -26.743 1.00 74.19 505 GLU A CA 1
ATOM 3940 C C . GLU A 1 505 ? 32.614 29.058 -26.422 1.00 74.19 505 GLU A C 1
ATOM 3942 O O . GLU A 1 505 ? 32.965 28.219 -27.249 1.00 74.19 505 GLU A O 1
ATOM 3947 N N . THR A 1 506 ? 33.229 29.154 -25.237 1.00 75.25 506 THR A N 1
ATOM 3948 C CA . THR A 1 506 ? 34.446 28.380 -24.918 1.00 75.25 506 THR A CA 1
ATOM 3949 C C . THR A 1 506 ? 34.149 26.886 -24.811 1.00 75.25 506 THR A C 1
ATOM 3951 O O . THR A 1 506 ? 34.836 26.068 -25.419 1.00 75.25 506 THR A O 1
ATOM 3954 N N . THR A 1 507 ? 33.066 26.519 -24.121 1.00 74.62 507 THR A N 1
ATOM 3955 C CA . THR A 1 507 ? 32.629 25.116 -24.012 1.00 74.62 507 THR A CA 1
ATOM 3956 C C . THR A 1 507 ? 32.227 24.555 -25.379 1.00 74.62 507 THR A C 1
ATOM 3958 O O . THR A 1 507 ? 32.617 23.446 -25.739 1.00 74.62 507 THR A O 1
ATOM 3961 N N . LYS A 1 508 ? 31.496 25.333 -26.189 1.00 75.38 508 LYS A N 1
ATOM 3962 C CA . LYS A 1 508 ? 31.111 24.938 -27.554 1.00 75.38 508 LYS A CA 1
ATOM 3963 C C . LYS A 1 508 ? 32.306 24.793 -28.487 1.00 75.38 508 LYS A C 1
ATOM 3965 O O . LYS A 1 508 ? 32.253 23.961 -29.388 1.00 75.38 508 LYS A O 1
ATOM 3970 N N . MET A 1 509 ? 33.338 25.612 -28.307 1.00 82.25 509 MET A N 1
ATOM 3971 C CA . MET A 1 509 ? 34.593 25.519 -29.043 1.00 82.25 509 MET A CA 1
ATOM 3972 C C . MET A 1 509 ? 35.345 24.250 -28.640 1.00 82.25 509 MET A C 1
ATOM 3974 O O . MET A 1 509 ? 35.649 23.449 -29.513 1.00 82.25 509 MET A O 1
ATOM 3978 N N . CYS A 1 510 ? 35.507 23.989 -27.339 1.00 83.19 510 CYS A N 1
ATOM 3979 C CA . CYS A 1 510 ? 36.178 22.784 -26.852 1.00 83.19 510 CYS A CA 1
ATOM 3980 C C . CYS A 1 510 ? 35.469 21.489 -27.264 1.00 83.19 510 CYS A C 1
ATOM 3982 O O . CYS A 1 510 ? 36.133 20.562 -27.704 1.00 83.19 510 CYS A O 1
ATOM 3984 N N . LEU A 1 511 ? 34.132 21.430 -27.221 1.00 77.88 511 LEU A N 1
ATOM 3985 C CA . LEU A 1 511 ? 33.378 20.274 -27.733 1.00 77.88 511 LEU A CA 1
ATOM 3986 C C . LEU A 1 511 ? 33.605 20.040 -29.234 1.00 77.88 511 LEU A C 1
ATOM 3988 O O . LEU A 1 511 ? 33.668 18.900 -29.691 1.00 77.88 511 LEU A O 1
ATOM 3992 N N . ARG A 1 512 ? 33.736 21.123 -30.009 1.00 82.50 512 ARG A N 1
ATOM 3993 C CA . ARG A 1 512 ? 34.013 21.048 -31.448 1.00 82.50 512 ARG A CA 1
ATOM 3994 C C . ARG A 1 512 ? 35.435 20.565 -31.715 1.00 82.50 512 ARG A C 1
ATOM 3996 O O . ARG A 1 512 ? 35.627 19.721 -32.584 1.00 82.50 512 ARG A O 1
ATOM 4003 N N . ASP A 1 513 ? 36.395 21.087 -30.959 1.00 81.69 513 ASP A N 1
ATOM 4004 C CA . ASP A 1 513 ? 37.819 20.802 -31.125 1.00 81.69 513 ASP A CA 1
ATOM 4005 C C . ASP A 1 513 ? 38.179 19.375 -30.683 1.00 81.69 513 ASP A C 1
ATOM 4007 O O . ASP A 1 513 ? 39.117 18.792 -31.223 1.00 81.69 513 ASP A O 1
ATOM 4011 N N . THR A 1 514 ? 37.409 18.778 -29.766 1.00 81.75 514 THR A N 1
ATOM 4012 C CA . THR A 1 514 ? 37.607 17.392 -29.302 1.00 81.75 514 THR A CA 1
ATOM 4013 C C . THR A 1 514 ? 36.679 16.375 -29.952 1.00 81.75 514 THR A C 1
ATOM 4015 O O . THR A 1 514 ? 36.660 15.216 -29.547 1.00 81.75 514 THR A O 1
ATOM 4018 N N . ASN A 1 515 ? 35.888 16.793 -30.947 1.00 80.81 515 ASN A N 1
ATOM 4019 C CA . ASN A 1 515 ? 34.884 15.956 -31.608 1.00 80.81 515 ASN A CA 1
ATOM 4020 C C . ASN A 1 515 ? 33.896 15.283 -30.624 1.00 80.81 515 ASN A C 1
ATOM 4022 O O . ASN A 1 515 ? 33.284 14.259 -30.934 1.00 80.81 515 ASN A O 1
ATOM 4026 N N . MET A 1 516 ? 33.723 15.861 -29.429 1.00 74.50 516 MET A N 1
ATOM 4027 C CA . MET A 1 516 ? 32.827 15.351 -28.400 1.00 74.50 516 MET A CA 1
ATOM 4028 C C . MET A 1 516 ? 31.443 15.970 -28.589 1.00 74.50 516 MET A C 1
ATOM 4030 O O . MET A 1 516 ? 31.264 17.189 -28.555 1.00 74.50 516 MET A O 1
ATOM 4034 N N . THR A 1 517 ? 30.430 15.132 -28.805 1.00 75.75 517 THR A N 1
ATOM 4035 C CA . THR A 1 517 ? 29.059 15.627 -28.985 1.00 75.75 517 THR A CA 1
ATOM 4036 C C . THR A 1 517 ? 28.518 16.211 -27.680 1.00 75.75 517 THR A C 1
ATOM 4038 O O . THR A 1 517 ? 28.880 15.775 -26.585 1.00 75.75 517 THR A O 1
ATOM 4041 N N . SER A 1 518 ? 27.604 17.182 -27.779 1.00 57.75 518 SER A N 1
ATOM 4042 C CA . SER A 1 518 ? 26.932 17.739 -26.598 1.00 57.75 518 SER A CA 1
ATOM 4043 C C . SER A 1 518 ? 26.215 16.661 -25.778 1.00 57.75 518 SER A C 1
ATOM 4045 O O . SER A 1 518 ? 26.199 16.759 -24.556 1.00 57.75 518 SER A O 1
ATOM 4047 N N . ASP A 1 519 ? 25.701 15.608 -26.422 1.00 55.00 519 ASP A N 1
ATOM 4048 C CA . ASP A 1 519 ? 25.056 14.473 -25.753 1.00 55.00 519 ASP A CA 1
ATOM 4049 C C . ASP A 1 519 ? 26.068 13.590 -25.003 1.00 55.00 519 ASP A C 1
ATOM 4051 O O . ASP A 1 519 ? 25.816 13.200 -23.864 1.00 55.00 519 ASP A O 1
ATOM 4055 N N . ALA A 1 520 ? 27.245 13.327 -25.586 1.00 58.59 520 ALA A N 1
ATOM 4056 C CA . ALA A 1 520 ? 28.331 12.617 -24.904 1.00 58.59 520 ALA A CA 1
ATOM 4057 C C . ALA A 1 520 ? 28.838 13.400 -23.680 1.00 58.59 520 ALA A C 1
ATOM 4059 O O . ALA A 1 520 ? 29.041 12.822 -22.614 1.00 58.59 520 ALA A O 1
ATOM 4060 N N . PHE A 1 521 ? 28.951 14.724 -23.801 1.00 55.03 521 PHE A N 1
ATOM 4061 C CA . PHE A 1 521 ? 29.315 15.610 -22.697 1.00 55.03 521 PHE A CA 1
ATOM 4062 C C . PHE A 1 521 ? 28.262 15.640 -21.579 1.00 55.03 521 PHE A C 1
ATOM 4064 O O . PHE A 1 521 ? 28.595 15.545 -20.399 1.00 55.03 521 PHE A O 1
ATOM 4071 N N . LEU A 1 522 ? 26.979 15.718 -21.941 1.00 49.62 522 LEU A N 1
ATOM 4072 C CA . LEU A 1 522 ? 25.860 15.654 -20.997 1.00 49.62 522 LEU A CA 1
ATOM 4073 C C . LEU A 1 522 ? 25.829 14.324 -20.239 1.00 49.62 522 LEU A C 1
ATOM 4075 O O . LEU A 1 522 ? 25.575 14.324 -19.037 1.00 49.62 522 LEU A O 1
ATOM 4079 N N . ASN A 1 523 ? 26.153 13.215 -20.904 1.00 51.28 523 ASN A N 1
ATOM 4080 C CA . ASN A 1 523 ? 26.263 11.909 -20.259 1.00 51.28 523 ASN A CA 1
ATOM 4081 C C . ASN A 1 523 ? 27.427 11.858 -19.252 1.00 51.28 523 ASN A C 1
ATOM 4083 O O . ASN A 1 523 ? 27.279 11.246 -18.197 1.00 51.28 523 ASN A O 1
ATOM 4087 N N . VAL A 1 524 ? 28.547 12.543 -19.521 1.00 50.38 524 VAL A N 1
ATOM 4088 C CA . VAL A 1 524 ? 29.671 12.679 -18.573 1.00 50.38 524 VAL A CA 1
ATOM 4089 C C . VAL A 1 524 ? 29.277 13.515 -17.355 1.00 50.38 524 VAL A C 1
ATOM 4091 O O . VAL A 1 524 ? 29.502 13.080 -16.227 1.00 50.38 524 VAL A O 1
ATOM 4094 N N . ILE A 1 525 ? 28.628 14.669 -17.552 1.00 46.97 525 ILE A N 1
ATOM 4095 C CA . ILE A 1 525 ? 28.115 15.489 -16.439 1.00 46.97 525 ILE A CA 1
ATOM 4096 C C . ILE A 1 525 ? 27.132 14.675 -15.590 1.00 46.97 525 ILE A C 1
ATOM 4098 O O . ILE A 1 525 ? 27.241 14.653 -14.369 1.00 46.97 525 ILE A O 1
ATOM 4102 N N . GLN A 1 526 ? 26.224 13.930 -16.222 1.00 48.47 526 GLN A N 1
ATOM 4103 C CA . GLN A 1 526 ? 25.262 13.068 -15.527 1.00 48.47 526 GLN A CA 1
ATOM 4104 C C . GLN A 1 526 ? 25.906 11.868 -14.822 1.00 48.47 526 GLN A C 1
ATOM 4106 O O . GLN A 1 526 ? 25.327 11.341 -13.874 1.00 48.47 526 GLN A O 1
ATOM 4111 N N . MET A 1 527 ? 27.078 11.411 -15.270 1.00 46.16 527 MET A N 1
ATOM 4112 C CA . MET A 1 527 ? 27.861 10.380 -14.586 1.00 46.16 527 MET A CA 1
ATOM 4113 C C . MET A 1 527 ? 28.608 10.928 -13.364 1.00 46.16 527 MET A C 1
ATOM 4115 O O . MET A 1 527 ? 28.723 10.208 -12.374 1.00 46.16 527 MET A O 1
ATOM 4119 N N . LEU A 1 528 ? 29.082 12.178 -13.419 1.00 41.62 528 LEU A N 1
ATOM 4120 C CA . LEU A 1 528 ? 29.813 12.843 -12.332 1.00 41.62 528 LEU A CA 1
ATOM 4121 C C . LEU A 1 528 ? 28.883 13.451 -11.260 1.00 41.62 528 LEU A C 1
ATOM 4123 O O . LEU A 1 528 ? 29.254 13.503 -10.094 1.00 41.62 528 LEU A O 1
ATOM 4127 N N . ASP A 1 529 ? 27.657 13.837 -11.622 1.00 39.00 529 ASP A N 1
ATOM 4128 C CA . ASP A 1 529 ? 26.672 14.512 -10.751 1.00 39.00 529 ASP A CA 1
ATOM 4129 C C . ASP A 1 529 ? 25.692 13.546 -10.039 1.00 39.00 529 ASP A C 1
ATOM 4131 O O . ASP A 1 529 ? 24.586 13.902 -9.609 1.00 39.00 529 ASP A O 1
ATOM 4135 N N . LYS A 1 530 ? 26.063 12.265 -9.931 1.00 38.50 530 LYS A N 1
ATOM 4136 C CA . LYS A 1 530 ? 25.166 11.226 -9.404 1.00 38.50 530 LYS A CA 1
ATOM 4137 C C . LYS A 1 530 ? 24.755 11.338 -7.927 1.00 38.50 530 LYS A C 1
ATOM 4139 O O . LYS A 1 530 ? 23.753 10.694 -7.617 1.00 38.50 530 LYS A O 1
ATOM 4144 N N . PRO A 1 531 ? 25.375 12.126 -7.022 1.00 35.19 531 PRO A N 1
ATOM 4145 C CA . PRO A 1 531 ? 24.803 12.269 -5.687 1.00 35.19 531 PRO A CA 1
ATOM 4146 C C . PRO A 1 531 ? 23.725 13.367 -5.561 1.00 35.19 531 PRO A C 1
ATOM 4148 O O . PRO A 1 531 ? 22.997 13.323 -4.575 1.00 35.19 531 PRO A O 1
ATOM 4151 N N . TYR A 1 532 ? 23.564 14.321 -6.502 1.00 32.47 532 TYR A N 1
ATOM 4152 C CA . TYR A 1 532 ? 22.715 15.512 -6.246 1.00 32.47 532 TYR A CA 1
ATOM 4153 C C . TYR A 1 532 ? 21.761 15.990 -7.356 1.00 32.47 532 TYR A C 1
ATOM 4155 O O . TYR A 1 532 ? 20.975 16.907 -7.112 1.00 32.47 532 TYR A O 1
ATOM 4163 N N . SER A 1 533 ? 21.691 15.354 -8.528 1.00 33.81 533 SER A N 1
ATOM 4164 C CA . SER A 1 533 ? 20.754 15.773 -9.598 1.00 33.81 533 SER A CA 1
ATOM 4165 C C . SER A 1 533 ? 19.259 15.468 -9.341 1.00 33.81 533 SER A C 1
ATOM 4167 O O . SER A 1 533 ? 18.436 15.425 -10.260 1.00 33.81 533 SER A O 1
ATOM 4169 N N . THR A 1 534 ? 18.837 15.295 -8.086 1.00 37.53 534 THR A N 1
ATOM 4170 C CA . THR A 1 534 ? 17.485 14.853 -7.733 1.00 37.53 534 THR A CA 1
ATOM 4171 C C . THR A 1 534 ? 16.379 15.890 -7.887 1.00 37.53 534 THR A C 1
ATOM 4173 O O . THR A 1 534 ? 15.259 15.541 -7.554 1.00 37.53 534 THR A O 1
ATOM 4176 N N . LEU A 1 535 ? 16.539 17.090 -8.455 1.00 34.00 535 LEU A N 1
ATOM 4177 C CA . LEU A 1 535 ? 15.415 18.027 -8.674 1.00 34.00 535 LEU A CA 1
ATOM 4178 C C . LEU A 1 535 ? 15.714 19.010 -9.823 1.00 34.00 535 LEU A C 1
ATOM 4180 O O . LEU A 1 535 ? 16.434 19.958 -9.579 1.00 34.00 535 LEU A O 1
ATOM 4184 N N . ILE A 1 536 ? 15.155 18.823 -11.036 1.00 32.00 536 ILE A N 1
ATOM 4185 C CA . ILE A 1 536 ? 14.640 19.866 -11.975 1.00 32.00 536 ILE A CA 1
ATOM 4186 C C . ILE A 1 536 ? 14.228 19.214 -13.321 1.00 32.00 536 ILE A C 1
ATOM 4188 O O . ILE A 1 536 ? 14.834 18.250 -13.775 1.00 32.00 536 ILE A O 1
ATOM 4192 N N . ASN A 1 537 ? 13.161 19.722 -13.960 1.00 37.25 537 ASN A N 1
ATOM 4193 C CA . ASN A 1 537 ? 12.616 19.244 -15.242 1.00 37.25 537 ASN A CA 1
ATOM 4194 C C . ASN A 1 537 ? 13.083 20.129 -16.425 1.00 37.25 537 ASN A C 1
ATOM 4196 O O . ASN A 1 537 ? 13.187 21.348 -16.297 1.00 37.25 537 ASN A O 1
ATOM 4200 N N . ASN A 1 538 ? 13.286 19.546 -17.615 1.00 33.75 538 ASN A N 1
ATOM 4201 C CA . ASN A 1 538 ? 13.913 20.194 -18.787 1.00 33.75 538 ASN A CA 1
ATOM 4202 C C . ASN A 1 538 ? 13.187 21.441 -19.337 1.00 33.75 538 ASN A C 1
ATOM 4204 O O . ASN A 1 538 ? 13.772 22.204 -20.099 1.00 33.75 538 ASN A O 1
ATOM 4208 N N . LYS A 1 539 ? 11.922 21.680 -18.968 1.00 32.81 539 LYS A N 1
ATOM 4209 C CA . LYS A 1 539 ? 11.144 22.856 -19.413 1.00 32.81 539 LYS A CA 1
ATOM 4210 C C . LYS A 1 539 ? 11.364 24.103 -18.545 1.00 32.81 539 LYS A C 1
ATOM 4212 O O . LYS A 1 539 ? 10.962 25.198 -18.940 1.00 32.81 539 LYS A O 1
ATOM 4217 N N . ASP A 1 540 ? 12.002 23.931 -17.389 1.00 38.81 540 ASP A N 1
ATOM 4218 C CA . ASP A 1 540 ? 12.288 24.998 -16.430 1.00 38.81 540 ASP A CA 1
ATOM 4219 C C . ASP A 1 540 ? 13.708 25.564 -16.599 1.00 38.81 540 ASP A C 1
ATOM 4221 O O . ASP A 1 540 ? 13.966 26.689 -16.183 1.00 38.81 540 ASP A O 1
ATOM 4225 N N . ILE A 1 541 ? 14.595 24.868 -17.321 1.00 37.56 541 ILE A N 1
ATOM 4226 C CA . ILE A 1 541 ? 15.990 25.278 -17.568 1.00 37.56 541 ILE A CA 1
ATOM 4227 C C . ILE A 1 541 ? 16.086 26.598 -18.358 1.00 37.56 541 ILE A C 1
ATOM 4229 O O . ILE A 1 541 ? 16.894 27.457 -18.010 1.00 37.56 541 ILE A O 1
ATOM 4233 N N . ASP A 1 542 ? 15.223 26.838 -19.352 1.00 31.75 542 ASP A N 1
ATOM 4234 C CA . ASP A 1 542 ? 15.235 28.100 -20.121 1.00 31.75 542 ASP A CA 1
ATOM 4235 C C . ASP A 1 542 ? 14.661 29.294 -19.334 1.00 31.75 542 ASP A C 1
ATOM 4237 O O . ASP A 1 542 ? 15.021 30.446 -19.579 1.00 31.75 542 ASP A O 1
ATOM 4241 N N . LYS A 1 543 ? 13.811 29.032 -18.333 1.00 35.38 543 LYS A N 1
ATOM 4242 C CA . LYS A 1 543 ? 13.287 30.057 -17.412 1.00 35.38 543 LYS A CA 1
ATOM 4243 C C . LYS A 1 543 ? 14.268 30.343 -16.272 1.00 35.38 543 LYS A C 1
ATOM 4245 O O . LYS A 1 543 ? 14.412 31.496 -15.869 1.00 35.38 543 LYS A O 1
ATOM 4250 N N . ILE A 1 544 ? 14.990 29.317 -15.820 1.00 32.66 544 ILE A N 1
ATOM 4251 C CA . ILE A 1 544 ? 16.106 29.408 -14.872 1.00 32.66 544 ILE A CA 1
ATOM 4252 C C . ILE A 1 544 ? 17.289 30.159 -15.506 1.00 32.66 544 ILE A C 1
ATOM 4254 O O . ILE A 1 544 ? 17.878 31.003 -14.842 1.00 32.66 544 ILE A O 1
ATOM 4258 N N . ARG A 1 545 ? 17.571 29.976 -16.806 1.00 31.19 545 ARG A N 1
ATOM 4259 C CA . ARG A 1 545 ? 18.567 30.768 -17.560 1.00 31.19 545 ARG A CA 1
ATOM 4260 C C . ARG A 1 545 ? 18.227 32.260 -17.629 1.00 31.19 545 ARG A C 1
ATOM 4262 O O . ARG A 1 545 ? 19.111 33.096 -17.459 1.00 31.19 545 ARG A O 1
ATOM 4269 N N . GLY A 1 546 ? 16.948 32.601 -17.813 1.00 30.36 546 GLY A N 1
ATOM 4270 C CA . GLY A 1 546 ? 16.479 33.991 -17.754 1.00 30.36 546 GLY A CA 1
ATOM 4271 C C . GLY A 1 546 ? 16.617 34.617 -16.361 1.00 30.36 546 GLY A C 1
ATOM 4272 O O . GLY A 1 546 ? 16.893 35.809 -16.249 1.00 30.36 546 GLY A O 1
ATOM 4273 N N . ALA A 1 547 ? 16.481 33.809 -15.306 1.00 27.61 547 ALA A N 1
ATOM 4274 C CA . ALA A 1 547 ? 16.694 34.239 -13.929 1.00 27.61 547 ALA A CA 1
ATOM 4275 C C . ALA A 1 547 ? 18.195 34.374 -13.597 1.00 27.61 547 ALA A C 1
ATOM 4277 O O . ALA A 1 547 ? 18.586 35.384 -13.019 1.00 27.61 547 ALA A O 1
ATOM 4278 N N . ALA A 1 548 ? 19.041 33.435 -14.042 1.00 26.45 548 ALA A N 1
ATOM 4279 C CA . ALA A 1 548 ? 20.492 33.388 -13.814 1.00 26.45 548 ALA A CA 1
ATOM 4280 C C . ALA A 1 548 ? 21.237 34.650 -14.299 1.00 26.45 548 ALA A C 1
ATOM 4282 O O . ALA A 1 548 ? 22.084 35.175 -13.581 1.00 26.45 548 ALA A O 1
ATOM 4283 N N . CYS A 1 549 ? 20.861 35.216 -15.455 1.00 25.28 549 CYS A N 1
ATOM 4284 C CA . CYS A 1 549 ? 21.449 36.464 -15.970 1.00 25.28 549 CYS A CA 1
ATOM 4285 C C . CYS A 1 549 ? 21.130 37.720 -15.131 1.00 25.28 549 CYS A C 1
ATOM 4287 O O . CYS A 1 549 ? 21.814 38.735 -15.264 1.00 25.28 549 CYS A O 1
ATOM 4289 N N . LEU A 1 550 ? 20.094 37.692 -14.287 1.00 27.31 550 LEU A N 1
ATOM 4290 C CA . LEU A 1 550 ? 19.629 38.855 -13.520 1.00 27.31 550 LEU A CA 1
ATOM 4291 C C . LEU A 1 550 ? 20.247 38.952 -12.112 1.00 27.31 550 LEU A C 1
ATOM 4293 O O . LEU A 1 550 ? 20.196 40.026 -11.510 1.00 27.31 550 LEU A O 1
ATOM 4297 N N . PHE A 1 551 ? 20.873 37.880 -11.609 1.00 28.02 551 PHE A N 1
ATOM 4298 C CA . PHE A 1 551 ? 21.408 37.784 -10.240 1.00 28.02 551 PHE A CA 1
ATOM 4299 C C . PHE A 1 551 ? 22.735 38.531 -10.004 1.00 28.02 551 PHE A C 1
ATOM 4301 O O . PHE A 1 551 ? 23.131 38.716 -8.857 1.00 28.02 551 PHE A O 1
ATOM 4308 N N . ASN A 1 552 ? 23.406 39.021 -11.052 1.00 28.36 552 ASN A N 1
ATOM 4309 C CA . ASN A 1 552 ? 24.784 39.530 -10.959 1.00 28.36 552 ASN A CA 1
ATOM 4310 C C . ASN A 1 552 ? 24.921 41.009 -10.523 1.00 28.36 552 ASN A C 1
ATOM 4312 O O . ASN A 1 552 ? 25.995 41.606 -10.556 1.00 28.36 552 ASN A O 1
ATOM 4316 N N . ARG A 1 553 ? 23.828 41.654 -10.111 1.00 27.09 553 ARG A N 1
ATOM 4317 C CA . ARG A 1 553 ? 23.849 42.972 -9.456 1.00 27.09 553 ARG A CA 1
ATOM 4318 C C . ARG A 1 553 ? 23.073 42.832 -8.152 1.00 27.09 553 ARG A C 1
ATOM 4320 O O . ARG A 1 553 ? 22.151 42.041 -8.085 1.00 27.09 553 ARG A O 1
ATOM 4327 N N . PHE A 1 554 ? 23.370 43.657 -7.156 1.00 27.98 554 PHE A N 1
ATOM 4328 C CA . PHE A 1 554 ? 22.553 43.867 -5.954 1.00 27.98 554 PHE A CA 1
ATOM 4329 C C . PHE A 1 554 ? 23.061 43.311 -4.585 1.00 27.98 554 PHE A C 1
ATOM 4331 O O . PHE A 1 554 ? 22.397 42.491 -3.966 1.00 27.98 554 PHE A O 1
ATOM 4338 N N . ASP A 1 555 ? 24.103 43.968 -4.015 1.00 38.78 555 ASP A N 1
ATOM 4339 C CA . ASP A 1 555 ? 24.591 43.902 -2.605 1.00 38.78 555 ASP A CA 1
ATOM 4340 C C . ASP A 1 555 ? 24.354 45.150 -1.677 1.00 38.78 555 ASP A C 1
ATOM 4342 O O . ASP A 1 555 ? 24.530 46.294 -2.114 1.00 38.78 555 ASP A O 1
ATOM 4346 N N . LYS A 1 556 ? 24.013 44.893 -0.386 1.00 36.34 556 LYS A N 1
ATOM 4347 C CA . LYS A 1 556 ? 24.140 45.663 0.896 1.00 36.34 556 LYS A CA 1
ATOM 4348 C C . LYS A 1 556 ? 22.869 45.841 1.714 1.00 36.34 556 LYS A C 1
ATOM 4350 O O . LYS A 1 556 ? 22.126 46.649 1.170 1.00 36.34 556 LYS A O 1
ATOM 4355 N N . LYS A 1 557 ? 22.842 45.320 2.997 1.00 34.34 557 LYS A N 1
ATOM 4356 C CA . LYS A 1 557 ? 22.115 45.372 4.368 1.00 34.34 557 LYS A CA 1
ATOM 4357 C C . LYS A 1 557 ? 20.834 44.584 4.862 1.00 34.34 557 LYS A C 1
ATOM 4359 O O . LYS A 1 557 ? 19.725 44.838 4.445 1.00 34.34 557 LYS A O 1
ATOM 4364 N N . GLU A 1 558 ? 21.013 43.950 6.037 1.00 44.97 558 GLU A N 1
ATOM 4365 C CA . GLU A 1 558 ? 20.116 43.831 7.231 1.00 44.97 558 GLU A CA 1
ATOM 4366 C C . GLU A 1 558 ? 18.775 43.072 7.114 1.00 44.97 558 GLU A C 1
ATOM 4368 O O . GLU A 1 558 ? 17.760 43.650 6.754 1.00 44.97 558 GLU A O 1
ATOM 4373 N N . GLY A 1 559 ? 18.790 41.794 7.532 1.00 41.12 559 GLY A N 1
ATOM 4374 C CA . GLY A 1 559 ? 17.597 40.973 7.790 1.00 41.12 559 GLY A CA 1
ATOM 4375 C C . GLY A 1 559 ? 17.835 39.458 7.695 1.00 41.12 559 GLY A C 1
ATOM 4376 O O . GLY A 1 559 ? 17.127 38.800 6.960 1.00 41.12 559 GLY A O 1
ATOM 4377 N N . ARG A 1 560 ? 18.862 38.879 8.342 1.00 47.25 560 ARG A N 1
ATOM 4378 C CA . ARG A 1 560 ? 19.154 37.423 8.276 1.00 47.25 560 ARG A CA 1
ATOM 4379 C C . ARG A 1 560 ? 18.823 36.752 9.612 1.00 47.25 560 ARG A C 1
ATOM 4381 O O . ARG A 1 560 ? 19.198 37.310 10.643 1.00 47.25 560 ARG A O 1
ATOM 4388 N N . VAL A 1 561 ? 18.261 35.536 9.601 1.00 55.88 561 VAL A N 1
ATOM 4389 C CA . VAL A 1 561 ? 18.484 34.584 10.707 1.00 55.88 561 VAL A CA 1
ATOM 4390 C C . VAL A 1 561 ? 19.979 34.298 10.686 1.00 55.88 561 VAL A C 1
ATOM 4392 O O . VAL A 1 561 ? 20.490 33.609 9.807 1.00 55.88 561 VAL A O 1
ATOM 4395 N N . SER A 1 562 ? 20.724 34.971 11.553 1.00 73.69 562 SER A N 1
ATOM 4396 C CA . SER A 1 562 ? 22.165 34.787 11.609 1.00 73.69 562 SER A CA 1
ATOM 4397 C C . SER A 1 562 ? 22.461 33.431 12.245 1.00 73.69 562 SER A C 1
ATOM 4399 O O . SER A 1 562 ? 21.732 32.984 13.129 1.00 73.69 562 SER A O 1
ATOM 4401 N N . ALA A 1 563 ? 23.574 32.799 11.865 1.00 74.50 563 ALA A N 1
ATOM 4402 C CA . ALA A 1 563 ? 24.099 31.642 12.595 1.00 74.50 563 ALA A CA 1
ATOM 4403 C C . ALA A 1 563 ? 24.226 31.935 14.108 1.00 74.50 563 ALA A C 1
ATOM 4405 O O . ALA A 1 563 ? 24.065 31.043 14.930 1.00 74.50 563 ALA A O 1
ATOM 4406 N N . GLN A 1 564 ? 24.424 33.211 14.467 1.00 86.19 564 GLN A N 1
ATOM 4407 C CA . GLN A 1 564 ? 24.404 33.719 15.838 1.00 86.19 564 GLN A CA 1
ATOM 4408 C C . GLN A 1 564 ? 23.024 33.615 16.517 1.00 86.19 564 GLN A C 1
ATOM 4410 O O . GLN A 1 564 ? 22.952 33.361 17.715 1.00 86.19 564 GLN A O 1
ATOM 4415 N N . MET A 1 565 ? 21.927 33.817 15.783 1.00 91.12 565 MET A N 1
ATOM 4416 C CA . MET A 1 565 ? 20.570 33.674 16.314 1.00 91.12 565 MET A CA 1
ATOM 4417 C C . MET A 1 565 ? 20.274 32.207 16.638 1.00 91.12 565 MET A C 1
ATOM 4419 O O . MET A 1 565 ? 19.895 31.910 17.770 1.00 91.12 565 MET A O 1
ATOM 4423 N N . LEU A 1 566 ? 20.536 31.299 15.689 1.00 90.94 566 LEU A N 1
ATOM 4424 C CA . LEU A 1 566 ? 20.366 29.858 15.889 1.00 90.94 566 LEU A CA 1
ATOM 4425 C C . LEU A 1 566 ? 21.263 29.336 17.016 1.00 90.94 566 LEU A C 1
ATOM 4427 O O . LEU A 1 566 ? 20.769 28.660 17.914 1.00 90.94 566 LEU A O 1
ATOM 4431 N N . SER A 1 567 ? 22.549 29.704 17.029 1.00 91.44 567 SER A N 1
ATOM 4432 C CA . SER A 1 567 ? 23.464 29.273 18.091 1.00 91.44 567 SER A CA 1
ATOM 4433 C C . SER A 1 567 ? 23.038 29.780 19.467 1.00 91.44 567 SER A C 1
ATOM 4435 O O . SER A 1 567 ? 23.106 29.026 20.434 1.00 91.44 567 SER A O 1
ATOM 4437 N N . SER A 1 568 ? 22.530 31.015 19.560 1.00 96.88 568 SER A N 1
ATOM 4438 C CA . SER A 1 568 ? 22.006 31.538 20.824 1.00 96.88 568 SER A CA 1
ATOM 4439 C C . SER A 1 568 ? 20.746 30.805 21.294 1.00 96.88 568 SER A C 1
ATOM 4441 O O . SER A 1 568 ? 20.601 30.586 22.489 1.00 96.88 568 SER A O 1
ATOM 4443 N N . CYS A 1 569 ? 19.868 30.376 20.380 1.00 96.94 569 CYS A N 1
ATOM 4444 C CA . CYS A 1 569 ? 18.685 29.595 20.742 1.00 96.94 569 CYS A CA 1
ATOM 4445 C C . CYS A 1 569 ? 19.011 28.166 21.162 1.00 96.94 569 CYS A C 1
ATOM 4447 O O . CYS A 1 569 ? 18.429 27.673 22.123 1.00 96.94 569 CYS A O 1
ATOM 4449 N N . LEU A 1 570 ? 19.959 27.519 20.481 1.00 95.50 570 LEU A N 1
ATOM 4450 C CA . LEU A 1 570 ? 20.459 26.213 20.901 1.00 95.50 570 LEU A CA 1
ATOM 4451 C C . LEU A 1 570 ? 21.046 26.311 22.315 1.00 95.50 570 LEU A C 1
ATOM 4453 O O . LEU A 1 570 ? 20.647 25.557 23.194 1.00 95.50 570 LEU A O 1
ATOM 4457 N N . GLN A 1 571 ? 21.880 27.322 22.575 1.00 96.75 571 GLN A N 1
ATOM 4458 C CA . GLN A 1 571 ? 22.450 27.548 23.903 1.00 96.75 571 GLN A CA 1
ATOM 4459 C C . GLN A 1 571 ? 21.386 27.827 24.982 1.00 96.75 571 GLN A C 1
ATOM 4461 O O . GLN A 1 571 ? 21.505 27.318 26.093 1.00 96.75 571 GLN A O 1
ATOM 4466 N N . GLU A 1 572 ? 20.350 28.620 24.684 1.00 97.19 572 GLU A N 1
ATOM 4467 C CA . GLU A 1 572 ? 19.248 28.904 25.622 1.00 97.19 572 GLU A CA 1
ATOM 4468 C C . GLU A 1 572 ? 18.424 27.658 25.985 1.00 97.19 572 GLU A C 1
ATOM 4470 O O . GLU A 1 572 ? 17.831 27.612 27.062 1.00 97.19 572 GLU A O 1
ATOM 4475 N N . LEU A 1 573 ? 18.408 26.651 25.110 1.00 96.62 573 LEU A N 1
ATOM 4476 C CA . LEU A 1 573 ? 17.699 25.384 25.302 1.00 96.62 573 LEU A CA 1
ATOM 4477 C C . LEU A 1 573 ? 18.596 24.252 25.817 1.00 96.62 573 LEU A C 1
ATOM 4479 O O . LEU A 1 573 ? 18.143 23.111 25.876 1.00 96.62 573 LEU A O 1
ATOM 4483 N N . ASP A 1 574 ? 19.843 24.562 26.190 1.00 97.38 574 ASP A N 1
ATOM 4484 C CA . ASP A 1 574 ? 20.866 23.578 26.570 1.00 97.38 574 ASP A CA 1
ATOM 4485 C C . ASP A 1 574 ? 21.089 22.513 25.479 1.00 97.38 574 ASP A C 1
ATOM 4487 O O . ASP A 1 574 ? 21.253 21.322 25.737 1.00 97.38 574 ASP A O 1
ATOM 4491 N N . LEU A 1 575 ? 21.052 22.967 24.225 1.00 95.50 575 LEU A N 1
ATOM 4492 C CA . LEU A 1 575 ? 21.318 22.183 23.029 1.00 95.50 575 LEU A CA 1
ATOM 4493 C C . LEU A 1 575 ? 22.645 22.604 22.406 1.00 95.50 575 LEU A C 1
ATOM 4495 O O . LEU A 1 575 ? 23.033 23.775 22.375 1.00 95.50 575 LEU A O 1
ATOM 4499 N N . SER A 1 576 ? 23.318 21.627 21.827 1.00 94.94 576 SER A N 1
ATOM 4500 C CA . SER A 1 576 ? 24.476 21.802 20.968 1.00 94.94 576 SER A CA 1
ATOM 4501 C C . SER A 1 576 ? 24.091 21.565 19.502 1.00 94.94 576 SER A C 1
ATOM 4503 O O . SER A 1 576 ? 23.074 20.930 19.216 1.00 94.94 576 SER A O 1
ATOM 4505 N N . PRO A 1 577 ? 24.905 22.012 18.529 1.00 90.12 577 PRO A N 1
ATOM 4506 C CA . PRO A 1 577 ? 24.680 21.676 17.123 1.00 90.12 577 PRO A CA 1
ATOM 4507 C C . PRO A 1 577 ? 24.614 20.165 16.845 1.00 90.12 577 PRO A C 1
ATOM 4509 O O . PRO A 1 577 ? 23.987 19.753 15.877 1.00 90.12 577 PRO A O 1
ATOM 4512 N N . THR A 1 578 ? 25.218 19.321 17.689 1.00 90.25 578 THR A N 1
ATOM 4513 C CA . THR A 1 578 ? 25.134 17.859 17.542 1.00 90.25 578 THR A CA 1
ATOM 4514 C C . THR A 1 578 ? 23.788 17.277 17.972 1.00 90.25 578 THR A C 1
ATOM 4516 O O . THR A 1 578 ? 23.495 16.140 17.619 1.00 90.25 578 THR A O 1
ATOM 4519 N N . ASP A 1 579 ? 22.951 18.043 18.678 1.00 91.12 579 ASP A N 1
ATOM 4520 C CA . ASP A 1 579 ? 21.620 17.605 19.114 1.00 91.12 579 ASP A CA 1
ATOM 4521 C C . ASP A 1 579 ? 20.533 17.841 18.054 1.00 91.12 579 ASP A C 1
ATOM 4523 O O . ASP A 1 579 ? 19.439 17.292 18.183 1.00 91.12 579 ASP A O 1
ATOM 4527 N N . LEU A 1 580 ? 20.823 18.607 16.991 1.00 86.19 580 LEU A N 1
ATOM 4528 C CA . LEU A 1 580 ? 19.883 18.921 15.904 1.00 86.19 580 LEU A CA 1
ATOM 4529 C C . LEU A 1 580 ? 19.176 17.675 15.331 1.00 86.19 580 LEU A C 1
ATOM 4531 O O . LEU A 1 580 ? 17.947 17.689 15.286 1.00 86.19 580 LEU A O 1
ATOM 4535 N N . PRO A 1 581 ? 19.869 16.559 15.009 1.00 84.69 581 PRO A N 1
ATOM 4536 C CA . PRO A 1 581 ? 19.198 15.355 14.511 1.00 84.69 581 PRO A CA 1
ATOM 4537 C C . PRO A 1 581 ? 18.195 14.750 15.504 1.00 84.69 581 PRO A C 1
ATOM 4539 O O . PRO A 1 581 ? 17.195 14.163 15.104 1.00 84.69 581 PRO A O 1
ATOM 4542 N N . SER A 1 582 ? 18.430 14.897 16.813 1.00 83.88 582 SER A N 1
ATOM 4543 C CA . SER A 1 582 ? 17.530 14.357 17.840 1.00 83.88 582 SER A CA 1
ATOM 4544 C C . SER A 1 582 ? 16.223 15.149 17.972 1.00 83.88 582 SER A C 1
ATOM 4546 O O . SER A 1 582 ? 15.214 14.592 18.405 1.00 83.88 582 SER A O 1
ATOM 4548 N N . LEU A 1 583 ? 16.211 16.420 17.545 1.00 86.56 583 LEU A N 1
ATOM 4549 C CA . LEU A 1 583 ? 15.022 17.281 17.575 1.00 86.56 583 LEU A CA 1
ATOM 4550 C C . LEU A 1 583 ? 13.915 16.797 16.634 1.00 86.56 583 LEU A C 1
ATOM 4552 O O . LEU A 1 583 ? 12.756 17.155 16.825 1.00 86.56 583 LEU A O 1
ATOM 4556 N N . ILE A 1 584 ? 14.250 15.952 15.658 1.00 74.31 584 ILE A N 1
ATOM 4557 C CA . ILE A 1 584 ? 13.273 15.299 14.781 1.00 74.31 584 ILE A CA 1
ATOM 4558 C C . ILE A 1 584 ? 12.283 14.475 15.616 1.00 74.31 584 ILE A C 1
ATOM 4560 O O . ILE A 1 584 ? 11.070 14.577 15.431 1.00 74.31 584 ILE A O 1
ATOM 4564 N N . ASN A 1 585 ? 12.802 13.730 16.596 1.00 80.94 585 ASN A N 1
ATOM 4565 C CA . ASN A 1 585 ? 12.021 12.824 17.436 1.00 80.94 585 ASN A CA 1
ATOM 4566 C C . ASN A 1 585 ? 11.504 13.482 18.725 1.00 80.94 585 ASN A C 1
ATOM 4568 O O . ASN A 1 585 ? 10.549 12.992 19.327 1.00 80.94 585 ASN A O 1
ATOM 4572 N N . ASP A 1 586 ? 12.110 14.589 19.158 1.00 90.44 586 ASP A N 1
ATOM 4573 C CA . ASP A 1 586 ? 11.686 15.340 20.341 1.00 90.44 586 ASP A CA 1
ATOM 4574 C C . ASP A 1 586 ? 10.883 16.584 19.934 1.00 90.44 586 ASP A C 1
ATOM 4576 O O . ASP A 1 586 ? 11.395 17.707 19.846 1.00 90.44 586 ASP A O 1
ATOM 4580 N N . SER A 1 587 ? 9.584 16.378 19.699 1.00 89.00 587 SER A N 1
ATOM 4581 C CA . SER A 1 587 ? 8.675 17.440 19.259 1.00 89.00 587 SER A CA 1
ATOM 4582 C C . SER A 1 587 ? 8.622 18.624 20.229 1.00 89.00 587 SER A C 1
ATOM 4584 O O . SER A 1 587 ? 8.366 19.750 19.805 1.00 89.00 587 SER A O 1
ATOM 4586 N N . MET A 1 588 ? 8.863 18.406 21.525 1.00 94.25 588 MET A N 1
ATOM 4587 C CA . MET A 1 588 ? 8.841 19.482 22.517 1.00 94.25 588 MET A CA 1
ATOM 4588 C C . MET A 1 588 ? 10.075 20.376 22.374 1.00 94.25 588 MET A C 1
ATOM 4590 O O . MET A 1 588 ? 9.947 21.592 22.256 1.00 94.25 588 MET A O 1
ATOM 4594 N N . LYS A 1 589 ? 11.279 19.795 22.305 1.00 95.19 589 LYS A N 1
ATOM 4595 C CA . LYS A 1 589 ? 12.508 20.586 22.124 1.00 95.19 589 LYS A CA 1
ATOM 4596 C C . LYS A 1 589 ? 12.531 21.324 20.789 1.00 95.19 589 LYS A C 1
ATOM 4598 O O . LYS A 1 589 ? 12.960 22.476 20.745 1.00 95.19 589 LYS A O 1
ATOM 4603 N N . ARG A 1 590 ? 12.022 20.698 19.723 1.00 95.06 590 ARG A N 1
ATOM 4604 C CA . ARG A 1 590 ? 11.883 21.337 18.408 1.00 95.06 590 ARG A CA 1
ATOM 4605 C C . ARG A 1 590 ? 10.969 22.558 18.461 1.00 95.06 590 ARG A C 1
ATOM 4607 O O . ARG A 1 590 ? 11.370 23.643 18.054 1.00 95.06 590 ARG A O 1
ATOM 4614 N N . THR A 1 591 ? 9.775 22.408 19.027 1.00 96.00 591 THR A N 1
ATOM 4615 C CA . THR A 1 591 ? 8.814 23.519 19.125 1.00 96.00 591 THR A CA 1
ATOM 4616 C C . THR A 1 591 ? 9.297 24.629 20.066 1.00 96.00 591 THR A C 1
ATOM 4618 O O . THR A 1 591 ? 9.028 25.808 19.838 1.00 96.00 591 THR A O 1
ATOM 4621 N N . CYS A 1 592 ? 10.119 24.302 21.067 1.00 97.44 592 CYS A N 1
ATOM 4622 C CA . CYS A 1 592 ? 10.826 25.309 21.858 1.00 97.44 592 CYS A CA 1
ATOM 4623 C C . CYS A 1 592 ? 11.936 26.038 21.081 1.00 97.44 592 CYS A C 1
ATOM 4625 O O . CYS A 1 592 ? 12.131 27.242 21.283 1.00 97.44 592 CYS A O 1
ATOM 4627 N N . LEU A 1 593 ? 12.650 25.352 20.182 1.00 96.81 593 LEU A N 1
ATOM 4628 C CA . LEU A 1 593 ? 13.632 25.977 19.289 1.00 96.81 593 LEU A CA 1
ATOM 4629 C C . LEU A 1 593 ? 12.953 26.954 18.324 1.00 96.81 593 LEU A C 1
ATOM 4631 O O . LEU A 1 593 ? 13.410 28.090 18.181 1.00 96.81 593 LEU A O 1
ATOM 4635 N N . GLU A 1 594 ? 11.823 26.552 17.743 1.00 96.31 594 GLU A N 1
ATOM 4636 C CA . GLU A 1 594 ? 10.966 27.415 16.923 1.00 96.31 594 GLU A CA 1
ATOM 4637 C C . GLU A 1 594 ? 10.523 28.656 17.710 1.00 96.31 594 GLU A C 1
ATOM 4639 O O . GLU A 1 594 ? 10.720 29.781 17.248 1.00 96.31 594 GLU A O 1
ATOM 4644 N N . ALA A 1 595 ? 10.024 28.476 18.937 1.00 97.25 595 ALA A N 1
ATOM 4645 C CA . ALA A 1 595 ? 9.633 29.579 19.811 1.00 97.25 595 ALA A CA 1
ATOM 4646 C C . ALA A 1 595 ? 10.775 30.577 20.056 1.00 97.25 595 ALA A C 1
ATOM 4648 O O . ALA A 1 595 ? 10.578 31.789 19.931 1.00 97.25 595 ALA A O 1
ATOM 4649 N N . CYS A 1 596 ? 11.982 30.090 20.359 1.00 97.62 596 CYS A N 1
ATOM 4650 C CA . CYS A 1 596 ? 13.142 30.955 20.564 1.00 97.62 596 CYS A CA 1
ATOM 4651 C C . CYS A 1 596 ? 13.496 31.755 19.301 1.00 97.62 596 CYS A C 1
ATOM 4653 O O . CYS A 1 596 ? 13.728 32.969 19.364 1.00 97.62 596 CYS A O 1
ATOM 4655 N N . LEU A 1 597 ? 13.497 31.103 18.135 1.00 96.19 597 LEU A N 1
ATOM 4656 C CA . LEU A 1 597 ? 13.769 31.767 16.861 1.00 96.19 597 LEU A CA 1
ATOM 4657 C C . LEU A 1 597 ? 12.712 32.838 16.565 1.00 96.19 597 LEU A C 1
ATOM 4659 O O . LEU A 1 597 ? 13.062 33.966 16.216 1.00 96.19 597 LEU A O 1
ATOM 4663 N N . MET A 1 598 ? 11.428 32.532 16.773 1.00 96.00 598 MET A N 1
ATOM 4664 C CA . MET A 1 598 ? 10.330 33.486 16.589 1.00 96.00 598 MET A CA 1
ATOM 4665 C C . MET A 1 598 ? 10.460 34.702 17.508 1.00 96.00 598 MET A C 1
ATOM 4667 O O . MET A 1 598 ? 10.240 35.828 17.058 1.00 96.00 598 MET A O 1
ATOM 4671 N N . GLN A 1 599 ? 10.892 34.510 18.756 1.00 96.62 599 GLN A N 1
ATOM 4672 C CA . GLN A 1 599 ? 11.160 35.614 19.680 1.00 96.62 599 GLN A CA 1
ATOM 4673 C C . GLN A 1 599 ? 12.309 36.501 19.204 1.00 96.62 599 GLN A C 1
ATOM 4675 O O . GLN A 1 599 ? 12.176 37.725 19.160 1.00 96.62 599 GLN A O 1
ATOM 4680 N N . LYS A 1 600 ? 13.425 35.908 18.767 1.00 96.06 600 LYS A N 1
ATOM 4681 C CA . LYS A 1 600 ? 14.579 36.677 18.274 1.00 96.06 600 LYS A CA 1
ATOM 4682 C C . LYS A 1 600 ? 14.312 37.380 16.942 1.00 96.06 600 LYS A C 1
ATOM 4684 O O . LYS A 1 600 ? 14.919 38.414 16.673 1.00 96.06 600 LYS A O 1
ATOM 4689 N N . MET A 1 601 ? 13.384 36.866 16.135 1.00 92.75 601 MET A N 1
ATOM 4690 C CA . MET A 1 601 ? 12.890 37.534 14.924 1.00 92.75 601 MET A CA 1
ATOM 4691 C C . MET A 1 601 ? 11.836 38.619 15.209 1.00 92.75 601 MET A C 1
ATOM 4693 O O . MET A 1 601 ? 11.460 39.359 14.296 1.00 92.75 601 MET A O 1
ATOM 4697 N N . GLY A 1 602 ? 11.359 38.727 16.454 1.00 95.81 602 GLY A N 1
ATOM 4698 C CA . GLY A 1 602 ? 10.289 39.643 16.853 1.00 95.81 602 GLY A CA 1
ATOM 4699 C C . GLY A 1 602 ? 8.890 39.216 16.395 1.00 95.81 602 GLY A C 1
ATOM 4700 O O . GLY A 1 602 ? 7.968 40.027 16.460 1.00 95.81 602 GLY A O 1
ATOM 4701 N N . LEU A 1 603 ? 8.732 37.969 15.933 1.00 95.75 603 LEU A N 1
ATOM 4702 C CA . LEU A 1 603 ? 7.454 37.370 15.522 1.00 95.75 603 LEU A CA 1
ATOM 4703 C C . LEU A 1 603 ? 6.609 36.919 16.713 1.00 95.75 603 LEU A C 1
ATOM 4705 O O . LEU A 1 603 ? 5.423 36.651 16.561 1.00 95.75 603 LEU A O 1
ATOM 4709 N N . MET A 1 604 ? 7.214 36.817 17.891 1.00 95.81 604 MET A N 1
ATOM 4710 C CA . MET A 1 604 ? 6.550 36.427 19.124 1.00 95.81 604 MET A CA 1
ATOM 4711 C C . MET A 1 604 ? 7.190 37.162 20.303 1.00 95.81 604 MET A C 1
ATOM 4713 O O . MET A 1 604 ? 8.387 37.440 20.292 1.00 95.81 604 MET A O 1
ATOM 4717 N N . ASN A 1 605 ? 6.405 37.478 21.327 1.00 96.12 605 ASN A N 1
ATOM 4718 C CA . ASN A 1 605 ? 6.894 37.919 22.626 1.00 96.12 605 ASN A CA 1
ATOM 4719 C C . ASN A 1 605 ? 6.301 37.002 23.697 1.00 96.12 605 ASN A C 1
ATOM 4721 O O . ASN A 1 605 ? 5.090 36.986 23.901 1.00 96.12 605 ASN A O 1
ATOM 4725 N N . ASP A 1 606 ? 7.160 36.215 24.337 1.00 95.06 606 ASP A N 1
ATOM 4726 C CA . ASP A 1 606 ? 6.765 35.091 25.185 1.00 95.06 606 ASP A CA 1
ATOM 4727 C C . ASP A 1 606 ? 5.865 34.084 24.449 1.00 95.06 606 ASP A C 1
ATOM 4729 O O . ASP A 1 606 ? 6.363 33.438 23.530 1.00 95.06 606 ASP A O 1
ATOM 4733 N N . ASN A 1 607 ? 4.580 33.977 24.797 1.00 95.50 607 ASN A N 1
ATOM 4734 C CA . ASN A 1 607 ? 3.578 33.146 24.121 1.00 95.50 607 ASN A CA 1
ATOM 4735 C C . ASN A 1 607 ? 2.582 33.960 23.266 1.00 95.50 607 ASN A C 1
ATOM 4737 O O . ASN A 1 607 ? 1.549 33.440 22.847 1.00 95.50 607 ASN A O 1
ATOM 4741 N N . VAL A 1 608 ? 2.867 35.243 23.014 1.00 96.31 608 VAL A N 1
ATOM 4742 C CA . VAL A 1 608 ? 2.005 36.140 22.231 1.00 96.31 608 VAL A CA 1
ATOM 4743 C C . VAL A 1 608 ? 2.617 36.388 20.857 1.00 96.31 608 VAL A C 1
ATOM 4745 O O . VAL A 1 608 ? 3.694 36.973 20.741 1.00 96.31 608 VAL A O 1
ATOM 4748 N N . ILE A 1 609 ? 1.916 35.976 19.803 1.00 96.38 609 ILE A N 1
ATOM 4749 C CA . ILE A 1 609 ? 2.349 36.168 18.416 1.00 96.38 609 ILE A CA 1
ATOM 4750 C C . ILE A 1 609 ? 2.189 37.631 17.988 1.00 96.38 609 ILE A C 1
ATOM 4752 O O . ILE A 1 609 ? 1.143 38.251 18.182 1.00 96.38 609 ILE A O 1
ATOM 4756 N N . ASN A 1 610 ? 3.231 38.186 17.373 1.00 96.62 610 ASN A N 1
ATOM 4757 C CA . ASN A 1 610 ? 3.253 39.545 16.855 1.00 96.62 610 ASN A CA 1
ATOM 4758 C C . ASN A 1 610 ? 2.732 39.582 15.410 1.00 96.62 610 ASN A C 1
ATOM 4760 O O . ASN A 1 610 ? 3.498 39.476 14.449 1.00 96.62 610 ASN A O 1
ATOM 4764 N N . MET A 1 611 ? 1.416 39.745 15.273 1.00 95.56 611 MET A N 1
ATOM 4765 C CA . MET A 1 611 ? 0.732 39.786 13.975 1.00 95.56 611 MET A CA 1
ATOM 4766 C C . MET A 1 611 ? 1.204 40.914 13.066 1.00 95.56 611 MET A C 1
ATOM 4768 O O . MET A 1 611 ? 1.396 40.688 11.877 1.00 95.56 611 MET A O 1
ATOM 4772 N N . GLU A 1 612 ? 1.451 42.100 13.626 1.00 96.38 612 GLU A N 1
ATOM 4773 C CA . GLU A 1 612 ? 1.960 43.242 12.862 1.00 96.38 612 GLU A CA 1
ATOM 4774 C C . GLU A 1 612 ? 3.299 42.887 12.215 1.00 96.38 612 GLU A C 1
ATOM 4776 O O . GLU A 1 612 ? 3.509 43.131 11.027 1.00 96.38 612 GLU A O 1
ATOM 4781 N N . LYS A 1 613 ? 4.176 42.204 12.963 1.00 95.62 613 LYS A N 1
ATOM 4782 C CA . LYS A 1 613 ? 5.460 41.771 12.421 1.00 95.62 613 LYS A CA 1
ATOM 4783 C C . LYS A 1 613 ? 5.299 40.703 11.345 1.00 95.62 613 LYS A C 1
ATOM 4785 O O . LYS A 1 613 ? 5.962 40.792 10.319 1.00 95.62 613 LYS A O 1
ATOM 4790 N N . ILE A 1 614 ? 4.423 39.720 11.544 1.00 93.81 614 ILE A N 1
ATOM 4791 C CA . ILE A 1 614 ? 4.139 38.693 10.527 1.00 93.81 614 ILE A CA 1
ATOM 4792 C C . ILE A 1 614 ? 3.619 39.333 9.234 1.00 93.81 614 ILE A C 1
ATOM 4794 O O . ILE A 1 614 ? 4.102 38.986 8.157 1.00 93.81 614 ILE A O 1
ATOM 4798 N N . ASP A 1 615 ? 2.701 40.295 9.328 1.00 94.50 615 ASP A N 1
ATOM 4799 C CA . ASP A 1 615 ? 2.174 41.009 8.165 1.00 94.50 615 ASP A CA 1
ATOM 4800 C C . ASP A 1 615 ? 3.267 41.824 7.453 1.00 94.50 615 ASP A C 1
ATOM 4802 O O . ASP A 1 615 ? 3.342 41.782 6.223 1.00 94.50 615 ASP A O 1
ATOM 4806 N N . GLU A 1 616 ? 4.173 42.479 8.196 1.00 93.94 616 GLU A N 1
ATOM 4807 C CA . GLU A 1 616 ? 5.362 43.131 7.622 1.00 93.94 616 GLU A CA 1
ATOM 4808 C C . GLU A 1 616 ? 6.241 42.138 6.844 1.00 93.94 616 GLU A C 1
ATOM 4810 O O . GLU A 1 616 ? 6.675 42.445 5.732 1.00 93.94 616 GLU A O 1
ATOM 4815 N N . TYR A 1 617 ? 6.483 40.939 7.390 1.00 89.81 617 TYR A N 1
ATOM 4816 C CA . TYR A 1 617 ? 7.246 39.891 6.702 1.00 89.81 617 TYR A CA 1
ATOM 4817 C C . TYR A 1 617 ? 6.507 39.388 5.452 1.00 89.81 617 TYR A C 1
ATOM 4819 O O . TYR A 1 617 ? 7.116 39.219 4.396 1.00 89.81 617 TYR A O 1
ATOM 4827 N N . ILE A 1 618 ? 5.190 39.189 5.507 1.00 89.62 618 ILE A N 1
ATOM 4828 C CA . ILE A 1 618 ? 4.414 38.819 4.315 1.00 89.62 618 ILE A CA 1
ATOM 4829 C C . ILE A 1 618 ? 4.558 39.915 3.249 1.00 89.62 618 ILE A C 1
ATOM 4831 O O . ILE A 1 618 ? 4.854 39.622 2.090 1.00 89.62 618 ILE A O 1
ATOM 4835 N N . ASP A 1 619 ? 4.433 41.184 3.628 1.00 88.62 619 ASP A N 1
ATOM 4836 C CA . ASP A 1 619 ? 4.562 42.304 2.699 1.00 88.62 619 ASP A CA 1
ATOM 4837 C C . ASP A 1 619 ? 5.952 42.467 2.107 1.00 88.62 619 ASP A C 1
ATOM 4839 O O . ASP A 1 619 ? 6.073 42.807 0.928 1.00 88.62 619 ASP A O 1
ATOM 4843 N N . GLU A 1 620 ? 6.996 42.251 2.900 1.00 87.94 620 GLU A N 1
ATOM 4844 C CA . GLU A 1 620 ? 8.376 42.389 2.456 1.00 87.94 620 GLU A CA 1
ATOM 4845 C C . GLU A 1 620 ? 8.772 41.245 1.516 1.00 87.94 620 GLU A C 1
ATOM 4847 O O . GLU A 1 620 ? 9.297 41.492 0.426 1.00 87.94 620 GLU A O 1
ATOM 4852 N N . TYR A 1 621 ? 8.479 40.001 1.899 1.00 76.94 621 TYR A N 1
ATOM 4853 C CA . TYR A 1 621 ? 9.016 38.813 1.231 1.00 76.94 621 TYR A CA 1
ATOM 4854 C C . TYR A 1 621 ? 8.134 38.310 0.089 1.00 76.94 621 TYR A C 1
ATOM 4856 O O . TYR A 1 621 ? 8.634 37.798 -0.914 1.00 76.94 621 TYR A O 1
ATOM 4864 N N . VAL A 1 622 ? 6.819 38.499 0.189 1.00 79.25 622 VAL A N 1
ATOM 4865 C CA . VAL A 1 622 ? 5.868 38.034 -0.830 1.00 79.25 622 VAL A CA 1
ATOM 4866 C C . VAL A 1 622 ? 5.653 39.099 -1.916 1.00 79.25 622 VAL A C 1
ATOM 4868 O O . VAL A 1 622 ? 5.032 38.832 -2.952 1.00 79.25 622 VAL A O 1
ATOM 4871 N N . LYS A 1 623 ? 6.209 40.314 -1.743 1.00 71.88 623 LYS A N 1
ATOM 4872 C CA . LYS A 1 623 ? 6.019 41.453 -2.658 1.00 71.88 623 LYS A CA 1
ATOM 4873 C C . LYS A 1 623 ? 6.288 41.122 -4.118 1.00 71.88 623 LYS A C 1
ATOM 4875 O O . LYS A 1 623 ? 5.570 41.607 -4.989 1.00 71.88 623 LYS A O 1
ATOM 4880 N N . THR A 1 624 ? 7.331 40.337 -4.344 1.00 65.06 624 THR A N 1
ATOM 4881 C CA . THR A 1 624 ? 7.935 40.064 -5.648 1.00 65.06 624 THR A CA 1
ATOM 4882 C C . THR A 1 624 ? 7.235 38.974 -6.447 1.00 65.06 624 THR A C 1
ATOM 4884 O O . THR A 1 624 ? 7.469 38.896 -7.649 1.00 65.06 624 THR A O 1
ATOM 4887 N N . PHE A 1 625 ? 6.381 38.155 -5.824 1.00 66.25 625 PHE A N 1
ATOM 4888 C CA . PHE A 1 625 ? 5.920 36.908 -6.448 1.00 66.25 625 PHE A CA 1
ATOM 4889 C C . PHE A 1 625 ? 4.404 36.757 -6.523 1.00 66.25 625 PHE A C 1
ATOM 4891 O O . PHE A 1 625 ? 3.922 36.064 -7.418 1.00 66.25 625 PHE A O 1
ATOM 4898 N N . LEU A 1 626 ? 3.647 37.408 -5.634 1.00 79.62 626 LEU A N 1
ATOM 4899 C CA . LEU A 1 626 ? 2.190 37.289 -5.604 1.00 79.62 626 LEU A CA 1
ATOM 4900 C C . LEU A 1 626 ? 1.500 38.641 -5.823 1.00 79.62 626 LEU A C 1
ATOM 4902 O O . LEU A 1 626 ? 1.972 39.694 -5.377 1.00 79.62 626 LEU A O 1
ATOM 4906 N N . ASP A 1 627 ? 0.360 38.590 -6.509 1.00 86.44 627 ASP A N 1
ATOM 4907 C CA . ASP A 1 627 ? -0.584 39.703 -6.597 1.00 86.44 627 ASP A CA 1
ATOM 4908 C C . ASP A 1 627 ? -1.199 40.032 -5.218 1.00 86.44 627 ASP A C 1
ATOM 4910 O O . ASP A 1 627 ? -0.965 39.340 -4.223 1.00 86.44 627 ASP A O 1
ATOM 4914 N N . ALA A 1 628 ? -1.911 41.159 -5.139 1.00 88.19 628 ALA A N 1
ATOM 4915 C CA . ALA A 1 628 ? -2.467 41.665 -3.884 1.00 88.19 628 ALA A CA 1
ATOM 4916 C C . ALA A 1 628 ? -3.470 40.684 -3.252 1.00 88.19 628 ALA A C 1
ATOM 4918 O O . ALA A 1 628 ? -3.357 40.393 -2.063 1.00 88.19 628 ALA A O 1
ATOM 4919 N N . ASP A 1 629 ? -4.358 40.100 -4.060 1.00 87.69 629 ASP A N 1
ATOM 4920 C CA . ASP A 1 629 ? -5.412 39.193 -3.593 1.00 87.69 629 ASP A CA 1
ATOM 4921 C C . ASP A 1 629 ? -4.824 37.952 -2.903 1.00 87.69 629 ASP A C 1
ATOM 4923 O O . ASP A 1 629 ? -5.297 37.501 -1.859 1.00 87.69 629 ASP A O 1
ATOM 4927 N N . LYS A 1 630 ? -3.729 37.413 -3.447 1.00 87.06 630 LYS A N 1
ATOM 4928 C CA . LYS A 1 630 ? -3.030 36.263 -2.858 1.00 87.06 630 LYS A CA 1
ATOM 4929 C C . LYS A 1 630 ? -2.322 36.591 -1.551 1.00 87.06 630 LYS A C 1
ATOM 4931 O O . LYS A 1 630 ? -2.256 35.733 -0.673 1.00 87.06 630 LYS A O 1
ATOM 4936 N N . LYS A 1 631 ? -1.791 37.807 -1.408 1.00 88.56 631 LYS A N 1
ATOM 4937 C CA . LYS A 1 631 ? -1.205 38.258 -0.137 1.00 88.56 631 LYS A CA 1
ATOM 4938 C C . LYS A 1 631 ? -2.276 38.382 0.931 1.00 88.56 631 LYS A C 1
ATOM 4940 O O . LYS A 1 631 ? -2.061 37.913 2.042 1.00 88.56 631 LYS A O 1
ATOM 4945 N N . ASP A 1 632 ? -3.427 38.946 0.579 1.00 91.69 632 ASP A N 1
ATOM 4946 C CA . ASP A 1 632 ? -4.555 39.082 1.499 1.00 91.69 632 ASP A CA 1
ATOM 4947 C C . ASP A 1 632 ? -5.062 37.719 1.972 1.00 91.69 632 ASP A C 1
ATOM 4949 O O . ASP A 1 632 ? -5.311 37.539 3.161 1.00 91.69 632 ASP A O 1
ATOM 4953 N N . MET A 1 633 ? -5.112 36.728 1.082 1.00 89.88 633 MET A N 1
ATOM 4954 C CA . MET A 1 633 ? -5.443 35.354 1.458 1.00 89.88 633 MET A CA 1
ATOM 4955 C C . MET A 1 633 ? -4.410 34.734 2.414 1.00 89.88 633 MET A C 1
ATOM 4957 O O . MET A 1 633 ? -4.794 34.132 3.414 1.00 89.88 633 MET A O 1
ATOM 4961 N N . ILE A 1 634 ? -3.105 34.896 2.156 1.00 88.75 634 ILE A N 1
ATOM 4962 C CA . ILE A 1 634 ? -2.056 34.395 3.066 1.00 88.75 634 ILE A CA 1
ATOM 4963 C C . ILE A 1 634 ? -2.158 35.074 4.437 1.00 88.75 634 ILE A C 1
ATOM 4965 O O . ILE A 1 634 ? -2.064 34.386 5.454 1.00 88.75 634 ILE A O 1
ATOM 4969 N N . ARG A 1 635 ? -2.405 36.391 4.481 1.00 93.19 635 ARG A N 1
ATOM 4970 C CA . ARG A 1 635 ? -2.643 37.111 5.740 1.00 93.19 635 ARG A CA 1
ATOM 4971 C C . ARG A 1 635 ? -3.840 36.541 6.485 1.00 93.19 635 ARG A C 1
ATOM 4973 O O . ARG A 1 635 ? -3.696 36.166 7.639 1.00 93.19 635 ARG A O 1
ATOM 4980 N N . GLN A 1 636 ? -4.993 36.413 5.828 1.00 93.75 636 GLN A N 1
ATOM 4981 C CA . GLN A 1 636 ? -6.210 35.883 6.456 1.00 93.75 636 GLN A CA 1
ATOM 4982 C C . GLN A 1 636 ? -5.988 34.490 7.048 1.00 93.75 636 GLN A C 1
ATOM 4984 O O . GLN A 1 636 ? -6.377 34.232 8.186 1.00 93.75 636 GLN A O 1
ATOM 4989 N N . ASN A 1 637 ? -5.294 33.622 6.316 1.00 92.69 637 ASN A N 1
ATOM 4990 C CA . ASN A 1 637 ? -4.966 32.286 6.792 1.00 92.69 637 ASN A CA 1
ATOM 4991 C C . ASN A 1 637 ? -4.021 32.315 8.005 1.00 92.69 637 ASN A C 1
ATOM 4993 O O . ASN A 1 637 ? -4.234 31.582 8.968 1.00 92.69 637 ASN A O 1
ATOM 4997 N N . MET A 1 638 ? -3.002 33.182 7.994 1.00 93.25 638 MET A N 1
ATOM 4998 C CA . MET A 1 638 ? -2.097 33.349 9.135 1.00 93.25 638 MET A CA 1
ATOM 4999 C C . MET A 1 638 ? -2.801 33.945 10.357 1.00 93.25 638 MET A C 1
ATOM 5001 O O . MET A 1 638 ? -2.560 33.493 11.474 1.00 93.25 638 MET A O 1
ATOM 5005 N N . HIS A 1 639 ? -3.705 34.908 10.160 1.00 94.56 639 HIS A N 1
ATOM 5006 C CA . HIS A 1 639 ? -4.532 35.483 11.226 1.00 94.56 639 HIS A CA 1
ATOM 5007 C C . HIS A 1 639 ? -5.402 34.398 11.869 1.00 94.56 639 HIS A C 1
ATOM 5009 O O . HIS A 1 639 ? -5.392 34.250 13.089 1.00 94.56 639 HIS A O 1
ATOM 5015 N N . GLN A 1 640 ? -6.050 33.559 11.054 1.00 93.81 640 GLN A N 1
ATOM 5016 C CA . GLN A 1 640 ? -6.831 32.420 11.537 1.00 93.81 640 GLN A CA 1
ATOM 5017 C C . GLN A 1 640 ? -5.970 31.418 12.323 1.00 93.81 640 GLN A C 1
ATOM 5019 O O . GLN A 1 640 ? -6.408 30.889 13.343 1.00 93.81 640 GLN A O 1
ATOM 5024 N N . CYS A 1 641 ? -4.741 31.151 11.875 1.00 94.31 641 CYS A N 1
ATOM 5025 C CA . CYS A 1 641 ? -3.821 30.295 12.616 1.00 94.31 641 CYS A CA 1
ATOM 5026 C C . CYS A 1 641 ? -3.486 30.866 13.993 1.00 94.31 641 CYS A C 1
ATOM 5028 O O . CYS A 1 641 ? -3.480 30.119 14.966 1.00 94.31 641 CYS A O 1
ATOM 5030 N N . VAL A 1 642 ? -3.255 32.174 14.093 1.00 94.50 642 VAL A N 1
ATOM 5031 C CA . VAL A 1 642 ? -2.900 32.815 15.363 1.00 94.50 642 VAL A CA 1
ATOM 5032 C C . VAL A 1 642 ? -4.065 32.850 16.350 1.00 94.50 642 VAL A C 1
ATOM 5034 O O . VAL A 1 642 ? -3.861 32.607 17.538 1.00 94.50 642 VAL A O 1
ATOM 5037 N N . GLU A 1 643 ? -5.293 33.059 15.876 1.00 92.75 643 GLU A N 1
ATOM 5038 C CA . GLU A 1 643 ? -6.490 32.990 16.726 1.00 92.75 643 GLU A CA 1
ATOM 5039 C C . GLU A 1 643 ? -6.678 31.606 17.374 1.00 92.75 643 GLU A C 1
ATOM 5041 O O . GLU A 1 643 ? -7.161 31.512 18.502 1.00 92.75 643 GLU A O 1
ATOM 5046 N N . ASN A 1 644 ? -6.245 30.538 16.697 1.00 88.50 644 ASN A N 1
ATOM 5047 C CA . ASN A 1 644 ? -6.412 29.157 17.157 1.00 88.50 644 ASN A CA 1
ATOM 5048 C C . ASN A 1 644 ? -5.346 28.679 18.156 1.00 88.50 644 ASN A C 1
ATOM 5050 O O . ASN A 1 644 ? -5.495 27.588 18.704 1.00 88.50 644 ASN A O 1
ATOM 5054 N N . VAL A 1 645 ? -4.275 29.446 18.389 1.00 89.44 645 VAL A N 1
ATOM 5055 C CA . VAL A 1 645 ? -3.123 29.011 19.211 1.00 89.44 645 VAL A CA 1
ATOM 5056 C C . VAL A 1 645 ? -2.962 29.792 20.515 1.00 89.44 645 VAL A C 1
ATOM 5058 O O . VAL A 1 645 ? -1.948 29.660 21.190 1.00 89.44 645 VAL A O 1
ATOM 5061 N N . ALA A 1 646 ? -3.934 30.627 20.890 1.00 78.44 646 ALA A N 1
ATOM 5062 C CA . ALA A 1 646 ? -3.811 31.480 22.070 1.00 78.44 646 ALA A CA 1
ATOM 5063 C C . ALA A 1 646 ? -3.939 30.710 23.405 1.00 78.44 646 ALA A C 1
ATOM 5065 O O . ALA A 1 646 ? -4.820 29.868 23.564 1.00 78.44 646 ALA A O 1
ATOM 5066 N N . ASN A 1 647 ? -3.153 31.145 24.404 1.00 74.88 647 ASN A N 1
ATOM 5067 C CA . ASN A 1 647 ? -3.185 30.755 25.830 1.00 74.88 647 ASN A CA 1
ATOM 5068 C C . ASN A 1 647 ? -2.447 29.470 26.254 1.00 74.88 647 ASN A C 1
ATOM 5070 O O . ASN A 1 647 ? -2.661 29.014 27.378 1.00 74.88 647 ASN A O 1
ATOM 5074 N N . ASP A 1 648 ? -1.539 28.948 25.433 1.00 84.88 648 ASP A N 1
ATOM 5075 C CA . ASP A 1 648 ? -0.670 27.824 25.807 1.00 84.88 648 ASP A CA 1
ATOM 5076 C C . ASP A 1 648 ? 0.778 28.258 26.119 1.00 84.88 648 ASP A C 1
ATOM 5078 O O . ASP A 1 648 ? 1.134 29.442 26.066 1.00 84.88 648 ASP A O 1
ATOM 5082 N N . ASP A 1 649 ? 1.614 27.281 26.487 1.00 95.56 649 ASP A N 1
ATOM 5083 C CA . ASP A 1 649 ? 3.066 27.436 26.607 1.00 95.56 649 ASP A CA 1
ATOM 5084 C C . ASP A 1 649 ? 3.678 27.921 25.283 1.00 95.56 649 ASP A C 1
ATOM 5086 O O . ASP A 1 649 ? 3.277 27.483 24.205 1.00 95.56 649 ASP A O 1
ATOM 5090 N N . LYS A 1 650 ? 4.680 28.804 25.355 1.00 96.12 650 LYS A N 1
ATOM 5091 C CA . LYS A 1 650 ? 5.314 29.415 24.175 1.00 96.12 650 LYS A CA 1
ATOM 5092 C C . LYS A 1 650 ? 5.804 28.400 23.133 1.00 96.12 650 LYS A C 1
ATOM 5094 O O . LYS A 1 650 ? 5.736 28.700 21.944 1.00 96.12 650 LYS A O 1
ATOM 5099 N N . CYS A 1 651 ? 6.268 27.218 23.549 1.00 97.06 651 CYS A N 1
ATOM 5100 C CA . CYS A 1 651 ? 6.693 26.163 22.633 1.00 97.06 651 CYS A CA 1
ATOM 5101 C C . CYS A 1 651 ? 5.483 25.581 21.894 1.00 97.06 651 CYS A C 1
ATOM 5103 O O . CYS A 1 651 ? 5.490 25.480 20.671 1.00 97.06 651 CYS A O 1
ATOM 5105 N N . ILE A 1 652 ? 4.397 25.295 22.616 1.00 95.38 652 ILE A N 1
ATOM 5106 C CA . ILE A 1 652 ? 3.140 24.798 22.037 1.00 95.38 652 ILE A CA 1
ATOM 5107 C C . ILE A 1 652 ? 2.544 25.826 21.068 1.00 95.38 652 ILE A C 1
ATOM 5109 O O . ILE A 1 652 ? 2.145 25.462 19.961 1.00 95.38 652 ILE A O 1
ATOM 5113 N N . VAL A 1 653 ? 2.526 27.110 21.447 1.00 96.25 653 VAL A N 1
ATOM 5114 C CA . VAL A 1 653 ? 2.036 28.199 20.587 1.00 96.25 653 VAL A CA 1
ATOM 5115 C C . VAL A 1 653 ? 2.841 28.273 19.287 1.00 96.25 653 VAL A C 1
ATOM 5117 O O . VAL A 1 653 ? 2.245 28.306 18.209 1.00 96.25 653 VAL A O 1
ATOM 5120 N N . ALA A 1 654 ? 4.176 28.247 19.368 1.00 96.38 654 ALA A N 1
ATOM 5121 C CA . ALA A 1 654 ? 5.044 28.267 18.191 1.00 96.38 654 ALA A CA 1
ATOM 5122 C C . ALA A 1 654 ? 4.820 27.041 17.293 1.00 96.38 654 ALA A C 1
ATOM 5124 O O . ALA A 1 654 ? 4.564 27.201 16.099 1.00 96.38 654 ALA A O 1
ATOM 5125 N N . GLY A 1 655 ? 4.808 25.837 17.871 1.00 93.81 655 GLY A N 1
ATOM 5126 C CA . GLY A 1 655 ? 4.607 24.597 17.123 1.00 93.81 655 GLY A CA 1
ATOM 5127 C C . GLY A 1 655 ? 3.251 24.524 16.424 1.00 93.81 655 GLY A C 1
ATOM 5128 O O . GLY A 1 655 ? 3.160 24.142 15.255 1.00 93.81 655 GLY A O 1
ATOM 5129 N N . ASN A 1 656 ? 2.181 24.942 17.106 1.00 94.88 656 ASN A N 1
ATOM 5130 C CA . ASN A 1 656 ? 0.850 24.975 16.508 1.00 94.88 656 ASN A CA 1
ATOM 5131 C C . ASN A 1 656 ? 0.749 26.034 15.402 1.00 94.88 656 ASN A C 1
ATOM 5133 O O . ASN A 1 656 ? 0.106 25.784 14.378 1.00 94.88 656 ASN A O 1
ATOM 5137 N N . LEU A 1 657 ? 1.396 27.192 15.574 1.00 95.31 657 LEU A N 1
ATOM 5138 C CA . LEU A 1 657 ? 1.422 28.234 14.553 1.00 95.31 657 LEU A CA 1
ATOM 5139 C C . LEU A 1 657 ? 2.177 27.775 13.301 1.00 95.31 657 LEU A C 1
ATOM 5141 O O . LEU A 1 657 ? 1.658 27.946 12.198 1.00 95.31 657 LEU A O 1
ATOM 5145 N N . VAL A 1 658 ? 3.356 27.162 13.458 1.00 93.75 658 VAL A N 1
ATOM 5146 C CA . VAL A 1 658 ? 4.144 26.609 12.343 1.00 93.75 658 VAL A CA 1
ATOM 5147 C C . VAL A 1 658 ? 3.330 25.551 11.602 1.00 93.75 658 VAL A C 1
ATOM 5149 O O . VAL A 1 658 ? 3.139 25.658 10.390 1.00 93.75 658 VAL A O 1
ATOM 5152 N N . LYS A 1 659 ? 2.749 24.590 12.330 1.00 91.31 659 LYS A N 1
ATOM 5153 C CA . LYS A 1 659 ? 1.911 23.531 11.752 1.00 91.31 659 LYS A CA 1
ATOM 5154 C C . LYS A 1 659 ? 0.720 24.093 10.972 1.00 91.31 659 LYS A C 1
ATOM 5156 O O . LYS A 1 659 ? 0.457 23.668 9.848 1.00 91.31 659 LYS A O 1
ATOM 5161 N N . CYS A 1 660 ? 0.004 25.056 11.550 1.00 93.94 660 CYS A N 1
ATOM 5162 C CA . CYS A 1 660 ? -1.132 25.682 10.882 1.00 93.94 660 CYS A CA 1
ATOM 5163 C C . CYS A 1 660 ? -0.695 26.480 9.644 1.00 93.94 660 CYS A C 1
ATOM 5165 O O . CYS A 1 660 ? -1.307 26.346 8.584 1.00 93.94 660 CYS A O 1
ATOM 5167 N N . GLY A 1 661 ? 0.390 27.255 9.743 1.00 88.06 661 GLY A N 1
ATOM 5168 C CA . GLY A 1 661 ? 0.936 28.029 8.629 1.00 88.06 661 GLY A CA 1
ATOM 5169 C C . GLY A 1 661 ? 1.334 27.151 7.439 1.00 88.06 661 GLY A C 1
ATOM 5170 O O . GLY A 1 661 ? 1.002 27.477 6.298 1.00 88.06 661 GLY A O 1
ATOM 5171 N N . VAL A 1 662 ? 1.968 26.001 7.697 1.00 83.50 662 VAL A N 1
ATOM 5172 C CA . VAL A 1 662 ? 2.342 25.021 6.661 1.00 83.50 662 VAL A CA 1
ATOM 5173 C C . VAL A 1 662 ? 1.108 24.432 5.973 1.00 83.50 662 VAL A C 1
ATOM 5175 O O . VAL A 1 662 ? 1.045 24.411 4.740 1.00 83.50 662 VAL A O 1
ATOM 5178 N N . GLU A 1 663 ? 0.095 24.009 6.733 1.00 82.56 663 GLU A N 1
ATOM 5179 C CA . GLU A 1 663 ? -1.148 23.474 6.159 1.00 82.56 663 GLU A CA 1
ATOM 5180 C C . GLU A 1 663 ? -1.889 24.517 5.316 1.00 82.56 663 GLU A C 1
ATOM 5182 O O . GLU A 1 663 ? -2.331 24.236 4.197 1.00 82.56 663 GLU A O 1
ATOM 5187 N N . GLN A 1 664 ? -1.963 25.759 5.792 1.00 84.81 664 GLN A N 1
ATOM 5188 C CA . GLN A 1 664 ? -2.594 26.838 5.038 1.00 84.81 664 GLN A CA 1
ATOM 5189 C C . GLN A 1 664 ? -1.831 27.184 3.759 1.00 84.81 664 GLN A C 1
ATOM 5191 O O . GLN A 1 664 ? -2.442 27.399 2.705 1.00 84.81 664 GLN A O 1
ATOM 5196 N N . LEU A 1 665 ? -0.497 27.192 3.806 1.00 75.38 665 LEU A N 1
ATOM 5197 C CA . LEU A 1 665 ? 0.330 27.403 2.623 1.00 75.38 665 LEU A CA 1
ATOM 5198 C C . LEU A 1 665 ? 0.129 26.270 1.607 1.00 75.38 665 LEU A C 1
ATOM 5200 O O . LEU A 1 665 ? -0.055 26.535 0.417 1.00 75.38 665 LEU A O 1
ATOM 5204 N N . ARG A 1 666 ? 0.072 25.015 2.069 1.00 77.94 666 ARG A N 1
ATOM 5205 C CA . ARG A 1 666 ? -0.220 23.836 1.238 1.00 77.94 666 ARG A CA 1
ATOM 5206 C C . ARG A 1 666 ? -1.574 23.964 0.541 1.00 77.94 666 ARG A C 1
ATOM 5208 O O . ARG A 1 666 ? -1.656 23.733 -0.668 1.00 77.94 666 ARG A O 1
ATOM 5215 N N . LEU A 1 667 ? -2.627 24.349 1.264 1.00 73.62 667 LEU A N 1
ATOM 5216 C CA . LEU A 1 667 ? -3.961 24.570 0.692 1.00 73.62 667 LEU A CA 1
ATOM 5217 C C . LEU A 1 667 ? -3.956 25.703 -0.340 1.00 73.62 667 LEU A C 1
ATOM 5219 O O . LEU A 1 667 ? -4.505 25.547 -1.432 1.00 73.62 667 LEU A O 1
ATOM 5223 N N . THR A 1 668 ? -3.271 26.801 -0.028 1.00 75.69 668 THR A N 1
ATOM 5224 C CA . THR A 1 668 ? -3.135 27.970 -0.904 1.00 75.69 668 THR A CA 1
ATOM 5225 C C . THR A 1 668 ? -2.437 27.602 -2.221 1.00 75.69 668 THR A C 1
ATOM 5227 O O . THR A 1 668 ? -2.935 27.901 -3.308 1.00 75.69 668 THR A O 1
ATOM 5230 N N . VAL A 1 669 ? -1.333 26.851 -2.156 1.00 70.25 669 VAL A N 1
ATOM 5231 C CA . VAL A 1 669 ? -0.619 26.352 -3.343 1.00 70.25 669 VAL A CA 1
ATOM 5232 C C . VAL A 1 669 ? -1.496 25.402 -4.164 1.00 70.25 669 VAL A C 1
ATOM 5234 O O . VAL A 1 669 ? -1.530 25.496 -5.391 1.00 70.25 669 VAL A O 1
ATOM 5237 N N . GLN A 1 670 ? -2.257 24.511 -3.520 1.00 71.94 670 GLN A N 1
ATOM 5238 C CA . GLN A 1 670 ? -3.181 23.622 -4.231 1.00 71.94 670 GLN A CA 1
ATOM 5239 C C . GLN A 1 670 ? -4.295 24.382 -4.957 1.00 71.94 670 GLN A C 1
ATOM 5241 O O . GLN A 1 670 ? -4.696 23.972 -6.048 1.00 71.94 670 GLN A O 1
ATOM 5246 N N . GLN A 1 671 ? -4.799 25.470 -4.373 1.00 74.44 671 GLN A N 1
ATOM 5247 C CA . GLN A 1 671 ? -5.778 26.335 -5.028 1.00 74.44 671 GLN A CA 1
ATOM 5248 C C . GLN A 1 671 ? -5.171 27.041 -6.243 1.00 74.44 671 GLN A C 1
ATOM 5250 O O . GLN A 1 671 ? -5.814 27.087 -7.291 1.00 74.44 671 GLN A O 1
ATOM 5255 N N . PHE A 1 672 ? -3.916 27.493 -6.156 1.00 72.12 672 PHE A N 1
ATOM 5256 C CA . PHE A 1 672 ? -3.214 28.067 -7.307 1.00 72.12 672 PHE A CA 1
ATOM 5257 C C . PHE A 1 672 ? -3.024 27.068 -8.440 1.00 72.12 672 PHE A C 1
ATOM 5259 O O . PHE A 1 672 ? -3.302 27.407 -9.584 1.00 72.12 672 PHE A O 1
ATOM 5266 N N . ILE A 1 673 ? -2.635 25.831 -8.127 1.00 63.09 673 ILE A N 1
ATOM 5267 C CA . ILE A 1 673 ? -2.440 24.780 -9.135 1.00 63.09 673 ILE A CA 1
ATOM 5268 C C . ILE A 1 673 ? -3.759 24.410 -9.831 1.00 63.09 673 ILE A C 1
ATOM 5270 O O . ILE A 1 673 ? -3.753 24.052 -11.002 1.00 63.09 673 ILE A O 1
ATOM 5274 N N . LYS A 1 674 ? -4.894 24.470 -9.124 1.00 67.00 674 LYS A N 1
ATOM 5275 C CA . LYS A 1 674 ? -6.217 24.150 -9.690 1.00 67.00 674 LYS A CA 1
ATOM 5276 C C . LYS A 1 674 ? -6.843 25.302 -10.488 1.00 67.00 674 LYS A C 1
ATOM 5278 O O . LYS A 1 674 ? -7.758 25.045 -11.265 1.00 67.00 674 LYS A O 1
ATOM 5283 N N . GLY A 1 675 ? -6.411 26.543 -10.257 1.00 56.53 675 GLY A N 1
ATOM 5284 C CA . GLY A 1 675 ? -6.967 27.753 -10.877 1.00 56.53 675 GLY A CA 1
ATOM 5285 C C . GLY A 1 675 ? -6.289 28.187 -12.184 1.00 56.53 675 GLY A C 1
ATOM 5286 O O . GLY A 1 675 ? -6.724 29.168 -12.785 1.00 56.53 675 GLY A O 1
ATOM 5287 N N . THR A 1 676 ? -5.246 27.474 -12.615 1.00 41.03 676 THR A N 1
ATOM 5288 C CA . THR A 1 676 ? -4.511 27.648 -13.886 1.00 41.03 676 THR A CA 1
ATOM 5289 C C . THR A 1 676 ? -4.612 26.402 -14.738 1.00 41.03 676 THR A C 1
ATOM 5291 O O . THR A 1 676 ? -4.776 26.543 -15.970 1.00 41.03 676 THR A O 1
#

pLDDT: mean 76.78, std 19.9, range [25.28, 98.19]

Sequence (676 aa):
MKGLGVFLVVTLVLVLLAIEDTESKKMTIDEAKKMIKNHRKSCSKKNDTPKELLDGQHKGEFPKDERLMCYIKCVLTNTKAQFDWDVLPAAVRADTDDEVFEALKDDIKACAAEQSISEDELRKFFAVDLEGEEKQMWGCIQVCVMKRLNAIASRANIVDIYIEVGNDAILECGKENGFTEDTARAIFDKDLETGVENASCLKACVFKQMGMLRDSKFNLKAMKDFIRLMHKDEPEVMKAGLKHVDDCNEKVKDIADECKRSYSITECYLEKTSATVVRGMDQDAVIGKYMEYLMPDIKPCADQFNIAQETATNIQQAAAAADLKQMGCMKACVMKRMNALQDGNTFNVEPMYKMIEVVHAGNDEDIKFVKTIANECGESQDMMKLDTAFRNGNVSEESLDEFQLNLGCFIVCILDKADLMENNDILLGSLIETADRNDFHVDDATKQRLNKCFELAENDDKCVAASQFVDCTKDQLNLRMASAQLTDVQLAIVHVAAYLNDNDETTKMCLRDTNMTSDAFLNVIQMLDKPYSTLINNKDIDKIRGAACLFNRFDKKEGRVSAQMLSSCLQELDLSPTDLPSLINDSMKRTCLEACLMQKMGLMNDNVINMEKIDEYIDEYVKTFLDADKKDMIRQNMHQCVENVANDDKCIVAGNLVKCGVEQLRLTVQQFIKGT

Secondary structure (DSSP, 8-state):
--SHHHHHHHHHHHHHHHHHTTS-----HHHHHHHHHHHHHHHHHHTT--HHHHHHHHTT-----HHHHHHHHHHHHHTT----TTTHHHHHHHTS-HHHHHHHHHHHHHHHHHTT--HHHHHHHTTT---THHHHHHHHHHHHHHHHHHHHHHHHH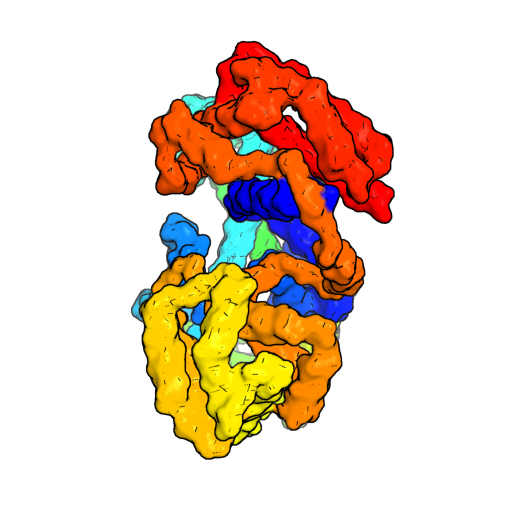HHHHHHHHHHHHHHHHHHHTT---SSHHHHHHHHHHTTGGG--SHHHHHHHHTTSEETTEE-HHHHHHHHHHHTTT-HHHHHHHHHHHHHHHHHHTT---HHHHHHHHHHHHHHHHHHHHHH-TTHHHHHHHHHHHHHHHHHHHHHHHT--HHHHTTTTS--TTS-HHHHHHHHHHHHHHTTSEETTTEE--HHHHHHHHHHTTT-HHHHHHHHHHHHHHHHTHHHHHHHHHHHTT---HHHHHHHHHHHHHHHHHHHHHTT-EETTEE-HHHHHHHHHHTT----HHHHHHHHHHHHHT--SSHHHHHHHHHHHHHHHTT-SS-SS-SSHHHHHHHHHHHHS-S-HHHHHHHHHHTT--HHHHHHHHHHH-TTT--S--TTTHHHHHHHHTTTTS---------HHHHHHHHHHTT--GGGGGGGGT-HHHHHHHHHHHHHHTTSEETTEE-HHHHHHHHHHHSTTT--HHHHHHHHHHHHHHHHTTTTS-HHHHHHHHHHHHHHHHHHHHHHHHH--

Radius of gyration: 32.62 Å; chains: 1; bounding box: 82×85×68 Å

Organism: NCBI:txid166423

Foldseek 3Di:
DACPVQCVQVVVVVVVVVVLVPPVPVCPVVNVVVLLVVLQVVLCVVLVPDPLCVVCVQLQDDFPFPSNVSSVVSSCVSSVVDDPPLCCLVCCVVVPDPVVVVVLVVQLVVQCVVLVHDVVLVVVVNVSDDDDVSVVSVVSSVSSSVLVVLLVVLLVVVVVVCCVVLVVQLQVLLVVQPNPDNGSVVSVVVQVVCDLVRRTCSLVSSCVVQVQADPLAGPLVSQLVVLCVSCVVPVVLSVQLNVQLVVQSVVLVPPPDSRSSSSSSVVSSSVSSSCCSSPPPDPVLLLVQLCVLQVVQLVVLCVVLVNDPVQSSVLVPHDPPDDVVSSVSSVVSSCVVLVQQDPPRQGDLVSVLVSLCRSCPPPVSSSVSVSVSSVSVNVCPVVVVVVVCVVVPPDDPVVVVLLLLLVLLLLQLLCVLLVQDDPLAGVLVVLQVLLVVVVLHQDPLLSVQLVVQSVVLDDPDSSSSSSSSVVSSCVSVPPDDDDDPLQRPLVSSVVSSVVSPPDPVSSVVSCVVSVNDPVNVVVVVCVSCVPPPPDDDPVCVVVVVVVVVVPPDDDDDDDHCDPVQLCVLCVVLVHDPVCVVVCSVVLQSVLSSLLSSCVVNVQDDFQAGDLVSVLVCLCVPVVPPDDPVLSVQLSVQLVVQQVVQPDDGSSSSSSSSVVSSVVSVVVSVVVVVVVD